Protein AF-A0A6A5WP93-F1 (afdb_monomer)

pLDDT: mean 71.53, std 23.19, range [26.52, 97.88]

Structure (mmCIF, N/CA/C/O backbone):
data_AF-A0A6A5WP93-F1
#
_entry.id   AF-A0A6A5WP93-F1
#
loop_
_atom_site.group_PDB
_atom_site.id
_atom_site.type_symbol
_atom_site.label_atom_id
_atom_site.label_alt_id
_atom_site.label_comp_id
_atom_site.label_asym_id
_atom_site.label_entity_id
_atom_site.label_seq_id
_atom_site.pdbx_PDB_ins_code
_atom_site.Cartn_x
_atom_site.Cartn_y
_atom_site.Cartn_z
_atom_site.occupancy
_atom_site.B_iso_or_equiv
_atom_site.auth_seq_id
_atom_site.auth_comp_id
_atom_site.auth_asym_id
_atom_site.auth_atom_id
_atom_site.pdbx_PDB_model_num
ATOM 1 N N . MET A 1 1 ? -34.546 -23.805 22.344 1.00 40.94 1 MET A N 1
ATOM 2 C CA . MET A 1 1 ? -33.072 -23.708 22.332 1.00 40.94 1 MET A CA 1
ATOM 3 C C . MET A 1 1 ? -32.730 -22.245 22.514 1.00 40.94 1 MET A C 1
ATOM 5 O O . MET A 1 1 ? -33.139 -21.455 21.677 1.00 40.94 1 MET A O 1
ATOM 9 N N . ALA A 1 2 ? -32.112 -21.870 23.634 1.00 45.06 2 ALA A N 1
ATOM 10 C CA . ALA A 1 2 ? -31.649 -20.498 23.814 1.00 45.06 2 ALA A CA 1
ATOM 11 C C . ALA A 1 2 ? -30.484 -20.272 22.843 1.00 45.06 2 ALA A C 1
ATOM 13 O O . ALA A 1 2 ? -29.530 -21.049 22.855 1.00 45.06 2 ALA A O 1
ATOM 14 N N . ALA A 1 3 ? -30.596 -19.274 21.968 1.00 48.81 3 ALA A N 1
ATOM 15 C CA . ALA A 1 3 ? -29.481 -18.860 21.133 1.00 48.81 3 ALA A CA 1
ATOM 16 C C . ALA A 1 3 ? -28.345 -18.418 22.064 1.00 48.81 3 ALA A 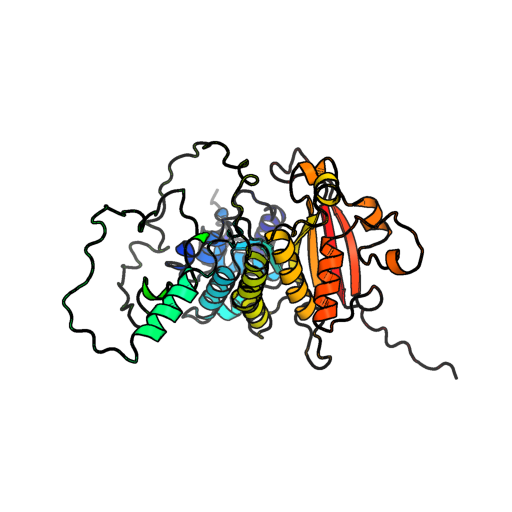C 1
ATOM 18 O O . ALA A 1 3 ? -28.519 -17.499 22.864 1.00 48.81 3 ALA A O 1
ATOM 19 N N . VAL A 1 4 ? -27.209 -19.113 22.014 1.00 61.09 4 VAL A N 1
ATOM 20 C CA . VAL A 1 4 ? -25.997 -18.656 22.694 1.00 61.09 4 VAL A CA 1
ATOM 21 C C . VAL A 1 4 ? -25.551 -17.402 21.952 1.00 61.09 4 VAL A C 1
ATOM 23 O O . VAL A 1 4 ? -25.207 -17.472 20.774 1.00 61.09 4 VAL A O 1
ATOM 26 N N . GLY A 1 5 ? -25.637 -16.249 22.616 1.00 83.06 5 GLY A N 1
ATOM 27 C CA . GLY A 1 5 ? -25.185 -14.984 22.046 1.00 83.06 5 GLY A CA 1
ATOM 28 C C . GLY A 1 5 ? -23.690 -15.042 21.741 1.00 83.06 5 GLY A C 1
ATOM 29 O O . GLY A 1 5 ? -22.928 -15.655 22.483 1.00 83.06 5 GLY A O 1
ATOM 30 N N . PHE A 1 6 ? -23.260 -14.400 20.659 1.00 86.19 6 PHE A N 1
ATOM 31 C CA . PHE A 1 6 ? -21.872 -14.446 20.197 1.00 86.19 6 PHE A CA 1
ATOM 32 C C . PHE A 1 6 ? -20.855 -14.035 21.282 1.00 86.19 6 PHE A C 1
ATOM 34 O O . PHE A 1 6 ? -19.848 -14.712 21.475 1.00 86.19 6 PHE A O 1
ATOM 41 N N . LEU A 1 7 ? -21.167 -13.009 22.083 1.00 88.94 7 LEU A N 1
ATOM 42 C CA . LEU A 1 7 ? -20.336 -12.565 23.214 1.00 88.94 7 LEU A CA 1
ATOM 43 C C . LEU A 1 7 ? -20.260 -13.564 24.386 1.00 88.94 7 LEU A C 1
ATOM 45 O O . LEU A 1 7 ? -19.377 -13.441 25.232 1.00 88.94 7 LEU A O 1
ATOM 49 N N . ALA A 1 8 ? -21.141 -14.566 24.439 1.00 90.88 8 ALA A N 1
ATOM 50 C CA . ALA A 1 8 ? -21.081 -15.633 25.438 1.00 90.88 8 ALA A CA 1
ATOM 51 C C . ALA A 1 8 ? -20.067 -16.736 25.078 1.00 90.88 8 ALA A C 1
ATOM 53 O O . ALA A 1 8 ? -19.748 -17.572 25.924 1.00 90.88 8 ALA A O 1
ATOM 54 N N . LEU A 1 9 ? -19.553 -16.756 23.842 1.00 90.94 9 LEU A N 1
ATOM 55 C CA . LEU A 1 9 ? -18.467 -17.655 23.446 1.00 90.94 9 LEU A CA 1
ATOM 56 C C . LEU A 1 9 ? -17.161 -17.266 24.162 1.00 90.94 9 LEU A C 1
ATOM 58 O O . LEU A 1 9 ? -16.953 -16.080 24.398 1.00 90.94 9 LEU A O 1
ATOM 62 N N . PRO A 1 10 ? -16.244 -18.199 24.468 1.00 94.62 10 PRO A N 1
ATOM 63 C CA . PRO A 1 10 ? -14.908 -17.852 24.958 1.00 94.62 10 PRO A CA 1
ATOM 64 C C . PRO A 1 10 ? -14.159 -16.931 23.986 1.00 94.62 10 PRO A C 1
ATOM 66 O O . PRO A 1 10 ? -14.339 -17.030 22.768 1.00 94.62 10 PRO A O 1
ATOM 69 N N . ARG A 1 11 ? -13.300 -16.053 24.520 1.00 91.88 11 ARG A N 1
ATOM 70 C CA . ARG A 1 11 ? -12.560 -15.050 23.735 1.00 91.88 11 ARG A CA 1
ATOM 71 C C . ARG A 1 11 ? -11.753 -15.695 22.609 1.00 91.88 11 ARG A C 1
ATOM 73 O O . ARG A 1 11 ? -11.784 -15.219 21.483 1.00 91.88 11 ARG A O 1
ATOM 80 N N . GLU A 1 12 ? -11.129 -16.830 22.895 1.00 93.69 12 GLU A N 1
ATOM 81 C CA . GLU A 1 12 ? -10.292 -17.586 21.963 1.00 93.69 12 GLU A CA 1
ATOM 82 C C . GLU A 1 12 ? -11.094 -18.127 20.774 1.00 93.69 12 GLU A C 1
ATOM 84 O O . GLU A 1 12 ? -10.575 -18.238 19.666 1.00 93.69 12 GLU A O 1
ATOM 89 N N . ILE A 1 13 ? -12.367 -18.474 20.993 1.00 94.38 13 ILE A N 1
ATOM 90 C CA . ILE A 1 13 ? -13.257 -18.933 19.922 1.00 94.38 13 ILE A CA 1
ATOM 91 C C . ILE A 1 13 ? -13.681 -17.752 19.054 1.00 94.38 13 ILE A C 1
ATOM 93 O O . ILE A 1 13 ? -13.686 -17.882 17.833 1.00 94.38 13 ILE A O 1
ATOM 97 N N . ARG A 1 14 ? -13.989 -16.596 19.656 1.00 93.75 14 ARG A N 1
ATOM 98 C CA . ARG A 1 14 ? -14.316 -15.381 18.894 1.00 93.75 14 ARG A CA 1
ATOM 99 C C . ARG A 1 14 ? -13.139 -14.916 18.043 1.00 93.75 14 ARG A C 1
ATOM 101 O O . ARG A 1 14 ? -13.345 -14.629 16.873 1.00 93.75 14 ARG A O 1
ATOM 108 N N . ASP A 1 15 ? -11.923 -14.938 18.586 1.00 94.38 15 ASP A N 1
ATOM 109 C CA . ASP A 1 15 ? -10.705 -14.575 17.847 1.00 94.38 15 ASP A CA 1
ATOM 110 C C . ASP A 1 15 ? -10.490 -15.455 16.619 1.00 94.38 15 ASP A C 1
ATOM 112 O O . ASP A 1 15 ? -10.263 -14.933 15.534 1.00 94.38 15 ASP A O 1
ATOM 116 N N . ARG A 1 16 ? -10.697 -16.771 16.745 1.00 93.88 16 ARG A N 1
ATOM 117 C CA . ARG A 1 16 ? -10.665 -17.680 15.588 1.00 93.88 16 ARG A CA 1
ATOM 118 C C . ARG A 1 16 ? -11.749 -17.376 14.557 1.00 93.88 16 ARG A C 1
ATOM 120 O O . ARG A 1 16 ? -11.500 -17.526 13.369 1.00 93.88 16 ARG A O 1
ATOM 127 N N . ILE A 1 17 ? -12.946 -16.981 14.997 1.00 92.50 17 ILE A N 1
ATOM 128 C CA . ILE A 1 17 ? -14.034 -16.604 14.084 1.00 92.50 17 ILE A CA 1
ATOM 129 C C . ILE A 1 17 ? -13.670 -15.326 13.324 1.00 92.50 17 ILE A C 1
ATOM 131 O O . ILE A 1 17 ? -13.879 -15.274 12.116 1.00 92.50 17 ILE A O 1
ATOM 135 N N . TYR A 1 18 ? -13.110 -14.318 14.000 1.00 93.31 18 TYR A N 1
ATOM 136 C CA . TYR A 1 18 ? -12.633 -13.104 13.337 1.00 93.31 18 TYR A CA 1
ATOM 137 C C . TYR A 1 18 ? -11.489 -13.410 12.370 1.00 93.31 18 TYR A C 1
ATOM 139 O O . TYR A 1 18 ? -11.526 -12.948 11.234 1.00 93.31 18 TYR A O 1
ATOM 147 N N . ASP A 1 19 ? -10.511 -14.218 12.789 1.00 92.50 19 ASP A N 1
ATOM 148 C CA . ASP A 1 19 ? -9.388 -14.615 11.939 1.00 92.50 19 ASP A CA 1
ATOM 149 C C . ASP A 1 19 ? -9.863 -15.312 10.663 1.00 92.50 19 ASP A C 1
ATOM 151 O O . ASP A 1 19 ? -9.421 -14.963 9.569 1.00 92.50 19 ASP A O 1
ATOM 155 N N . GLU A 1 20 ? -10.794 -16.258 10.783 1.00 90.56 20 GLU A N 1
ATOM 156 C CA . GLU A 1 20 ? -11.371 -16.953 9.631 1.00 90.56 20 GLU A CA 1
ATOM 157 C C . GLU A 1 20 ? -12.169 -15.990 8.741 1.00 90.56 20 GLU A C 1
ATOM 159 O O . GLU A 1 20 ? -12.013 -15.994 7.522 1.00 90.56 20 GLU A O 1
ATOM 164 N N . TYR A 1 21 ? -12.982 -15.115 9.341 1.00 89.81 21 TYR A N 1
ATOM 165 C CA . TYR A 1 21 ? -13.768 -14.128 8.604 1.00 89.81 21 TYR A CA 1
ATOM 166 C C . TYR A 1 21 ? -12.878 -13.208 7.757 1.00 89.81 21 TYR A C 1
ATOM 168 O O . TYR A 1 21 ? -13.142 -13.027 6.569 1.00 89.81 21 TYR A O 1
ATOM 176 N N . PHE A 1 22 ? -11.800 -12.673 8.336 1.00 88.69 22 PHE A N 1
ATOM 177 C CA . PHE A 1 22 ? -10.857 -11.818 7.613 1.00 88.69 22 PHE A CA 1
ATOM 178 C C . PHE A 1 22 ? -9.982 -12.587 6.618 1.00 88.69 22 PHE A C 1
ATOM 180 O O . PHE A 1 22 ? -9.568 -12.011 5.619 1.00 88.69 22 PHE A O 1
ATOM 187 N N . SER A 1 23 ? -9.745 -13.883 6.838 1.00 83.69 23 SER A N 1
ATOM 188 C CA . SER A 1 23 ? -9.030 -14.732 5.874 1.00 83.69 23 SER A CA 1
ATOM 189 C C . SER A 1 23 ? -9.862 -15.020 4.620 1.00 83.69 23 SER A C 1
ATOM 191 O O . SER A 1 23 ? -9.308 -15.172 3.533 1.00 83.69 23 SER A O 1
ATOM 193 N N . ILE A 1 24 ? -11.190 -15.108 4.766 1.00 75.00 24 ILE A N 1
ATOM 194 C CA . ILE A 1 24 ? -12.131 -15.344 3.660 1.00 75.00 24 ILE A CA 1
ATOM 195 C C . ILE A 1 24 ? -12.482 -14.043 2.939 1.00 75.00 24 ILE A C 1
ATOM 197 O O . ILE A 1 24 ? -12.669 -14.053 1.721 1.00 75.00 24 ILE A O 1
ATOM 201 N N . ALA A 1 25 ? -12.610 -12.936 3.677 1.00 59.88 25 ALA A N 1
ATOM 202 C CA . ALA A 1 25 ? -12.855 -11.620 3.109 1.00 59.88 25 ALA A CA 1
ATOM 203 C C . ALA A 1 25 ? -11.642 -11.217 2.262 1.00 59.88 25 ALA A C 1
ATOM 205 O O . ALA A 1 25 ? -10.660 -10.674 2.760 1.00 59.88 25 ALA A O 1
ATOM 206 N N . THR A 1 26 ? -11.691 -11.536 0.970 1.00 55.12 26 THR A N 1
ATOM 207 C CA . THR A 1 26 ? -10.614 -11.222 0.038 1.00 55.12 26 THR A CA 1
ATOM 208 C C . THR A 1 26 ? -10.315 -9.723 0.096 1.00 55.12 26 THR A C 1
ATOM 210 O O . THR A 1 26 ? -11.255 -8.929 -0.018 1.00 55.12 26 THR A O 1
ATOM 213 N N . PRO A 1 27 ? -9.038 -9.315 0.220 1.00 51.94 27 PRO A N 1
ATOM 214 C CA . PRO A 1 27 ? -8.649 -7.905 0.215 1.00 51.94 27 PRO A CA 1
ATOM 215 C C . PRO A 1 27 ? -9.050 -7.189 -1.081 1.00 51.94 27 PRO A C 1
ATOM 217 O O . PRO A 1 27 ? -9.135 -5.971 -1.093 1.00 51.94 27 PRO A O 1
ATOM 220 N N . ASP A 1 28 ? -9.366 -7.929 -2.145 1.00 52.88 28 ASP A N 1
ATOM 221 C CA . ASP A 1 28 ? -9.845 -7.396 -3.423 1.00 52.88 28 ASP A CA 1
ATOM 222 C C . ASP A 1 28 ? -11.381 -7.419 -3.521 1.00 52.88 28 ASP A C 1
ATOM 224 O O . ASP A 1 28 ? -11.951 -7.635 -4.594 1.00 52.88 28 ASP A O 1
ATOM 228 N N . ASN A 1 29 ? -12.063 -7.230 -2.383 1.00 49.34 29 ASN A N 1
ATOM 229 C CA . ASN A 1 29 ? -13.509 -7.060 -2.345 1.00 49.34 29 ASN A CA 1
ATOM 230 C C . ASN A 1 29 ? -13.899 -5.907 -3.299 1.00 49.34 29 ASN A C 1
ATOM 232 O O . ASN A 1 29 ? -13.423 -4.785 -3.111 1.00 49.34 29 ASN A O 1
ATOM 236 N N . PRO A 1 30 ? -14.753 -6.138 -4.315 1.00 47.31 30 PRO A N 1
ATOM 237 C CA . PRO A 1 30 ? -15.227 -5.090 -5.224 1.00 47.31 30 PRO A CA 1
ATOM 238 C C . PRO A 1 30 ? -15.989 -3.959 -4.515 1.00 47.31 30 PRO A C 1
ATOM 240 O O . PRO A 1 30 ? -16.164 -2.899 -5.119 1.00 47.31 30 PRO A O 1
ATOM 243 N N . ASP A 1 31 ? -16.390 -4.191 -3.261 1.00 44.38 31 ASP A N 1
ATOM 244 C CA . ASP A 1 31 ? -17.030 -3.244 -2.349 1.00 44.38 31 ASP A CA 1
ATOM 245 C C . ASP A 1 31 ? -16.048 -2.625 -1.338 1.00 44.38 31 ASP A C 1
ATOM 247 O O . ASP A 1 31 ? -16.487 -2.023 -0.359 1.00 44.38 31 ASP A O 1
ATOM 251 N N . ALA A 1 32 ? -14.726 -2.778 -1.515 1.00 55.56 32 ALA A N 1
ATOM 252 C CA . ALA A 1 32 ? -13.749 -2.053 -0.707 1.00 55.56 32 ALA A CA 1
ATOM 253 C C . ALA A 1 32 ? -14.025 -0.553 -0.862 1.00 55.56 32 ALA A C 1
ATOM 255 O O . ALA A 1 32 ? -13.773 0.045 -1.913 1.00 55.56 32 ALA A O 1
ATOM 256 N N . TYR A 1 33 ? -14.638 0.024 0.172 1.00 67.25 33 TYR A N 1
ATOM 257 C CA . TYR A 1 33 ? -15.145 1.381 0.130 1.00 67.25 33 TYR A CA 1
ATOM 258 C C . TYR A 1 33 ? -13.986 2.326 -0.159 1.00 67.25 33 TYR A C 1
ATOM 260 O O . TYR A 1 33 ? -12.976 2.349 0.545 1.00 67.25 33 TYR A O 1
ATOM 268 N N . ARG A 1 34 ? -14.133 3.100 -1.235 1.00 79.25 34 ARG A N 1
ATOM 269 C CA . ARG A 1 34 ? -13.233 4.214 -1.514 1.00 79.25 34 ARG A CA 1
ATOM 270 C C . ARG A 1 34 ? -13.319 5.161 -0.331 1.00 79.25 34 ARG A C 1
ATOM 272 O O . ARG A 1 34 ? -14.422 5.595 0.017 1.00 79.25 34 ARG A O 1
ATOM 279 N N . ILE A 1 35 ? -12.171 5.436 0.281 1.00 82.56 35 ILE A N 1
ATOM 280 C CA . ILE A 1 35 ? -12.089 6.397 1.366 1.00 82.56 35 ILE A CA 1
ATOM 281 C C . ILE A 1 35 ? -11.793 7.769 0.754 1.00 82.56 35 ILE A C 1
ATOM 283 O O . ILE A 1 35 ? -10.747 7.987 0.145 1.00 82.56 35 ILE A O 1
ATOM 287 N N . GLU A 1 36 ? -12.740 8.680 0.903 1.00 79.62 36 GLU A N 1
ATOM 288 C CA . GLU A 1 36 ? -12.785 10.018 0.323 1.00 79.62 36 GLU A CA 1
ATOM 289 C C . GLU A 1 36 ? -12.886 11.062 1.441 1.00 79.62 36 GLU A C 1
ATOM 291 O O . GLU A 1 36 ? -13.372 10.781 2.543 1.00 79.62 36 GLU A O 1
ATOM 296 N N . ARG A 1 37 ? -12.481 12.304 1.162 1.00 73.06 37 ARG A N 1
ATOM 297 C CA . ARG A 1 37 ? -12.474 13.394 2.155 1.00 73.06 37 ARG A CA 1
ATOM 298 C C . ARG A 1 37 ? -13.825 13.621 2.819 1.00 73.06 37 ARG A C 1
ATOM 300 O O . ARG A 1 37 ? -13.863 13.858 4.024 1.00 73.06 37 ARG A O 1
ATOM 307 N N . ARG A 1 38 ? -14.930 13.498 2.078 1.00 75.00 38 ARG A N 1
ATOM 308 C CA . ARG A 1 38 ? -16.290 13.671 2.621 1.00 75.00 38 ARG A CA 1
ATOM 309 C C . ARG A 1 38 ? -16.597 12.732 3.786 1.00 75.00 38 ARG A C 1
ATOM 311 O O . ARG A 1 38 ? -17.231 13.136 4.753 1.00 75.00 38 ARG A O 1
ATOM 318 N N . GLN A 1 39 ? -16.093 11.498 3.748 1.00 80.00 39 GLN A N 1
ATOM 319 C CA . GLN A 1 39 ? -16.314 10.555 4.843 1.00 80.00 39 GLN A CA 1
ATOM 320 C C . GLN A 1 39 ? -15.556 10.990 6.099 1.00 80.00 39 GLN A C 1
ATOM 322 O O . GLN A 1 39 ? -16.013 10.721 7.206 1.00 80.00 39 GLN A O 1
ATOM 327 N N . LEU A 1 40 ? -14.440 11.715 5.947 1.00 82.00 40 LEU A N 1
ATOM 328 C CA . LEU A 1 40 ? -13.684 12.250 7.076 1.00 82.00 40 LEU A CA 1
ATOM 329 C C . LEU A 1 40 ? -14.380 13.427 7.762 1.00 82.00 40 LEU A C 1
ATOM 331 O O . LEU A 1 40 ? -14.097 13.663 8.932 1.00 82.00 40 LEU A O 1
ATOM 335 N N . GLN A 1 41 ? -15.298 14.144 7.104 1.00 79.44 41 GLN A N 1
ATOM 336 C CA . GLN A 1 41 ? -15.995 15.296 7.693 1.00 79.44 41 GLN A CA 1
ATOM 337 C C . GLN A 1 41 ? -16.686 14.916 9.012 1.00 79.44 41 GLN A C 1
ATOM 339 O O . GLN A 1 41 ? -16.440 15.532 10.054 1.00 79.44 41 GLN A O 1
ATOM 344 N N . TYR A 1 42 ? -17.458 13.831 8.980 1.00 78.81 42 TYR A N 1
ATOM 345 C CA . TYR A 1 42 ? -18.234 13.327 10.116 1.00 78.81 42 TYR A CA 1
ATOM 346 C C . TYR A 1 42 ? -17.580 12.136 10.818 1.00 78.81 42 TYR A C 1
ATOM 348 O O . TYR A 1 42 ? -18.131 11.605 11.778 1.00 78.81 42 TYR A O 1
ATOM 356 N N . PHE A 1 43 ? -16.390 11.720 10.379 1.00 86.12 43 PHE A N 1
ATOM 357 C CA . PHE A 1 43 ? -15.702 10.576 10.961 1.00 86.12 43 PHE A CA 1
ATOM 358 C C . PHE A 1 43 ? -15.343 10.836 12.426 1.00 86.12 43 PHE A C 1
ATOM 360 O O . PHE A 1 43 ? -14.469 11.644 12.738 1.00 86.12 43 PHE A O 1
ATOM 367 N N . VAL A 1 44 ? -15.993 10.138 13.348 1.00 89.31 44 VAL A N 1
ATOM 368 C CA . VAL A 1 44 ? -15.567 10.091 14.748 1.00 89.31 44 VAL A CA 1
ATOM 369 C C . VAL A 1 44 ? -14.838 8.765 14.948 1.00 89.31 44 VAL A C 1
ATOM 371 O O . VAL A 1 44 ? -15.471 7.711 14.814 1.00 89.31 44 VAL A O 1
ATOM 374 N N . PRO A 1 45 ? -13.521 8.784 15.227 1.00 91.12 45 PRO A N 1
ATOM 375 C CA . PRO A 1 45 ? -12.754 7.557 15.345 1.00 91.12 45 PRO A CA 1
ATOM 376 C C . PRO A 1 45 ? -13.340 6.646 16.422 1.00 91.12 45 PRO A C 1
ATOM 378 O O . PRO A 1 45 ? -13.481 7.013 17.584 1.00 91.12 45 PRO A O 1
ATOM 381 N N . SER A 1 46 ? -13.701 5.440 16.009 1.00 92.38 46 SER A N 1
ATOM 382 C CA . SER A 1 46 ? -14.149 4.357 16.876 1.00 92.38 46 SER A CA 1
ATOM 383 C C . SER A 1 46 ? -13.923 3.034 16.150 1.00 92.38 46 SER A C 1
ATOM 385 O O . SER A 1 46 ? -13.850 3.029 14.915 1.00 92.38 46 SER A O 1
ATOM 387 N N . PRO A 1 47 ? -13.861 1.888 16.851 1.00 92.44 47 PRO A N 1
ATOM 388 C CA . PRO A 1 47 ? -13.661 0.611 16.177 1.00 92.44 47 PRO A CA 1
ATOM 389 C C . PRO A 1 47 ? -14.745 0.287 15.148 1.00 92.44 47 PRO A C 1
ATOM 391 O O . PRO A 1 47 ? -14.451 -0.236 14.078 1.00 92.44 47 PRO A O 1
ATOM 394 N N . VAL A 1 48 ? -15.991 0.666 15.447 1.00 91.38 48 VAL A N 1
ATOM 395 C CA . VAL A 1 48 ? -17.137 0.522 14.541 1.00 91.38 48 VAL A CA 1
ATOM 396 C C . VAL A 1 48 ? -16.934 1.378 13.291 1.00 91.38 48 VAL A C 1
ATOM 398 O O . VAL A 1 48 ? -17.029 0.862 12.182 1.00 91.38 48 VAL A O 1
ATOM 401 N N . ALA A 1 49 ? -16.611 2.665 13.453 1.00 90.31 49 ALA A N 1
ATOM 402 C CA . ALA A 1 49 ? -16.419 3.572 12.323 1.00 90.31 49 ALA A CA 1
ATOM 403 C C . ALA A 1 49 ? -15.235 3.153 11.436 1.00 90.31 49 ALA A C 1
ATOM 405 O O . ALA A 1 49 ? -15.339 3.202 10.214 1.00 90.31 49 ALA A O 1
ATOM 406 N N . ILE A 1 50 ? -14.133 2.686 12.034 1.00 91.94 50 ILE A N 1
ATOM 407 C CA . ILE A 1 50 ? -12.966 2.194 11.288 1.00 91.94 50 ILE A CA 1
ATOM 408 C C . ILE A 1 50 ? -13.328 0.933 10.494 1.00 91.94 50 ILE A C 1
ATOM 410 O O . ILE A 1 50 ? -13.051 0.864 9.300 1.00 91.94 50 ILE A O 1
ATOM 414 N N . LEU A 1 51 ? -13.979 -0.054 11.118 1.00 90.69 51 LEU A N 1
ATOM 415 C CA . LEU A 1 51 ? -14.402 -1.272 10.419 1.00 90.69 51 LEU A CA 1
ATOM 416 C C . LEU A 1 51 ? -15.430 -0.985 9.320 1.00 90.69 51 LEU A C 1
ATOM 418 O O . LEU A 1 51 ? -15.385 -1.629 8.274 1.00 90.69 51 LEU A O 1
ATOM 422 N N . LEU A 1 52 ? -16.321 -0.014 9.531 1.00 87.31 52 LEU A N 1
ATOM 423 C CA . LEU A 1 52 ? -17.274 0.433 8.520 1.00 87.31 52 LEU A CA 1
ATOM 424 C C . LEU A 1 52 ? -16.560 1.058 7.315 1.00 87.31 52 LEU A C 1
ATOM 426 O O . LEU A 1 52 ? -16.857 0.667 6.189 1.00 87.31 52 LEU A O 1
ATOM 430 N N . LEU A 1 53 ? -15.598 1.963 7.542 1.00 87.00 53 LEU A N 1
ATOM 431 C CA . LEU A 1 53 ? -14.783 2.557 6.471 1.00 87.00 53 LEU A CA 1
ATOM 432 C C . LEU A 1 53 ? -14.016 1.501 5.671 1.00 87.00 53 LEU A C 1
ATOM 434 O O . LEU A 1 53 ? -13.846 1.642 4.466 1.00 87.00 53 LEU A O 1
ATOM 438 N N . LEU A 1 54 ? -13.579 0.432 6.334 1.00 87.25 54 LEU A N 1
ATOM 439 C CA . LEU A 1 54 ? -12.880 -0.688 5.705 1.00 87.25 54 LEU A CA 1
ATOM 440 C C . LEU A 1 54 ? -13.827 -1.720 5.060 1.00 87.25 54 LEU A C 1
ATOM 442 O O . LEU A 1 54 ? -13.364 -2.726 4.530 1.00 87.25 54 LEU A O 1
ATOM 446 N N . GLY A 1 55 ? -15.145 -1.498 5.099 1.00 83.38 55 GLY A N 1
ATOM 447 C CA . GLY A 1 55 ? -16.143 -2.368 4.470 1.00 83.38 55 GLY A CA 1
ATOM 448 C C . GLY A 1 55 ? -16.501 -3.638 5.246 1.00 83.38 55 GLY A C 1
ATOM 449 O O . GLY A 1 55 ? -17.173 -4.517 4.709 1.00 83.38 55 GLY A O 1
ATOM 450 N N . TYR A 1 56 ? -16.131 -3.752 6.523 1.00 85.06 56 TYR A N 1
ATOM 451 C CA . TYR A 1 56 ? -16.426 -4.919 7.366 1.00 85.06 56 TYR A CA 1
ATOM 452 C C . TYR A 1 56 ? -17.768 -4.797 8.109 1.00 85.06 56 TYR A C 1
ATOM 454 O O . TYR A 1 56 ? -17.859 -4.988 9.323 1.00 85.06 56 TYR A O 1
ATOM 462 N N . GLN A 1 57 ? -18.836 -4.510 7.360 1.00 81.69 57 GLN A N 1
ATOM 463 C CA . GLN A 1 57 ? -20.193 -4.270 7.879 1.00 81.69 57 GLN A CA 1
ATOM 464 C C . GLN A 1 57 ? -20.774 -5.388 8.767 1.00 81.69 57 GLN A C 1
ATOM 466 O O . GLN A 1 57 ? -21.416 -5.067 9.770 1.00 81.69 57 GLN A O 1
ATOM 471 N N . PRO A 1 58 ? -20.558 -6.690 8.483 1.00 78.44 58 PRO A N 1
ATOM 472 C CA . PRO A 1 58 ? -21.122 -7.766 9.303 1.00 78.44 58 PRO A CA 1
ATOM 473 C C . PRO A 1 58 ? -20.659 -7.778 10.768 1.00 78.44 58 PRO A C 1
ATOM 475 O O . PRO A 1 58 ? -21.300 -8.416 11.602 1.00 78.44 58 PRO A O 1
ATOM 478 N N . LEU A 1 59 ? -19.567 -7.081 11.102 1.00 80.50 59 LEU A N 1
ATOM 479 C CA . LEU A 1 59 ? -18.984 -7.048 12.448 1.00 80.50 59 LEU A CA 1
ATOM 480 C C . LEU A 1 59 ? -19.443 -5.843 13.288 1.00 80.50 59 LEU A C 1
ATOM 482 O O . LEU A 1 59 ? -19.013 -5.692 14.430 1.00 80.50 59 LEU A O 1
ATOM 486 N N . LEU A 1 60 ? -20.347 -5.007 12.765 1.00 82.00 60 LEU A N 1
ATOM 487 C CA . LEU A 1 60 ? -20.808 -3.766 13.408 1.00 82.00 60 LEU A CA 1
ATOM 488 C C . LEU A 1 60 ? -21.977 -3.967 14.393 1.00 82.00 60 LEU A C 1
ATOM 490 O O . LEU A 1 60 ? -22.654 -3.011 14.761 1.00 82.00 60 LEU A O 1
ATOM 494 N N . LEU A 1 61 ? -22.228 -5.208 14.817 1.00 78.06 61 LEU A N 1
ATOM 495 C CA . LEU A 1 61 ? -23.375 -5.572 15.659 1.00 78.06 61 LEU A CA 1
ATOM 496 C C . LEU A 1 61 ? -23.286 -5.012 17.087 1.00 78.06 61 LEU A C 1
ATOM 498 O O . LEU A 1 61 ? -24.315 -4.796 17.722 1.00 78.06 61 LEU A O 1
ATOM 502 N N . ASP A 1 62 ? -22.070 -4.821 17.600 1.00 86.94 62 ASP A N 1
ATOM 503 C CA . ASP A 1 62 ? -21.806 -4.373 18.967 1.00 86.94 62 ASP A CA 1
ATOM 504 C C . ASP A 1 62 ? -20.419 -3.708 19.064 1.00 86.94 62 ASP A C 1
ATOM 506 O O . ASP A 1 62 ? -19.491 -4.080 18.340 1.00 86.9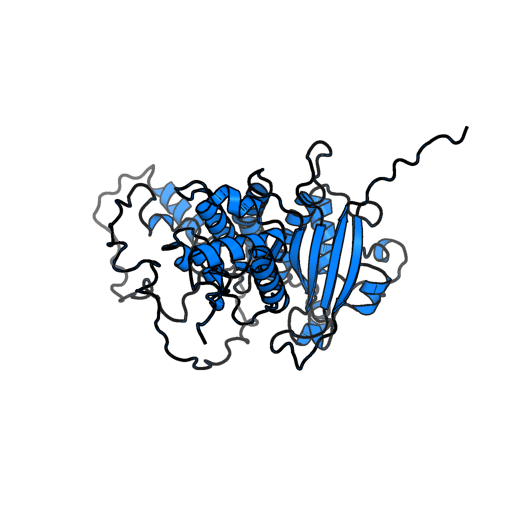4 62 ASP A O 1
ATOM 510 N N . GLN A 1 63 ? -20.256 -2.736 19.969 1.00 87.44 63 GLN A N 1
ATOM 511 C CA . GLN A 1 63 ? -18.987 -2.013 20.137 1.00 87.44 63 GLN A CA 1
ATOM 512 C C . GLN A 1 63 ? -17.847 -2.915 20.622 1.00 87.44 63 GLN A C 1
ATOM 514 O O . GLN A 1 63 ? -16.709 -2.751 20.178 1.00 87.44 63 GLN A O 1
ATOM 519 N N . GLN A 1 64 ? -18.131 -3.876 21.505 1.00 90.56 64 GLN A N 1
ATOM 520 C CA . GLN A 1 64 ? -17.135 -4.831 21.974 1.00 90.56 64 GLN A CA 1
ATOM 521 C C . GLN A 1 64 ? -16.711 -5.756 20.834 1.00 90.56 64 GLN A C 1
ATOM 523 O O . GLN A 1 64 ? -15.517 -5.979 20.656 1.00 90.56 64 GLN A O 1
ATOM 528 N N . ILE A 1 65 ? -17.665 -6.250 20.037 1.00 91.69 65 ILE A N 1
ATOM 529 C CA . ILE A 1 65 ? -17.371 -7.075 18.854 1.00 91.69 65 ILE A CA 1
ATOM 530 C C . ILE A 1 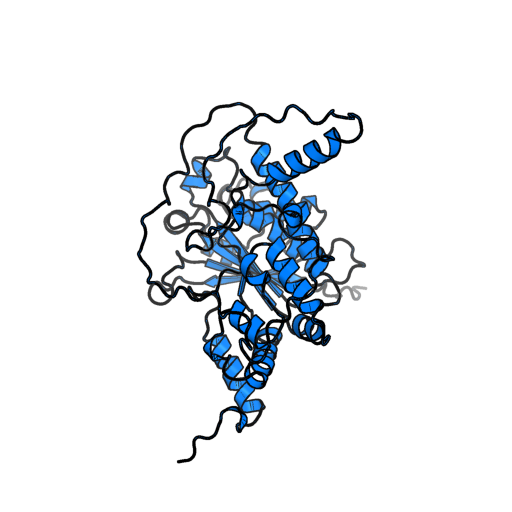65 ? -16.474 -6.301 17.884 1.00 91.69 65 ILE A C 1
ATOM 532 O O . ILE A 1 65 ? -15.451 -6.826 17.453 1.00 91.69 65 ILE A O 1
ATOM 536 N N . ALA A 1 66 ? -16.802 -5.040 17.599 1.00 92.38 66 ALA A N 1
ATOM 537 C CA . ALA A 1 66 ? -16.015 -4.198 16.707 1.00 92.38 66 ALA A CA 1
ATOM 538 C C . ALA A 1 66 ? -14.601 -3.917 17.245 1.00 92.38 66 ALA A C 1
ATOM 540 O O . ALA A 1 66 ? -13.635 -3.990 16.492 1.00 92.38 66 ALA A O 1
ATOM 541 N N . ALA A 1 67 ? -14.446 -3.638 18.543 1.00 93.00 67 ALA A N 1
ATOM 542 C CA . ALA A 1 67 ? -13.134 -3.426 19.161 1.00 93.00 67 ALA A CA 1
ATOM 543 C C . ALA A 1 67 ? -12.258 -4.686 19.103 1.00 93.00 67 ALA A C 1
ATOM 545 O O . ALA A 1 67 ? -11.074 -4.631 18.765 1.00 93.00 67 ALA A O 1
ATOM 546 N N . GLU A 1 68 ? -12.861 -5.831 19.412 1.00 94.69 68 GLU A N 1
ATOM 547 C CA . GLU A 1 68 ? -12.234 -7.143 19.349 1.00 94.69 68 GLU A CA 1
ATOM 548 C C . GLU A 1 68 ? -11.809 -7.512 17.921 1.00 94.69 68 GLU A C 1
ATOM 550 O O . GLU A 1 68 ? -10.674 -7.937 17.706 1.00 94.69 68 GLU A O 1
ATOM 555 N N . ALA A 1 69 ? -12.698 -7.305 16.951 1.00 94.44 69 ALA A N 1
ATOM 556 C CA . ALA A 1 69 ? -12.458 -7.562 15.540 1.00 94.44 69 ALA A CA 1
ATOM 557 C C . ALA A 1 69 ? -11.398 -6.629 14.947 1.00 94.44 69 ALA A C 1
ATOM 559 O O . ALA A 1 69 ? -10.511 -7.099 14.240 1.00 94.44 69 ALA A O 1
ATOM 560 N N . LEU A 1 70 ? -11.450 -5.328 15.258 1.00 95.50 70 LEU A N 1
ATOM 561 C CA . LEU A 1 70 ? -10.473 -4.352 14.772 1.00 95.50 70 LEU A CA 1
ATOM 562 C C . LEU A 1 70 ? -9.059 -4.730 15.207 1.00 95.50 70 LEU A C 1
ATOM 564 O O . LEU A 1 70 ? -8.129 -4.683 14.404 1.00 95.50 70 LEU A O 1
ATOM 568 N N . ARG A 1 71 ? -8.903 -5.148 16.466 1.00 95.75 71 ARG A N 1
ATOM 569 C CA . ARG A 1 71 ? -7.621 -5.631 16.970 1.00 95.75 71 ARG A CA 1
ATOM 570 C C . ARG A 1 71 ? -7.107 -6.809 16.144 1.00 95.75 71 ARG A C 1
ATOM 572 O O . ARG A 1 71 ? -5.960 -6.778 15.714 1.00 95.75 71 ARG A O 1
ATOM 579 N N . ILE A 1 72 ? -7.940 -7.826 15.919 1.00 95.94 72 ILE A N 1
ATOM 580 C CA . ILE A 1 72 ? -7.549 -9.012 15.147 1.00 95.94 72 ILE A CA 1
ATOM 581 C C . ILE A 1 72 ? -7.199 -8.639 13.701 1.00 95.94 72 ILE A C 1
ATOM 583 O O . ILE A 1 72 ? -6.150 -9.050 13.205 1.00 95.94 72 ILE A O 1
ATOM 587 N N . LEU A 1 73 ? -8.013 -7.802 13.053 1.00 94.69 73 LEU A N 1
ATOM 588 C CA . LEU A 1 73 ? -7.759 -7.293 11.705 1.00 94.69 73 LEU A CA 1
ATOM 589 C C . LEU A 1 73 ? -6.383 -6.623 11.607 1.00 94.69 73 LEU A C 1
ATOM 591 O O . LEU A 1 73 ? -5.600 -6.941 10.718 1.00 94.69 73 LEU A O 1
ATOM 595 N N . PHE A 1 74 ? -6.082 -5.706 12.524 1.00 95.88 74 PHE A N 1
ATOM 596 C CA . PHE A 1 74 ? -4.850 -4.923 12.487 1.00 95.88 74 PHE A CA 1
ATOM 597 C C . PHE A 1 74 ? -3.610 -5.738 12.893 1.00 95.88 74 PHE A C 1
ATOM 599 O O . PHE A 1 74 ? -2.554 -5.583 12.273 1.00 95.88 74 PHE A O 1
ATOM 606 N N . GLU A 1 75 ? -3.726 -6.634 13.882 1.00 95.75 75 GLU A N 1
ATOM 607 C CA . GLU A 1 75 ? -2.594 -7.431 14.375 1.00 95.75 75 GLU A CA 1
ATOM 608 C C . GLU A 1 75 ? -2.223 -8.602 13.447 1.00 95.75 75 GLU A C 1
ATOM 610 O O . GLU A 1 75 ? -1.036 -8.948 13.369 1.00 95.75 75 GLU A O 1
ATOM 615 N N . ASN A 1 76 ? -3.203 -9.221 12.775 1.00 94.88 76 ASN A N 1
ATOM 616 C CA . ASN A 1 76 ? -3.012 -10.492 12.065 1.00 94.88 76 ASN A CA 1
ATOM 617 C C . ASN A 1 76 ? -3.175 -10.390 10.543 1.00 94.88 76 ASN A C 1
ATOM 619 O O . ASN A 1 76 ? -2.497 -11.129 9.817 1.00 94.88 76 ASN A O 1
ATOM 623 N N . HIS A 1 77 ? -4.019 -9.476 10.062 1.00 93.19 77 HIS A N 1
ATOM 624 C CA . HIS A 1 77 ? -4.438 -9.389 8.660 1.00 93.19 77 HIS A CA 1
ATOM 625 C C . HIS A 1 77 ? -3.864 -8.148 7.969 1.00 93.19 77 HIS A C 1
ATOM 627 O O . HIS A 1 77 ? -3.034 -7.428 8.518 1.00 93.19 77 HIS A O 1
ATOM 633 N N . THR A 1 78 ? -4.218 -7.953 6.699 1.00 92.81 78 THR A N 1
ATOM 634 C CA . THR A 1 78 ? -3.730 -6.844 5.863 1.00 92.81 78 THR A CA 1
ATOM 635 C C . THR A 1 78 ? -4.930 -6.072 5.314 1.00 92.81 78 THR A C 1
ATOM 637 O O . THR A 1 78 ? -5.395 -6.386 4.220 1.00 92.81 78 THR A O 1
ATOM 640 N N . PRO A 1 79 ? -5.483 -5.104 6.070 1.00 91.94 79 PRO A N 1
ATOM 641 C CA . PRO A 1 79 ? -6.566 -4.255 5.581 1.00 91.94 79 PRO A CA 1
ATOM 642 C C . PRO A 1 79 ? -6.161 -3.500 4.309 1.00 91.94 79 PRO A C 1
ATOM 644 O O . PRO A 1 79 ? -5.040 -2.992 4.214 1.00 91.94 79 PRO A O 1
ATOM 647 N N . LEU A 1 80 ? -7.090 -3.409 3.356 1.00 89.88 80 LEU A N 1
ATOM 648 C CA . LEU A 1 80 ? -6.970 -2.558 2.177 1.00 89.88 80 LEU A CA 1
ATOM 649 C C . LEU A 1 80 ? -7.480 -1.151 2.503 1.00 89.88 80 LEU A C 1
ATOM 651 O O . LEU A 1 80 ? -8.629 -0.980 2.903 1.00 89.88 80 LEU A O 1
ATOM 655 N N . PHE A 1 81 ? -6.647 -0.147 2.262 1.00 90.88 81 PHE A N 1
ATOM 656 C CA . PHE A 1 81 ? -7.044 1.254 2.226 1.00 90.88 81 PHE A CA 1
ATOM 657 C C . PHE A 1 81 ? -7.047 1.712 0.767 1.00 90.88 81 PHE A C 1
ATOM 659 O O . PHE A 1 81 ? -5.984 1.855 0.167 1.00 90.88 81 PHE A O 1
ATOM 666 N N . SER A 1 82 ? -8.230 1.933 0.189 1.00 87.69 82 SER A N 1
ATOM 667 C CA . SER A 1 82 ? -8.377 2.539 -1.142 1.00 87.69 82 SER A CA 1
ATOM 668 C C . SER A 1 82 ? -8.584 4.046 -0.992 1.00 87.69 82 SER A C 1
ATOM 670 O O . SER A 1 82 ? -9.722 4.503 -0.882 1.00 87.69 82 SER A O 1
ATOM 672 N N . VAL A 1 83 ? -7.501 4.818 -0.938 1.00 87.75 83 VAL A N 1
ATOM 673 C CA . VAL A 1 83 ? -7.517 6.201 -0.436 1.00 87.75 83 VAL A CA 1
ATOM 674 C C . VAL A 1 83 ? -6.374 7.034 -1.023 1.00 87.75 83 VAL A C 1
ATOM 676 O O . VAL A 1 83 ? -5.287 6.519 -1.273 1.00 87.75 83 VAL A O 1
ATOM 679 N N . GLY A 1 84 ? -6.586 8.334 -1.231 1.00 88.62 84 GLY A N 1
ATOM 680 C CA . GLY A 1 84 ? -5.507 9.245 -1.634 1.00 88.62 84 GLY A CA 1
ATOM 681 C C . GLY A 1 84 ? -4.523 9.545 -0.493 1.00 88.62 84 GLY A C 1
ATOM 682 O O . GLY A 1 84 ? -4.896 9.436 0.671 1.00 88.62 84 GLY A O 1
ATOM 683 N N . PRO A 1 85 ? -3.275 9.961 -0.773 1.00 88.81 85 PRO A N 1
ATOM 684 C CA . PRO A 1 85 ? -2.246 10.150 0.251 1.00 88.81 85 PRO A CA 1
ATOM 685 C C . PRO A 1 85 ? -2.614 11.198 1.314 1.00 88.81 85 PRO A C 1
ATOM 687 O O . PRO A 1 85 ? -2.459 10.926 2.504 1.00 88.81 85 PRO A O 1
ATOM 690 N N . SER A 1 86 ? -3.151 12.360 0.917 1.00 85.50 86 SER A N 1
ATOM 691 C CA . SER A 1 86 ? -3.620 13.385 1.866 1.00 85.50 86 SER A CA 1
ATOM 692 C C . SER A 1 86 ? -4.768 12.889 2.747 1.00 85.50 86 SER A C 1
ATOM 694 O O . SER A 1 86 ? -4.741 13.067 3.963 1.00 85.50 86 SER A O 1
ATOM 696 N N . VAL A 1 87 ? -5.752 12.215 2.148 1.00 87.19 87 VAL A N 1
ATOM 697 C CA . VAL A 1 87 ? -6.907 11.642 2.858 1.00 87.19 87 VAL A CA 1
ATOM 698 C C . VAL A 1 87 ? -6.464 10.538 3.810 1.00 87.19 87 VAL A C 1
ATOM 700 O O . VAL A 1 87 ? -6.942 10.465 4.938 1.00 87.19 87 VAL A O 1
ATOM 703 N N . PHE A 1 88 ? -5.510 9.708 3.391 1.00 93.31 88 PHE A N 1
ATOM 704 C CA . PHE A 1 88 ? -4.999 8.622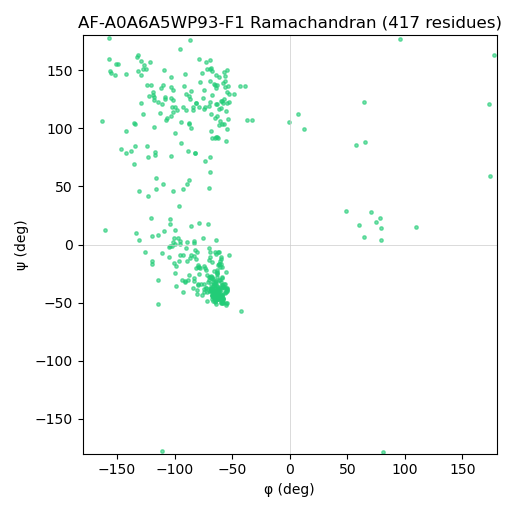 4.211 1.00 93.31 88 PHE A CA 1
ATOM 705 C C . PHE A 1 88 ? -4.275 9.158 5.437 1.00 93.31 88 PHE A C 1
ATOM 707 O O . PHE A 1 88 ? -4.531 8.716 6.553 1.00 93.31 88 PHE A O 1
ATOM 714 N N . ARG A 1 89 ? -3.415 10.160 5.237 1.00 92.44 89 ARG A N 1
ATOM 715 C CA . ARG A 1 89 ? -2.729 10.833 6.334 1.00 92.44 89 ARG A CA 1
ATOM 716 C C . ARG A 1 89 ? -3.731 11.450 7.311 1.00 92.44 89 ARG A C 1
ATOM 718 O O . ARG A 1 89 ? -3.654 11.154 8.496 1.00 92.44 89 ARG A O 1
ATOM 725 N N . ALA A 1 90 ? -4.696 12.222 6.810 1.00 90.12 90 ALA A N 1
ATOM 726 C CA . ALA A 1 90 ? -5.717 12.860 7.638 1.00 90.12 90 ALA A CA 1
ATOM 727 C C . ALA A 1 90 ? -6.580 11.842 8.404 1.00 90.12 90 ALA A C 1
ATOM 729 O O . ALA A 1 90 ? -6.923 12.071 9.561 1.00 90.12 90 ALA A O 1
ATOM 730 N N . LEU A 1 91 ? -6.913 10.702 7.786 1.00 93.19 91 LEU A N 1
ATOM 731 C CA . LEU A 1 91 ? -7.609 9.603 8.453 1.00 93.19 91 LEU A CA 1
ATOM 732 C C . LEU A 1 91 ? -6.796 9.084 9.643 1.00 93.19 91 LEU A C 1
ATOM 734 O O . LEU A 1 91 ? -7.338 8.948 10.737 1.00 93.19 91 LEU A O 1
ATOM 738 N N . LEU A 1 92 ? -5.512 8.790 9.433 1.00 95.19 92 LEU A N 1
ATOM 739 C CA . LEU A 1 92 ? -4.646 8.243 10.474 1.00 95.19 92 LEU A CA 1
ATOM 740 C C . LEU A 1 92 ? -4.390 9.259 11.598 1.00 95.19 92 LEU A C 1
ATOM 742 O O . LEU A 1 92 ? -4.526 8.895 12.761 1.00 95.19 92 LEU A O 1
ATOM 746 N N . GLU A 1 93 ? -4.114 10.524 11.269 1.00 93.19 93 GLU A N 1
ATOM 747 C CA . GLU A 1 93 ? -3.950 11.606 12.254 1.00 93.19 93 GLU A CA 1
ATOM 748 C C . GLU A 1 93 ? -5.226 11.782 13.091 1.00 93.19 93 GLU A C 1
ATOM 750 O O . GLU A 1 93 ? -5.169 11.846 14.316 1.00 93.19 93 GLU A O 1
ATOM 755 N N . ARG A 1 94 ? -6.406 11.737 12.461 1.00 91.31 94 ARG A N 1
ATOM 756 C CA . ARG A 1 94 ? -7.682 11.820 13.181 1.00 91.31 94 ARG A CA 1
ATOM 757 C C . ARG A 1 94 ? -7.918 10.618 14.089 1.00 91.31 94 ARG A C 1
ATOM 759 O O . ARG A 1 94 ? -8.484 10.789 15.163 1.00 91.31 94 ARG A O 1
ATOM 766 N N . ILE A 1 95 ? -7.498 9.417 13.682 1.00 93.88 95 ILE A N 1
ATOM 767 C CA . ILE A 1 95 ? -7.514 8.243 14.564 1.00 93.88 95 ILE A CA 1
ATOM 768 C C . ILE A 1 95 ? -6.571 8.465 15.749 1.00 93.88 95 ILE A C 1
ATOM 770 O O . ILE A 1 95 ? -6.965 8.165 16.867 1.00 93.88 95 ILE A O 1
ATOM 774 N N . GLU A 1 96 ? -5.365 8.994 15.536 1.00 93.25 96 GLU A N 1
ATOM 775 C CA . GLU A 1 96 ? -4.396 9.269 16.606 1.00 93.25 96 GLU A CA 1
ATOM 776 C C . GLU A 1 96 ? -4.919 10.295 17.626 1.00 93.25 96 GLU A C 1
ATOM 778 O O . GLU A 1 96 ? -4.792 10.079 18.831 1.00 93.25 96 GLU A O 1
ATOM 783 N N . GLU A 1 97 ? -5.564 11.365 17.156 1.00 89.81 97 GLU A N 1
ATOM 784 C CA . GLU A 1 97 ? -6.111 12.467 17.967 1.00 89.81 97 GLU A CA 1
ATOM 785 C C . GLU A 1 97 ? -7.416 12.127 18.716 1.00 89.81 97 GLU A C 1
ATOM 787 O O . GLU A 1 97 ? -8.024 12.993 19.353 1.00 89.81 97 GLU A O 1
ATOM 792 N N . GLU A 1 98 ? -7.866 10.872 18.662 1.00 88.94 98 GLU A N 1
ATOM 793 C CA . GLU A 1 98 ? -9.084 10.409 19.323 1.00 88.94 98 GLU A CA 1
ATOM 794 C C . GLU A 1 98 ? -9.101 10.774 20.820 1.00 88.94 98 GLU A C 1
ATOM 796 O O . GLU A 1 98 ? -8.151 10.543 21.572 1.00 88.94 98 GLU A O 1
ATOM 801 N N . SER A 1 99 ? -10.208 11.376 21.267 1.00 69.62 99 SER A N 1
ATOM 802 C CA . SER A 1 99 ? -10.298 12.081 22.555 1.00 69.62 99 SER A CA 1
ATOM 803 C C . SER A 1 99 ? -10.090 11.186 23.781 1.00 69.62 99 SER A C 1
ATOM 805 O O . SER A 1 99 ? -9.666 11.677 24.833 1.00 69.62 99 SER A O 1
ATOM 807 N N . ALA A 1 100 ? -10.339 9.879 23.657 1.00 74.06 100 ALA A N 1
ATOM 808 C CA . ALA A 1 100 ? -10.101 8.902 24.713 1.00 74.06 100 ALA A CA 1
ATOM 809 C C . ALA A 1 100 ? -8.686 8.287 24.687 1.00 74.06 100 ALA A C 1
ATOM 811 O O . ALA A 1 100 ? -8.366 7.480 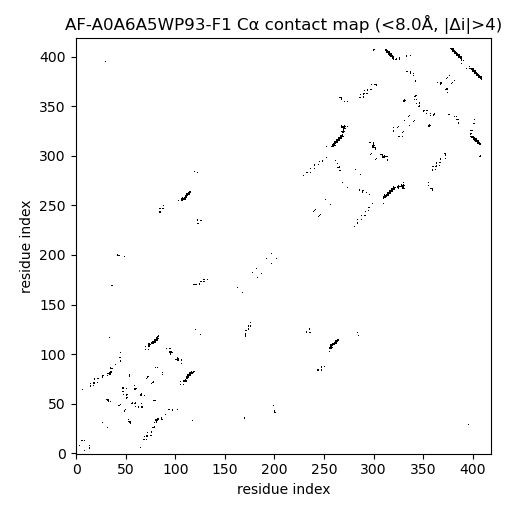25.562 1.00 74.06 100 ALA A O 1
ATOM 812 N N . LYS A 1 101 ? -7.815 8.711 23.758 1.00 76.94 101 LYS A N 1
ATOM 813 C CA . LYS A 1 101 ? -6.419 8.265 23.587 1.00 76.94 101 LYS A CA 1
ATOM 814 C C . LYS A 1 101 ? -6.249 6.769 23.297 1.00 76.94 101 LYS A C 1
ATOM 816 O O . LYS A 1 101 ? -5.144 6.242 23.440 1.00 76.94 101 LYS A O 1
ATOM 821 N N . PHE A 1 102 ? -7.306 6.069 22.888 1.00 88.62 102 PHE A N 1
ATOM 822 C CA . PHE A 1 102 ? -7.198 4.687 22.409 1.00 88.62 102 PHE A CA 1
ATOM 823 C C . PHE A 1 102 ? -6.752 4.632 20.945 1.00 88.62 102 PHE A C 1
ATOM 825 O O . PHE A 1 102 ? -6.183 3.625 20.523 1.00 88.62 102 PHE A O 1
ATOM 832 N N . GLY A 1 103 ? -6.920 5.735 20.215 1.00 90.50 103 GLY A N 1
ATOM 833 C CA . GLY A 1 103 ? -6.419 5.958 18.861 1.00 90.50 103 GLY A CA 1
ATOM 834 C C . GLY A 1 103 ? -4.992 5.474 18.601 1.00 90.50 103 GLY A C 1
ATOM 835 O O . GLY A 1 103 ? -4.771 4.605 17.755 1.00 90.50 103 GLY A O 1
ATOM 836 N N . GLU A 1 104 ? -4.021 5.960 19.385 1.00 92.44 104 GLU A N 1
ATOM 837 C CA . GLU A 1 104 ? -2.617 5.522 19.295 1.00 92.44 104 GLU A CA 1
ATOM 838 C C . GLU A 1 104 ? -2.472 4.000 19.423 1.00 92.44 104 GLU A C 1
ATOM 840 O O . GLU A 1 104 ? -1.656 3.379 18.743 1.00 92.44 104 GLU A O 1
ATOM 845 N N . GLN A 1 105 ? -3.252 3.374 20.309 1.00 94.00 105 GLN A N 1
ATOM 846 C CA . GLN A 1 105 ? -3.191 1.932 20.514 1.00 94.00 105 GLN A CA 1
ATOM 847 C C . GLN A 1 105 ? -3.716 1.173 19.293 1.00 94.00 105 GLN A C 1
ATOM 849 O O . GLN A 1 105 ? -3.113 0.171 18.909 1.00 94.00 105 GLN A O 1
ATOM 854 N N . TRP A 1 106 ? -4.793 1.649 18.665 1.00 95.19 106 TRP A N 1
ATOM 855 C CA . TRP A 1 106 ? -5.307 1.058 17.430 1.00 95.19 106 TRP A CA 1
ATOM 856 C C . TRP A 1 106 ? -4.275 1.163 16.304 1.00 95.19 106 TRP A C 1
ATOM 858 O O . TRP A 1 106 ? -4.005 0.172 15.632 1.00 95.19 106 TRP A O 1
ATOM 868 N N . LEU A 1 107 ? -3.615 2.312 16.147 1.00 95.75 107 LEU A N 1
ATOM 869 C CA . LEU A 1 107 ? -2.558 2.482 15.142 1.00 95.75 107 LEU A CA 1
ATOM 870 C C . LEU A 1 107 ? -1.313 1.633 15.431 1.00 95.75 107 LEU A C 1
ATOM 872 O O . LEU A 1 107 ? -0.689 1.127 14.500 1.00 95.75 107 LEU A O 1
ATOM 876 N N . ARG A 1 108 ? -0.983 1.380 16.704 1.00 94.81 108 ARG A N 1
ATOM 877 C CA . ARG A 1 108 ? 0.067 0.412 17.072 1.00 94.81 108 ARG A CA 1
ATOM 878 C C . ARG A 1 108 ? -0.303 -1.025 16.733 1.00 94.81 108 ARG A C 1
ATOM 880 O O . ARG A 1 108 ? 0.593 -1.830 16.492 1.00 94.81 108 ARG A O 1
ATOM 887 N N . TRP A 1 109 ? -1.589 -1.372 16.744 1.00 96.06 109 TRP A N 1
ATOM 888 C CA . TRP A 1 109 ? -2.027 -2.688 16.290 1.00 96.06 109 TRP A CA 1
ATOM 889 C C . TRP A 1 109 ? -1.873 -2.850 14.788 1.00 96.06 109 TRP A C 1
ATOM 891 O O . TRP A 1 109 ? -1.680 -3.981 14.363 1.00 96.06 109 TRP A O 1
ATOM 901 N N . LEU A 1 110 ? -1.933 -1.768 14.000 1.00 96.44 110 LEU A N 1
ATOM 902 C CA . LEU A 1 110 ? -1.804 -1.809 12.545 1.00 96.44 110 LEU A CA 1
ATOM 903 C C . LEU A 1 110 ? -0.379 -2.211 12.149 1.00 96.44 110 LEU A C 1
ATOM 905 O O . LEU A 1 110 ? 0.512 -1.375 11.996 1.00 96.44 110 LEU A O 1
ATOM 909 N N . LYS A 1 111 ? -0.164 -3.515 11.972 1.00 96.56 111 LYS A N 1
ATOM 910 C CA . LYS A 1 111 ? 1.138 -4.062 11.570 1.00 96.56 111 LYS A CA 1
ATOM 911 C C . LYS A 1 111 ? 1.301 -4.108 10.062 1.00 96.56 111 LYS A C 1
ATOM 913 O O . LYS A 1 111 ? 2.420 -4.037 9.562 1.00 96.56 111 LYS A O 1
ATOM 918 N N . ARG A 1 112 ? 0.212 -4.288 9.320 1.00 96.19 112 ARG A N 1
ATOM 919 C CA . ARG A 1 112 ? 0.257 -4.473 7.869 1.00 96.19 112 ARG A CA 1
ATOM 920 C C . ARG A 1 112 ? -0.911 -3.758 7.229 1.00 96.19 112 ARG A C 1
ATOM 922 O O . ARG A 1 112 ? -1.991 -3.721 7.806 1.00 96.19 112 ARG A O 1
ATOM 929 N N . PHE A 1 113 ? -0.709 -3.232 6.032 1.00 95.25 113 PHE A N 1
ATOM 930 C CA . PHE A 1 113 ? -1.810 -2.758 5.204 1.00 95.25 113 PHE A CA 1
ATOM 931 C C . PHE A 1 113 ? -1.471 -2.867 3.721 1.00 95.25 113 PHE A C 1
ATOM 933 O O . PHE A 1 113 ? -0.299 -2.881 3.330 1.00 95.25 113 PHE A O 1
ATOM 940 N N . GLN A 1 114 ? -2.513 -2.951 2.904 1.00 93.62 114 GLN A N 1
ATOM 941 C CA . GLN A 1 114 ? -2.450 -2.749 1.468 1.00 93.62 114 GLN A CA 1
ATOM 942 C C . GLN A 1 114 ? -2.963 -1.348 1.173 1.00 93.62 114 GLN A C 1
ATOM 944 O O . GLN A 1 114 ? -3.994 -0.941 1.704 1.00 93.62 114 GLN A O 1
ATOM 949 N N . TRP A 1 115 ? -2.241 -0.608 0.344 1.00 93.25 115 TRP A N 1
ATOM 950 C CA . TRP A 1 115 ? -2.667 0.712 -0.090 1.00 93.25 115 TRP A CA 1
ATOM 951 C C . TRP A 1 115 ? -2.867 0.719 -1.593 1.00 93.25 115 TRP A C 1
ATOM 953 O O . TRP A 1 115 ? -1.979 0.328 -2.344 1.00 93.25 115 TRP A O 1
ATOM 963 N N . ASP A 1 116 ? -4.046 1.165 -2.000 1.00 87.25 116 ASP A N 1
ATOM 964 C CA . ASP A 1 116 ? -4.400 1.423 -3.384 1.00 87.25 116 ASP A CA 1
ATOM 965 C C . ASP A 1 116 ? -5.070 2.801 -3.498 1.00 87.25 116 ASP A C 1
ATOM 967 O O . ASP A 1 116 ? -5.541 3.381 -2.519 1.00 87.25 116 ASP A O 1
ATOM 971 N N . TRP A 1 117 ? -5.101 3.345 -4.705 1.00 82.62 117 TRP A N 1
ATOM 972 C CA . TRP A 1 117 ? -5.708 4.627 -5.027 1.00 82.62 117 TRP A CA 1
ATOM 973 C C . TRP A 1 117 ? -6.376 4.533 -6.394 1.00 82.62 117 TRP A C 1
ATOM 975 O O . TRP A 1 117 ? -5.865 4.991 -7.418 1.00 82.62 117 TRP A O 1
ATOM 985 N N . VAL A 1 118 ? -7.557 3.918 -6.379 1.00 70.00 118 VAL A N 1
ATOM 986 C CA . VAL A 1 118 ? -8.375 3.655 -7.570 1.00 70.00 118 VAL A CA 1
ATOM 987 C C . VAL A 1 118 ? -8.772 4.950 -8.294 1.00 70.00 118 VAL A C 1
ATOM 989 O O . VAL A 1 118 ? -8.917 4.967 -9.512 1.00 70.00 118 VAL A O 1
ATOM 992 N N . THR A 1 119 ? -8.929 6.054 -7.562 1.00 64.12 119 THR A N 1
ATOM 993 C CA . THR A 1 119 ? -9.369 7.359 -8.079 1.00 64.12 119 THR A CA 1
ATOM 994 C C . THR A 1 119 ? -8.206 8.331 -8.278 1.00 64.12 119 THR A C 1
ATOM 996 O O . THR A 1 119 ? -8.293 9.490 -7.884 1.00 64.12 119 THR A O 1
ATOM 999 N N . PHE A 1 120 ? -7.105 7.878 -8.885 1.00 65.00 120 PHE A N 1
ATOM 1000 C CA . PHE A 1 120 ? -5.954 8.747 -9.137 1.00 65.00 120 PHE A CA 1
ATOM 1001 C C . PHE A 1 120 ? -6.372 10.038 -9.885 1.00 65.00 120 PHE A C 1
ATOM 1003 O O . PHE A 1 120 ? -6.937 9.953 -10.983 1.00 65.00 120 PHE A O 1
ATOM 1010 N N . PRO A 1 121 ? -6.105 11.236 -9.329 1.00 63.59 121 PRO A N 1
ATOM 1011 C CA . PRO A 1 121 ? -6.618 12.489 -9.858 1.00 63.59 121 PRO A CA 1
ATOM 1012 C C . PRO A 1 121 ? -5.985 12.862 -11.191 1.00 63.59 121 PRO A C 1
ATOM 1014 O O . PRO A 1 121 ? -4.807 12.614 -11.465 1.00 63.59 121 PRO A O 1
ATOM 1017 N N . SER A 1 122 ? -6.749 13.594 -12.002 1.00 61.69 122 SER A N 1
ATOM 1018 C CA . SER A 1 122 ? -6.181 14.292 -13.149 1.00 61.69 122 SER A CA 1
ATOM 1019 C C . SER A 1 122 ? -5.211 15.371 -12.664 1.00 61.69 122 SER A C 1
ATOM 1021 O O . SER A 1 122 ? -5.606 16.437 -12.185 1.00 61.69 122 SER A O 1
ATOM 1023 N N . LEU A 1 123 ? -3.911 15.144 -12.880 1.00 64.50 123 LEU A N 1
ATOM 1024 C CA . LEU A 1 123 ? -2.863 16.119 -12.556 1.00 64.50 123 LEU A CA 1
ATOM 1025 C C . LEU A 1 123 ? -3.000 17.437 -13.338 1.00 64.50 123 LEU A C 1
ATOM 1027 O O . LEU A 1 123 ? -2.269 18.393 -13.090 1.00 64.50 123 LEU A O 1
ATOM 1031 N N . ARG A 1 124 ? -3.934 17.541 -14.292 1.00 59.25 124 ARG A N 1
ATOM 1032 C CA . ARG A 1 124 ? -4.236 18.794 -15.000 1.00 59.25 124 ARG A CA 1
ATOM 1033 C C . ARG A 1 124 ? -4.869 19.853 -14.093 1.00 59.25 124 ARG A C 1
ATOM 1035 O O . ARG A 1 124 ? -4.649 21.042 -14.337 1.00 59.25 124 ARG A O 1
ATOM 1042 N N . HIS A 1 125 ? -5.578 19.437 -13.051 1.00 53.59 125 HIS A N 1
ATOM 1043 C CA . HIS A 1 125 ? -6.230 20.340 -12.096 1.00 53.59 125 HIS A CA 1
ATOM 1044 C C . HIS A 1 125 ? -5.401 20.533 -10.827 1.00 53.59 125 HIS A C 1
ATOM 1046 O O . HIS A 1 125 ? -5.528 21.556 -10.156 1.00 53.59 125 HIS A O 1
ATOM 1052 N N . TYR A 1 126 ? -4.455 19.623 -10.576 1.00 56.25 126 TYR A N 1
ATOM 1053 C CA . TYR A 1 126 ? -3.524 19.724 -9.464 1.00 56.25 126 TYR A CA 1
ATOM 1054 C C . TYR A 1 126 ? -2.761 21.064 -9.503 1.00 56.25 126 TYR A C 1
ATOM 1056 O O . TYR A 1 126 ? -1.986 21.331 -10.428 1.00 56.25 126 TYR A O 1
ATOM 1064 N N . ARG A 1 127 ? -3.007 21.905 -8.484 1.00 55.91 127 ARG A N 1
ATOM 1065 C CA . ARG A 1 127 ? -2.348 23.194 -8.184 1.00 55.91 127 ARG A CA 1
ATOM 1066 C C . ARG A 1 127 ? -2.756 24.459 -8.969 1.00 55.91 127 ARG A C 1
ATOM 1068 O O . ARG A 1 127 ? -2.193 25.509 -8.673 1.00 55.91 127 ARG A O 1
ATOM 1075 N N . ARG A 1 128 ? -3.754 24.455 -9.868 1.00 49.53 128 ARG A N 1
ATOM 1076 C CA . ARG A 1 128 ? -4.277 25.741 -10.415 1.00 49.53 128 ARG A CA 1
ATOM 1077 C C . ARG A 1 128 ? -4.825 26.662 -9.309 1.00 49.53 128 ARG A C 1
ATOM 1079 O O . ARG A 1 128 ? -4.665 27.873 -9.390 1.00 49.53 128 ARG A O 1
ATOM 1086 N N . GLU A 1 129 ? -5.381 26.087 -8.247 1.00 47.62 129 GLU A N 1
ATOM 1087 C CA . GLU A 1 129 ? -5.932 26.833 -7.108 1.00 47.62 129 GLU A CA 1
ATOM 1088 C C . GLU A 1 129 ? -4.871 27.318 -6.113 1.00 47.62 129 GLU A C 1
ATOM 1090 O O . GLU A 1 129 ? -4.999 28.415 -5.588 1.00 47.62 129 GLU A O 1
ATOM 1095 N N . LEU A 1 130 ? -3.791 26.562 -5.871 1.00 44.94 130 LEU A N 1
ATOM 1096 C CA . LEU A 1 130 ? -2.735 26.992 -4.940 1.00 44.94 130 LEU A CA 1
ATOM 1097 C C . LEU A 1 130 ? -1.953 28.188 -5.501 1.00 44.94 130 LEU A C 1
ATOM 1099 O O . LEU A 1 130 ? -1.596 29.096 -4.761 1.00 44.94 130 LEU A O 1
ATOM 1103 N N . GLU A 1 131 ? -1.696 28.195 -6.812 1.00 44.06 131 GLU A N 1
ATOM 1104 C CA . GLU A 1 131 ? -1.100 29.344 -7.502 1.00 44.06 131 GLU A CA 1
ATOM 1105 C C . GLU A 1 131 ? -2.056 30.547 -7.494 1.00 44.06 131 GLU A C 1
ATOM 1107 O O . GLU A 1 131 ? -1.603 31.658 -7.233 1.00 44.06 131 GLU A O 1
ATOM 1112 N N . ALA A 1 132 ? -3.367 30.333 -7.661 1.00 46.47 132 ALA A N 1
ATOM 1113 C CA . ALA A 1 132 ? -4.380 31.384 -7.531 1.00 46.47 132 ALA A CA 1
ATOM 1114 C C . ALA A 1 132 ? -4.518 31.922 -6.090 1.00 46.47 132 ALA A C 1
ATOM 1116 O O . ALA A 1 132 ? -4.723 33.119 -5.902 1.00 46.47 132 ALA A O 1
ATOM 1117 N N . LEU A 1 133 ? -4.364 31.075 -5.067 1.00 42.25 133 LEU A N 1
ATOM 1118 C CA . LEU A 1 133 ? -4.369 31.461 -3.649 1.00 42.25 133 LEU A CA 1
ATOM 1119 C C . LEU A 1 133 ? -3.090 32.214 -3.257 1.00 42.25 133 LEU A C 1
ATOM 1121 O O . LEU A 1 133 ? -3.165 33.221 -2.558 1.00 42.25 133 LEU A O 1
ATOM 1125 N N . LEU A 1 134 ? -1.926 31.775 -3.747 1.00 45.56 134 LEU A N 1
ATOM 1126 C CA . LEU A 1 134 ? -0.647 32.469 -3.553 1.00 45.56 134 LEU A CA 1
ATOM 1127 C C . LEU A 1 134 ? -0.604 33.806 -4.311 1.00 45.56 134 LEU A C 1
ATOM 1129 O O . LEU A 1 134 ? -0.086 34.784 -3.780 1.00 45.56 134 LEU A O 1
ATOM 1133 N N . GLN A 1 135 ? -1.187 33.881 -5.513 1.00 44.81 135 GLN A N 1
ATOM 1134 C CA . GLN A 1 135 ? -1.344 35.141 -6.250 1.00 44.81 135 GLN A CA 1
ATOM 1135 C C . GLN A 1 135 ? -2.356 36.080 -5.592 1.00 44.81 135 GLN A C 1
ATOM 1137 O O . GLN A 1 135 ? -2.092 37.277 -5.543 1.00 44.81 135 GLN A O 1
ATOM 1142 N N . LYS A 1 136 ? -3.462 35.565 -5.032 1.00 44.91 136 LYS A N 1
ATOM 1143 C CA . LYS A 1 136 ? -4.384 36.373 -4.219 1.00 44.91 136 LYS A CA 1
ATOM 1144 C C . LYS A 1 136 ? -3.686 36.920 -2.974 1.00 44.91 136 LYS A C 1
ATOM 1146 O O . LYS A 1 136 ? -3.795 38.108 -2.725 1.00 44.91 136 LYS A O 1
ATOM 1151 N N . GLY A 1 137 ? -2.917 36.113 -2.241 1.00 42.09 137 GLY A N 1
ATOM 1152 C CA . GLY A 1 137 ? -2.185 36.572 -1.051 1.00 42.09 137 GLY A CA 1
ATOM 1153 C C . GLY A 1 137 ? -1.099 37.618 -1.337 1.00 42.09 137 GLY A C 1
ATOM 1154 O O . GLY A 1 137 ? -0.877 38.497 -0.516 1.00 42.09 137 GLY A O 1
ATOM 1155 N N . ALA A 1 138 ? -0.461 37.567 -2.509 1.00 39.28 138 ALA A N 1
ATOM 1156 C CA . ALA A 1 138 ? 0.595 38.506 -2.899 1.00 39.28 138 ALA A CA 1
ATOM 1157 C C . ALA A 1 138 ? 0.083 39.842 -3.480 1.00 39.28 138 ALA A C 1
ATOM 1159 O O . ALA A 1 138 ? 0.881 40.753 -3.679 1.00 39.28 138 ALA A O 1
ATOM 1160 N N . TYR A 1 139 ? -1.218 39.969 -3.767 1.00 42.66 139 TYR A N 1
ATOM 1161 C CA . TYR A 1 139 ? -1.804 41.182 -4.359 1.00 42.66 139 TYR A CA 1
ATOM 1162 C C . TYR A 1 139 ? -2.398 42.163 -3.333 1.00 42.66 139 TYR A C 1
ATOM 1164 O O . TYR A 1 139 ? -2.758 43.274 -3.714 1.00 42.66 139 TYR A O 1
ATOM 1172 N N . TYR A 1 140 ? -2.500 41.781 -2.052 1.00 45.44 140 TYR A N 1
ATOM 1173 C CA . TYR A 1 140 ? -3.158 42.592 -1.013 1.00 45.44 140 TYR A CA 1
ATOM 1174 C C . TYR A 1 140 ? -2.211 43.347 -0.070 1.00 45.44 140 TYR A C 1
ATOM 1176 O O . TYR A 1 140 ? -2.704 44.090 0.773 1.00 45.44 140 TYR A O 1
ATOM 1184 N N . ASP A 1 141 ? -0.888 43.213 -0.210 1.00 43.50 141 ASP A N 1
ATOM 1185 C CA . ASP A 1 141 ? 0.052 43.897 0.696 1.00 43.50 141 ASP A CA 1
ATOM 1186 C C . ASP A 1 141 ? 0.422 45.331 0.266 1.00 43.50 141 ASP A C 1
ATOM 1188 O O . ASP A 1 141 ? 0.947 46.069 1.092 1.00 43.50 141 ASP A O 1
ATOM 1192 N N . ASP A 1 142 ? 0.093 45.777 -0.958 1.00 43.56 142 ASP A N 1
ATOM 1193 C CA . ASP A 1 142 ? 0.544 47.094 -1.464 1.00 43.56 142 ASP A CA 1
ATOM 1194 C C . ASP A 1 142 ? -0.536 47.971 -2.136 1.00 43.56 142 ASP A C 1
ATOM 1196 O O . ASP A 1 142 ? -0.208 49.005 -2.723 1.00 43.56 142 ASP A O 1
ATOM 1200 N N . ILE A 1 143 ? -1.828 47.622 -2.069 1.00 39.25 143 ILE A N 1
ATOM 1201 C CA . ILE A 1 143 ? -2.886 48.456 -2.670 1.00 39.25 143 ILE A CA 1
ATOM 1202 C C . ILE A 1 143 ? -4.072 48.613 -1.711 1.00 39.25 143 ILE A C 1
ATOM 1204 O O . ILE A 1 143 ? -4.902 47.716 -1.570 1.00 39.25 143 ILE A O 1
ATOM 1208 N N . GLU A 1 144 ? -4.190 49.795 -1.096 1.00 38.41 144 GLU A N 1
ATOM 1209 C CA . GLU A 1 144 ? -5.462 50.296 -0.563 1.00 38.41 144 GLU A CA 1
ATOM 1210 C C . GLU A 1 144 ? -6.424 50.498 -1.749 1.00 38.41 144 GLU A C 1
ATOM 1212 O O . GLU A 1 144 ? -6.392 51.528 -2.420 1.00 38.41 144 GLU A O 1
ATOM 1217 N N . MET A 1 145 ? -7.236 49.488 -2.077 1.00 37.56 145 MET A N 1
ATOM 1218 C CA . MET A 1 145 ? -8.294 49.631 -3.082 1.00 37.56 145 MET A CA 1
ATOM 1219 C C . MET A 1 145 ? -9.549 50.236 -2.448 1.00 37.56 145 MET A C 1
ATOM 1221 O O . MET A 1 145 ? -10.196 49.617 -1.599 1.00 37.56 145 MET A O 1
ATOM 1225 N N . GLU A 1 146 ? -9.904 51.439 -2.905 1.00 36.31 146 GLU A N 1
ATOM 1226 C CA . GLU A 1 146 ? -11.255 51.988 -2.784 1.00 36.31 146 GLU A CA 1
ATOM 1227 C C . GLU A 1 146 ? -12.276 50.998 -3.363 1.00 36.31 146 GLU A C 1
ATOM 1229 O O . GLU A 1 146 ? -12.072 50.357 -4.393 1.00 36.31 146 GLU A O 1
ATOM 1234 N N . THR A 1 147 ? -13.366 50.829 -2.629 1.00 42.78 147 THR A N 1
ATOM 1235 C CA . THR A 1 147 ? -14.222 49.645 -2.653 1.00 42.78 147 THR A CA 1
ATOM 1236 C C . THR A 1 147 ? -15.386 49.767 -3.638 1.00 42.78 147 THR A C 1
ATOM 1238 O O . THR A 1 147 ? -16.502 49.475 -3.239 1.00 42.78 147 THR A O 1
ATOM 1241 N N . ASP A 1 148 ? -15.172 50.193 -4.889 1.00 37.62 148 ASP A N 1
ATOM 1242 C CA . ASP A 1 148 ? -16.316 50.531 -5.768 1.00 37.62 148 ASP A CA 1
ATOM 1243 C C . ASP A 1 148 ? -16.340 49.935 -7.190 1.00 37.62 148 ASP A C 1
ATOM 1245 O O . ASP A 1 148 ? -17.297 50.183 -7.917 1.00 37.62 148 ASP A O 1
ATOM 1249 N N . GLU A 1 149 ? -15.406 49.071 -7.600 1.00 39.38 149 GLU A N 1
ATOM 1250 C CA . GLU A 1 149 ? -15.520 48.384 -8.905 1.00 39.38 149 GLU A CA 1
ATOM 1251 C C . GLU A 1 149 ? -15.139 46.899 -8.812 1.00 39.38 149 GLU A C 1
ATOM 1253 O O . GLU A 1 149 ? -14.037 46.480 -9.165 1.00 39.38 149 GLU A O 1
ATOM 1258 N N . LEU A 1 150 ? -16.077 46.074 -8.336 1.00 36.38 150 LEU A N 1
ATOM 1259 C CA . LEU A 1 150 ? -16.084 44.645 -8.657 1.00 36.38 150 LEU A CA 1
ATOM 1260 C C . LEU A 1 150 ? -16.868 44.458 -9.965 1.00 36.38 150 LEU A C 1
ATOM 1262 O O . LEU A 1 150 ? -18.002 44.935 -10.044 1.00 36.38 150 LEU A O 1
ATOM 1266 N N . PRO A 1 151 ? -16.316 43.773 -10.983 1.00 34.81 151 PRO A N 1
ATOM 1267 C CA . PRO A 1 151 ? -17.089 43.401 -12.156 1.00 34.81 151 PRO A CA 1
ATOM 1268 C C . PRO A 1 151 ? -18.204 42.446 -11.725 1.00 34.81 151 PRO A C 1
ATOM 1270 O O . PRO A 1 151 ? -17.933 41.384 -11.162 1.00 34.81 151 PRO A O 1
ATOM 1273 N N . GLU A 1 152 ? -19.451 42.837 -11.981 1.00 38.28 152 GLU A N 1
ATOM 1274 C CA . GLU A 1 152 ? -20.585 41.918 -12.040 1.00 38.28 152 GLU A CA 1
ATOM 1275 C C . GLU A 1 152 ? -20.336 40.937 -13.193 1.00 38.28 152 GLU A C 1
ATOM 1277 O O . GLU A 1 152 ? -20.677 41.227 -14.338 1.00 38.28 152 GLU A O 1
ATOM 1282 N N . ASP A 1 153 ? -19.713 39.797 -12.900 1.00 38.38 153 ASP A N 1
ATOM 1283 C CA . ASP A 1 153 ? -19.690 38.653 -13.808 1.00 38.38 153 ASP A CA 1
ATOM 1284 C C . ASP A 1 153 ? -20.497 37.504 -13.189 1.00 38.38 153 ASP A C 1
ATOM 1286 O O . ASP A 1 153 ? -20.152 36.936 -12.154 1.00 38.38 153 ASP A O 1
ATOM 1290 N N . ASP A 1 154 ? -21.602 37.236 -13.878 1.00 34.69 154 ASP A N 1
ATOM 1291 C CA . ASP A 1 154 ? -22.404 36.018 -13.919 1.00 34.69 154 ASP A CA 1
ATOM 1292 C C . ASP A 1 154 ? -23.153 35.568 -12.646 1.00 34.69 154 ASP A C 1
ATOM 1294 O O . ASP A 1 154 ? -22.744 34.690 -11.889 1.00 34.69 154 ASP A O 1
ATOM 1298 N N . ASN A 1 155 ? -24.381 36.087 -12.509 1.00 33.41 155 ASN A N 1
ATOM 1299 C CA . ASN A 1 155 ? -25.483 35.483 -11.747 1.00 33.41 155 ASN A CA 1
ATOM 1300 C C . ASN A 1 155 ? -26.027 34.212 -12.445 1.00 33.41 155 ASN A C 1
ATOM 1302 O O . ASN A 1 155 ? -27.237 34.052 -12.633 1.00 33.41 155 ASN A O 1
ATOM 1306 N N . GLY A 1 156 ? -25.136 33.310 -12.849 1.00 27.98 156 GLY A N 1
ATOM 1307 C CA . GLY A 1 156 ? -25.480 31.940 -13.191 1.00 27.98 156 GLY A CA 1
ATOM 1308 C C . GLY A 1 156 ? -25.588 31.143 -11.900 1.00 27.98 156 GLY A C 1
ATOM 1309 O O . GLY A 1 156 ? -24.654 31.109 -11.106 1.00 27.98 156 GLY A O 1
ATOM 1310 N N . HIS A 1 157 ? -26.746 30.543 -11.655 1.00 33.91 157 HIS A N 1
ATOM 1311 C CA . HIS A 1 157 ? -26.956 29.589 -10.574 1.00 33.91 157 HIS A CA 1
ATOM 1312 C C . HIS A 1 157 ? -25.945 28.431 -10.671 1.00 33.91 157 HIS A C 1
ATOM 1314 O O . HIS A 1 157 ? -26.234 27.430 -11.309 1.00 33.91 157 HIS A O 1
ATOM 1320 N N . ASN A 1 158 ? -24.777 28.570 -10.042 1.00 34.16 158 ASN A N 1
ATOM 1321 C CA . ASN A 1 158 ? -23.859 27.467 -9.787 1.00 34.16 158 ASN A CA 1
ATOM 1322 C C . ASN A 1 158 ? -24.243 26.828 -8.451 1.00 34.16 158 ASN A C 1
ATOM 1324 O O . ASN A 1 158 ? -23.646 27.069 -7.403 1.00 34.16 158 ASN A O 1
ATOM 1328 N N . ASP A 1 159 ? -25.263 25.987 -8.522 1.00 37.78 159 ASP A N 1
ATOM 1329 C CA . ASP A 1 159 ? -25.498 24.857 -7.625 1.00 37.78 159 ASP A CA 1
ATOM 1330 C C . ASP A 1 159 ? -24.394 23.771 -7.729 1.00 37.78 159 ASP A C 1
ATOM 1332 O O . ASP A 1 159 ? -24.438 22.771 -7.016 1.00 37.78 159 ASP A O 1
ATOM 1336 N N . GLU A 1 160 ? -23.341 24.006 -8.526 1.00 37.88 160 GLU A N 1
ATOM 1337 C CA . GLU A 1 160 ? -22.140 23.164 -8.680 1.00 37.88 160 GLU A CA 1
ATOM 1338 C C . GLU A 1 160 ? -21.321 22.943 -7.389 1.00 37.88 160 GLU A C 1
ATOM 1340 O O . GLU A 1 160 ? -20.415 22.107 -7.369 1.00 37.88 160 GLU A O 1
ATOM 1345 N N . TYR A 1 161 ? -21.610 23.668 -6.303 1.00 41.88 161 TYR A N 1
ATOM 1346 C CA . TYR A 1 161 ? -20.852 23.575 -5.048 1.00 41.88 161 TYR A CA 1
ATOM 1347 C C . TYR A 1 161 ? -21.413 22.574 -4.025 1.00 41.88 161 TYR A C 1
ATOM 1349 O O . TYR A 1 161 ? -20.703 22.255 -3.075 1.00 41.88 161 TYR A O 1
ATOM 1357 N N . ASP A 1 162 ? -22.611 22.025 -4.257 1.00 40.09 162 ASP A N 1
ATOM 1358 C CA . ASP A 1 162 ? -23.295 21.066 -3.369 1.00 40.09 162 ASP A CA 1
ATOM 1359 C C . ASP A 1 162 ? -23.630 19.752 -4.101 1.00 40.09 162 ASP A C 1
ATOM 1361 O O . ASP A 1 162 ? -24.703 19.162 -3.948 1.00 40.09 162 ASP A O 1
ATOM 1365 N N . HIS A 1 163 ? -22.711 19.236 -4.920 1.00 37.69 163 HIS A N 1
ATOM 1366 C CA . HIS A 1 163 ? -22.879 17.894 -5.477 1.00 37.69 163 HIS A CA 1
ATOM 1367 C C . HIS A 1 163 ? -22.621 16.807 -4.416 1.00 37.69 163 HIS A C 1
ATOM 1369 O O . HIS A 1 163 ? -21.676 16.034 -4.512 1.00 37.69 163 HIS A O 1
ATOM 1375 N N . GLU A 1 164 ? -23.536 16.652 -3.456 1.00 37.78 164 GLU A N 1
ATOM 1376 C CA . GLU A 1 164 ? -23.688 15.443 -2.623 1.00 37.78 164 GLU A CA 1
ATOM 1377 C C . GLU A 1 164 ? -24.250 14.239 -3.427 1.00 37.78 164 GLU A C 1
ATOM 1379 O O . GLU A 1 164 ? -24.757 13.268 -2.869 1.00 37.78 164 GLU A O 1
ATOM 1384 N N . GLY A 1 165 ? -24.191 14.291 -4.763 1.00 35.12 165 GLY A N 1
ATOM 1385 C CA . GLY A 1 165 ? -24.697 13.262 -5.669 1.00 35.12 165 GLY A CA 1
ATOM 1386 C C . GLY A 1 165 ? -23.693 12.141 -5.972 1.00 35.12 165 GLY A C 1
ATOM 1387 O O . GLY A 1 165 ? -22.519 12.184 -5.604 1.00 35.12 165 GLY A O 1
ATOM 1388 N N . ALA A 1 166 ? -24.150 11.136 -6.725 1.00 35.84 166 ALA A N 1
ATOM 1389 C CA . ALA A 1 166 ? -23.386 9.941 -7.115 1.00 35.84 166 ALA A CA 1
ATOM 1390 C C . ALA A 1 166 ? -22.124 10.208 -7.976 1.00 35.84 166 ALA A C 1
ATOM 1392 O O . ALA A 1 166 ? -21.353 9.284 -8.226 1.00 35.84 166 ALA A O 1
ATOM 1393 N N . TYR A 1 167 ? -21.901 11.458 -8.396 1.00 35.00 167 TYR A N 1
ATOM 1394 C CA . TYR A 1 167 ? -20.777 11.905 -9.229 1.00 35.00 167 TYR A CA 1
ATOM 1395 C C . TYR A 1 167 ? -19.746 12.762 -8.468 1.00 35.00 167 TYR A C 1
ATOM 1397 O O . TYR A 1 167 ? -18.880 13.375 -9.091 1.00 35.00 167 TYR A O 1
ATOM 1405 N N . TYR A 1 168 ? -19.822 12.811 -7.130 1.00 41.75 168 TYR A N 1
ATOM 1406 C CA . TYR A 1 168 ? -18.832 13.503 -6.300 1.00 41.75 168 TYR A CA 1
ATOM 1407 C C . TYR A 1 168 ? -17.422 12.957 -6.559 1.00 41.75 168 TYR A C 1
ATOM 1409 O O . TYR A 1 168 ? -17.181 11.753 -6.448 1.00 41.75 168 TYR A O 1
ATOM 1417 N N . ASN A 1 169 ? -16.492 13.847 -6.903 1.00 47.31 169 ASN A N 1
ATOM 1418 C CA . ASN A 1 169 ? -15.122 13.493 -7.237 1.00 47.31 169 ASN A CA 1
ATOM 1419 C C . ASN A 1 169 ? -14.150 14.329 -6.405 1.00 47.31 169 ASN A C 1
ATOM 1421 O O . ASN A 1 169 ? -14.010 15.525 -6.628 1.00 47.31 169 ASN A O 1
ATOM 1425 N N . ASP A 1 170 ? -13.429 13.686 -5.489 1.00 51.41 170 ASP A N 1
ATOM 1426 C CA . ASP A 1 170 ? -12.441 14.330 -4.605 1.00 51.41 170 ASP A CA 1
ATOM 1427 C C . ASP A 1 170 ? -11.290 15.020 -5.382 1.00 51.41 170 ASP A C 1
ATOM 1429 O O . ASP A 1 170 ? -10.523 15.820 -4.847 1.00 51.41 170 ASP A O 1
ATOM 1433 N N . ASN A 1 171 ? -11.193 14.740 -6.687 1.00 43.88 171 ASN A N 1
ATOM 1434 C CA . ASN A 1 171 ? -10.199 15.278 -7.611 1.00 43.88 171 ASN A CA 1
ATOM 1435 C C . ASN A 1 171 ? -10.356 16.776 -7.932 1.00 43.88 171 ASN A C 1
ATOM 1437 O O . ASN A 1 171 ? -9.460 17.339 -8.568 1.00 43.88 171 ASN A O 1
ATOM 1441 N N . THR A 1 172 ? -11.465 17.420 -7.555 1.00 41.19 172 THR A N 1
ATOM 1442 C CA . THR A 1 172 ? -11.687 18.861 -7.777 1.00 41.19 172 THR A CA 1
ATOM 1443 C C . THR A 1 172 ? -11.182 19.751 -6.644 1.00 41.19 172 THR A C 1
ATOM 1445 O O . THR A 1 172 ? -11.035 20.946 -6.874 1.00 41.19 172 THR A O 1
ATOM 1448 N N . TYR A 1 173 ? -10.859 19.217 -5.459 1.00 46.94 173 TYR A N 1
ATOM 1449 C CA . TYR A 1 173 ? -10.555 20.045 -4.285 1.00 46.94 173 TYR A CA 1
ATOM 1450 C C . TYR A 1 173 ? -9.060 20.030 -3.913 1.00 46.94 173 TYR A C 1
ATOM 1452 O O . TYR A 1 173 ? -8.462 18.975 -3.683 1.00 46.94 173 TYR A O 1
ATOM 1460 N N . GLY A 1 174 ? -8.428 21.204 -3.816 1.00 39.69 174 GLY A N 1
ATOM 1461 C CA . GLY A 1 174 ? -7.050 21.353 -3.331 1.00 39.69 174 GLY A CA 1
ATOM 1462 C C . GLY A 1 174 ? -6.896 21.305 -1.801 1.00 39.69 174 GLY A C 1
ATOM 1463 O O . GLY A 1 174 ? -7.821 21.596 -1.051 1.00 39.69 174 GLY A O 1
ATOM 1464 N N . GLU A 1 175 ? -5.680 21.007 -1.328 1.00 41.00 175 GLU A N 1
ATOM 1465 C CA . GLU A 1 175 ? -5.278 21.042 0.097 1.00 41.00 175 GLU A CA 1
ATOM 1466 C C . GLU A 1 175 ? -5.455 22.444 0.733 1.00 41.00 175 GLU A C 1
ATOM 1468 O O . GLU A 1 175 ? -5.727 22.575 1.924 1.00 41.00 175 GLU A O 1
ATOM 1473 N N . GLY A 1 176 ? -5.364 23.503 -0.086 1.00 38.91 176 GLY A N 1
ATOM 1474 C CA . GLY A 1 176 ? -5.564 24.905 0.306 1.00 38.91 176 GLY A CA 1
ATOM 1475 C C . GLY A 1 176 ? -7.025 25.370 0.362 1.00 38.91 176 GLY A C 1
ATOM 1476 O O . GLY A 1 176 ? -7.287 26.487 0.807 1.00 38.91 176 GLY A O 1
ATOM 1477 N N . SER A 1 177 ? -7.988 24.529 -0.024 1.00 41.84 177 SER A N 1
ATOM 1478 C CA . SER A 1 177 ? -9.425 24.844 0.045 1.00 41.84 177 SER A CA 1
ATOM 1479 C C . SER A 1 177 ? -10.005 24.701 1.460 1.00 41.84 177 SER A C 1
ATOM 1481 O O . SER A 1 177 ? -11.219 24.694 1.644 1.00 41.84 177 SER A O 1
ATOM 1483 N N . LEU A 1 178 ? -9.142 24.697 2.483 1.00 39.88 178 LEU A N 1
ATOM 1484 C CA . LEU A 1 178 ? -9.511 24.963 3.876 1.00 39.88 178 LEU A CA 1
ATOM 1485 C C . LEU A 1 178 ? -10.142 26.356 4.059 1.00 39.88 178 LEU A C 1
ATOM 1487 O O . LEU A 1 178 ? -10.828 26.584 5.041 1.00 39.88 178 LEU A O 1
ATOM 1491 N N . ALA A 1 179 ? -9.952 27.306 3.137 1.00 37.19 179 ALA A N 1
ATOM 1492 C CA . ALA A 1 179 ? -10.604 28.617 3.230 1.00 37.19 179 ALA A CA 1
ATOM 1493 C C . ALA A 1 179 ? -12.110 28.590 2.883 1.00 37.19 179 ALA A C 1
ATOM 1495 O O . ALA A 1 179 ? -12.831 29.507 3.270 1.00 37.19 179 ALA A O 1
ATOM 1496 N N . LEU A 1 180 ? -12.594 27.547 2.195 1.00 38.06 180 LEU A N 1
ATOM 1497 C CA . LEU A 1 180 ? -14.027 27.328 1.943 1.00 38.06 180 LEU A CA 1
ATOM 1498 C C . LEU A 1 180 ? -14.696 26.485 3.042 1.00 38.06 180 LEU A C 1
ATOM 1500 O O . LEU A 1 180 ? -15.913 26.329 3.038 1.00 38.06 180 LEU A O 1
ATOM 1504 N N . PHE A 1 181 ? -13.923 26.010 4.024 1.00 37.47 181 PHE A N 1
ATOM 1505 C CA . PHE A 1 181 ? -14.424 25.273 5.178 1.00 37.47 181 PHE A CA 1
ATOM 1506 C C . PHE A 1 181 ? -13.791 25.801 6.461 1.00 37.47 181 PHE A C 1
ATOM 1508 O O . PHE A 1 181 ? -12.639 25.511 6.754 1.00 37.47 181 PHE A O 1
ATOM 1515 N N . LEU A 1 182 ? -14.588 26.583 7.202 1.00 27.92 182 LEU A N 1
ATOM 1516 C CA . LEU A 1 182 ? -14.402 27.018 8.593 1.00 27.92 182 LEU A CA 1
ATOM 1517 C C . LEU A 1 182 ? -13.125 26.468 9.245 1.00 27.92 182 LEU A C 1
ATOM 1519 O O . LEU A 1 182 ? -13.054 25.296 9.616 1.00 27.92 182 LEU A O 1
ATOM 1523 N N . THR A 1 183 ? -12.126 27.343 9.398 1.00 29.17 183 THR A N 1
ATOM 1524 C CA . THR A 1 183 ? -10.889 27.083 10.143 1.00 29.17 183 THR A CA 1
ATOM 1525 C C . THR A 1 183 ? -11.192 26.279 11.405 1.00 29.17 183 THR A C 1
ATOM 1527 O O . THR A 1 183 ? -12.135 26.601 12.123 1.00 29.17 183 THR A O 1
ATOM 1530 N N . TRP A 1 184 ? -10.389 25.258 11.712 1.00 36.72 184 TRP A N 1
ATOM 1531 C CA . TRP A 1 184 ? -10.591 24.320 12.831 1.00 36.72 184 TRP A CA 1
ATOM 1532 C C . TRP A 1 184 ? -10.789 24.969 14.223 1.00 36.72 184 TRP A C 1
ATOM 1534 O O . TRP A 1 184 ? -11.185 24.298 15.169 1.00 36.72 184 TRP A O 1
ATOM 1544 N N . GLN A 1 185 ? -10.580 26.282 14.358 1.00 33.62 185 GLN A N 1
ATOM 1545 C CA . GLN A 1 185 ? -10.904 27.073 15.552 1.00 33.62 185 GLN A CA 1
ATOM 1546 C C . GLN A 1 185 ? -12.360 27.585 15.610 1.00 33.62 185 GLN A C 1
ATOM 1548 O O . GLN A 1 185 ? -12.777 28.110 16.638 1.00 33.62 185 GLN A O 1
ATOM 1553 N N . SER A 1 186 ? -13.143 27.453 14.537 1.00 29.11 186 SER A N 1
ATOM 1554 C CA . SER A 1 186 ? -14.484 28.044 14.402 1.00 29.11 186 SER A CA 1
ATOM 1555 C C . SER A 1 186 ? -15.646 27.051 14.544 1.00 29.11 186 SER A C 1
ATOM 1557 O O . SER A 1 186 ? -16.804 27.466 14.597 1.00 29.11 186 SER A O 1
ATOM 1559 N N . LEU A 1 187 ? -15.370 25.755 14.727 1.00 33.94 187 LEU A N 1
ATOM 1560 C CA . LEU A 1 187 ? -16.388 24.773 15.101 1.00 33.94 187 LEU A CA 1
ATOM 1561 C C . LEU A 1 187 ? -16.629 24.802 16.615 1.00 33.94 187 LEU A C 1
ATOM 1563 O O . LEU A 1 187 ? -16.202 23.929 17.367 1.00 33.94 187 LEU A O 1
ATOM 1567 N N . ASN A 1 188 ? -17.406 25.794 17.055 1.00 29.23 188 ASN A N 1
ATOM 1568 C CA . ASN A 1 188 ? -18.292 25.554 18.185 1.00 29.23 188 ASN A CA 1
ATOM 1569 C C . ASN A 1 188 ? -19.228 24.412 17.780 1.00 29.23 188 ASN A C 1
ATOM 1571 O O . ASN A 1 188 ? -20.131 24.586 16.962 1.00 29.23 188 ASN A O 1
ATOM 1575 N N . VAL A 1 189 ? -18.930 23.238 18.330 1.00 35.75 189 VAL A N 1
ATOM 1576 C CA . VAL A 1 189 ? -19.699 21.997 18.292 1.00 35.75 189 VAL A CA 1
ATOM 1577 C C . VAL A 1 189 ? -21.197 22.306 18.256 1.00 35.75 189 VAL A C 1
ATOM 1579 O O . VAL A 1 189 ? -21.784 22.695 19.267 1.00 35.75 189 VAL A O 1
ATOM 1582 N N . ARG A 1 190 ? -21.850 22.111 17.103 1.00 32.22 190 ARG A N 1
ATOM 1583 C CA . ARG A 1 190 ? -23.291 21.849 17.116 1.00 32.22 190 ARG A CA 1
ATOM 1584 C C . ARG A 1 190 ? -23.451 20.470 17.738 1.00 32.22 190 ARG A C 1
ATOM 1586 O O . ARG A 1 190 ? -23.241 19.457 17.083 1.00 32.22 190 ARG A O 1
ATOM 1593 N N . THR A 1 191 ? -23.754 20.451 19.029 1.00 34.59 191 THR A N 1
ATOM 1594 C CA . THR A 1 191 ? -24.128 19.251 19.771 1.00 34.59 191 THR A CA 1
ATOM 1595 C C . THR A 1 191 ? -25.424 18.704 19.176 1.00 34.59 191 THR A C 1
ATOM 1597 O O . THR A 1 191 ? -26.511 19.147 19.545 1.00 34.59 191 THR A O 1
ATOM 1600 N N . VAL A 1 192 ? -25.314 17.789 18.214 1.00 41.31 192 VAL A N 1
ATOM 1601 C CA . VAL A 1 192 ? -26.420 16.897 17.859 1.00 41.31 192 VAL A CA 1
ATOM 1602 C C . VAL A 1 192 ? -26.517 15.869 18.980 1.00 41.31 192 VAL A C 1
ATOM 1604 O O . VAL A 1 192 ? -25.499 15.366 19.455 1.00 41.31 192 VAL A O 1
ATOM 1607 N N . ASP A 1 193 ? -27.733 15.635 19.465 1.00 37.84 193 ASP A N 1
ATOM 1608 C CA . ASP A 1 193 ? -27.991 14.749 20.594 1.00 37.84 193 ASP A CA 1
ATOM 1609 C C . ASP A 1 193 ? -27.526 13.313 20.251 1.00 37.84 193 ASP A C 1
ATOM 1611 O O . ASP A 1 193 ? -28.093 12.701 19.336 1.00 37.84 193 ASP A O 1
ATOM 1615 N N . PRO A 1 194 ? -26.525 12.749 20.961 1.00 43.78 194 PRO A N 1
ATOM 1616 C CA . PRO A 1 194 ? -25.970 11.418 20.690 1.00 43.78 194 PRO A CA 1
ATOM 1617 C C . PRO A 1 194 ? -26.980 10.277 20.888 1.00 43.78 194 PRO A C 1
ATOM 1619 O O . PRO A 1 194 ? -26.697 9.134 20.539 1.00 43.78 194 PRO A O 1
ATOM 1622 N N . THR A 1 195 ? -28.166 10.564 21.433 1.00 46.31 195 THR A N 1
ATOM 1623 C CA . THR A 1 195 ? -29.270 9.598 21.513 1.00 46.31 195 THR A CA 1
ATOM 1624 C C . THR A 1 195 ? -30.050 9.452 20.203 1.00 46.31 195 THR A C 1
ATOM 1626 O O . THR A 1 195 ? -30.755 8.458 20.032 1.00 46.31 195 THR A O 1
ATOM 1629 N N . SER A 1 196 ? -29.920 10.409 19.278 1.00 42.03 196 SER A N 1
ATOM 1630 C CA . SER A 1 196 ? -30.685 10.459 18.023 1.00 42.03 196 SER A CA 1
ATOM 1631 C C . SER A 1 196 ? -29.925 9.939 16.797 1.00 42.03 196 SER A C 1
ATOM 1633 O O . SER A 1 196 ? -30.556 9.449 15.864 1.00 42.03 196 SER A O 1
ATOM 1635 N N . ASP A 1 197 ? -28.589 9.972 16.827 1.00 42.22 197 ASP A N 1
ATOM 1636 C CA . ASP A 1 197 ? -27.719 9.400 15.795 1.00 42.22 197 ASP A CA 1
ATOM 1637 C C . ASP A 1 197 ? -26.416 8.865 16.427 1.00 42.22 197 ASP A C 1
ATOM 1639 O O . ASP A 1 197 ? -25.397 9.558 16.448 1.00 42.22 197 ASP A O 1
ATOM 1643 N N . PRO A 1 198 ? -26.432 7.638 16.982 1.00 45.59 198 PRO A N 1
ATOM 1644 C CA . PRO A 1 198 ? -25.281 7.063 17.680 1.00 45.59 198 PRO A CA 1
ATOM 1645 C C . PRO A 1 198 ? -24.107 6.710 16.751 1.00 45.59 198 PRO A C 1
ATOM 1647 O O . PRO A 1 198 ? -23.046 6.324 17.246 1.00 45.59 198 PRO A O 1
ATOM 1650 N N . TYR A 1 199 ? -24.285 6.826 15.428 1.00 45.88 199 TYR A N 1
ATOM 1651 C CA . TYR A 1 199 ? -23.272 6.490 14.426 1.00 45.88 199 TYR A CA 1
ATOM 1652 C C . TYR A 1 199 ? -22.861 7.679 13.540 1.00 45.88 199 TYR A C 1
ATOM 1654 O O . TYR A 1 199 ? -21.822 7.595 12.897 1.00 45.88 199 TYR A O 1
ATOM 1662 N N . GLY A 1 200 ? -23.607 8.788 13.533 1.00 43.53 200 GLY A N 1
ATOM 1663 C CA . GLY A 1 200 ? -23.262 10.023 12.817 1.00 43.53 200 GLY A CA 1
ATOM 1664 C C . GLY A 1 200 ? -23.468 9.970 11.298 1.00 43.53 200 GLY A C 1
ATOM 1665 O O . GLY A 1 200 ? -22.859 10.759 10.580 1.00 43.53 200 GLY A O 1
ATOM 1666 N N . PHE A 1 201 ? -24.283 9.034 10.798 1.00 42.69 201 PHE A N 1
ATOM 1667 C CA . PHE A 1 201 ? -24.468 8.784 9.358 1.00 42.69 201 PHE A CA 1
ATOM 1668 C C . PHE A 1 201 ? -25.908 8.979 8.872 1.00 42.69 201 PHE A C 1
ATOM 1670 O O . PHE A 1 201 ? -26.214 8.651 7.723 1.00 42.69 201 PHE A O 1
ATOM 1677 N N . SER A 1 202 ? -26.814 9.490 9.710 1.00 36.69 202 SER A N 1
ATOM 1678 C CA . SER A 1 202 ? -28.245 9.550 9.376 1.00 36.69 202 SER A CA 1
ATOM 1679 C C . SER A 1 202 ? -28.599 10.473 8.193 1.00 36.69 202 SER A C 1
ATOM 1681 O O . SER A 1 202 ? -29.724 10.417 7.700 1.00 36.69 202 SER A O 1
ATOM 1683 N N . SER A 1 203 ? -27.637 11.233 7.656 1.00 35.78 203 SER A N 1
ATOM 1684 C CA . SER A 1 203 ? -27.754 12.024 6.422 1.00 35.78 203 SER A CA 1
ATOM 1685 C C . SER A 1 203 ? -27.232 11.346 5.139 1.00 35.78 203 SER A C 1
ATOM 1687 O O . SER A 1 203 ? -27.317 11.960 4.082 1.00 35.78 203 SER A O 1
ATOM 1689 N N . HIS A 1 204 ? -26.709 10.110 5.172 1.00 38.78 204 HIS A N 1
ATOM 1690 C CA . HIS A 1 204 ? -25.888 9.573 4.061 1.00 38.78 204 HIS A CA 1
ATOM 1691 C C . HIS A 1 204 ? -26.387 8.295 3.360 1.00 38.78 204 HIS A C 1
ATOM 1693 O O . HIS A 1 204 ? -25.601 7.607 2.712 1.00 38.78 204 HIS A O 1
ATOM 1699 N N . LEU A 1 205 ? -27.680 7.967 3.419 1.00 33.12 205 LEU A N 1
ATOM 1700 C CA . LEU A 1 205 ? -28.235 6.835 2.658 1.00 33.12 205 LEU A CA 1
ATOM 1701 C C . LEU A 1 205 ? -29.282 7.285 1.636 1.00 33.12 205 LEU A C 1
ATOM 1703 O O . LEU A 1 205 ? -30.480 7.094 1.831 1.00 33.12 205 LEU A O 1
ATOM 1707 N N . SER A 1 206 ? -28.832 7.800 0.492 1.00 30.36 206 SER A N 1
ATOM 1708 C CA . SER A 1 206 ? -29.581 7.655 -0.759 1.00 30.36 206 SER A CA 1
ATOM 1709 C C . SER A 1 206 ? -29.267 6.280 -1.355 1.00 30.36 206 SER A C 1
ATOM 1711 O O . SER A 1 206 ? -28.455 6.113 -2.260 1.00 30.36 206 SER A O 1
ATOM 1713 N N . SER A 1 207 ? -29.921 5.262 -0.794 1.00 31.11 207 SER A N 1
ATOM 1714 C CA . SER A 1 207 ? -30.051 3.938 -1.402 1.00 31.11 207 SER A CA 1
ATOM 1715 C C . SER A 1 207 ? -30.968 4.032 -2.625 1.00 31.11 207 SER A C 1
ATOM 1717 O O . SER A 1 207 ? -32.126 3.627 -2.560 1.00 31.11 207 SER A O 1
ATOM 1719 N N . GLU A 1 208 ? -30.478 4.573 -3.738 1.00 30.50 208 GLU A N 1
ATOM 1720 C CA . GLU A 1 208 ? -31.134 4.433 -5.039 1.00 30.50 208 GLU A CA 1
ATOM 1721 C C . GLU A 1 208 ? -30.200 3.744 -6.031 1.00 30.50 208 GLU A C 1
ATOM 1723 O O . GLU A 1 208 ? -28.985 3.924 -6.029 1.00 30.50 208 GLU A O 1
ATOM 1728 N N . GLY A 1 209 ? -30.798 2.819 -6.779 1.00 29.75 209 GLY A N 1
ATOM 1729 C CA . GLY A 1 209 ? -30.127 1.708 -7.427 1.00 29.75 209 GLY A CA 1
ATOM 1730 C C . GLY A 1 209 ? -29.120 2.114 -8.493 1.00 29.75 209 GLY A C 1
ATOM 1731 O O . GLY A 1 209 ? -29.326 3.051 -9.256 1.00 29.75 209 GLY A O 1
ATOM 1732 N N . TYR A 1 210 ? -28.069 1.300 -8.571 1.00 32.16 210 TYR A N 1
ATOM 1733 C CA . TYR A 1 210 ? -27.192 1.152 -9.722 1.00 32.16 210 TYR A CA 1
ATOM 1734 C C . TYR A 1 210 ? -27.980 1.236 -11.040 1.00 32.16 210 TYR A C 1
ATOM 1736 O O . TYR A 1 210 ? -28.680 0.294 -11.416 1.00 32.16 210 TYR A O 1
ATOM 1744 N N . GLN A 1 211 ? -27.830 2.347 -11.756 1.00 26.52 211 GLN A N 1
ATOM 1745 C CA . GLN A 1 211 ? -27.926 2.344 -13.206 1.00 26.52 211 GLN A CA 1
ATOM 1746 C C . GLN A 1 211 ? -26.504 2.400 -13.752 1.00 26.52 211 GLN A C 1
ATOM 1748 O O . GLN A 1 211 ? -25.750 3.328 -13.467 1.00 26.52 211 GLN A O 1
ATOM 1753 N N . GLU A 1 212 ? -26.142 1.350 -14.490 1.00 33.41 212 GLU A N 1
ATOM 1754 C CA . GLU A 1 212 ? -24.989 1.321 -15.384 1.00 33.41 212 GLU A CA 1
ATOM 1755 C C . GLU A 1 212 ? -25.117 2.503 -16.355 1.00 33.41 212 GLU A C 1
ATOM 1757 O O . GLU A 1 212 ? -25.908 2.472 -17.295 1.00 33.41 212 GLU A O 1
ATOM 1762 N N . GLY A 1 213 ? -24.397 3.583 -16.053 1.00 28.52 213 GLY A N 1
ATOM 1763 C CA . GLY A 1 213 ? -24.206 4.728 -16.930 1.00 28.52 213 GLY A CA 1
ATOM 1764 C C . GLY A 1 213 ? -22.931 4.528 -17.738 1.00 28.52 213 GLY A C 1
ATOM 1765 O O . GLY A 1 213 ? -21.849 4.387 -17.172 1.00 28.52 213 GLY A O 1
ATOM 1766 N N . ASP A 1 214 ? -23.115 4.474 -19.050 1.00 26.83 214 ASP A N 1
ATOM 1767 C CA . ASP A 1 214 ? -22.146 4.200 -20.102 1.00 26.83 214 ASP A CA 1
ATOM 1768 C C . ASP A 1 214 ? -20.776 4.897 -19.974 1.00 26.83 214 ASP A C 1
ATOM 1770 O O . ASP A 1 214 ? -20.658 6.091 -19.719 1.00 26.83 214 ASP A O 1
ATOM 1774 N N . SER A 1 215 ? -19.739 4.100 -20.246 1.00 36.84 215 SER A N 1
ATOM 1775 C CA . SER A 1 215 ? -18.454 4.441 -20.872 1.00 36.84 215 SER A CA 1
ATOM 1776 C C . SER A 1 215 ? -18.081 5.931 -21.044 1.00 36.84 215 SER A C 1
ATOM 1778 O O . SER A 1 215 ? -18.363 6.531 -22.079 1.00 36.84 215 SER A O 1
ATOM 1780 N N . GLU A 1 216 ? -17.245 6.454 -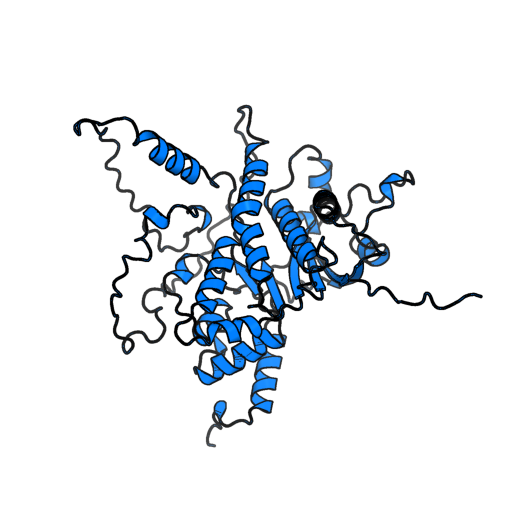20.143 1.00 33.97 216 GLU A N 1
ATOM 1781 C CA . GLU A 1 216 ? -16.261 7.511 -20.469 1.00 33.97 216 GLU A CA 1
ATOM 1782 C C . GLU A 1 216 ? -14.830 6.953 -20.585 1.00 33.97 216 GLU A C 1
ATOM 1784 O O . GLU A 1 216 ? -13.822 7.655 -20.507 1.00 33.97 216 GLU A O 1
ATOM 1789 N N . GLU A 1 217 ? -14.715 5.654 -20.841 1.00 34.69 217 GLU A N 1
ATOM 1790 C CA . GLU A 1 217 ? -13.446 4.984 -21.093 1.00 34.69 217 GLU A CA 1
ATOM 1791 C C . GLU A 1 217 ? -13.082 5.055 -22.589 1.00 34.69 217 GLU A C 1
ATOM 1793 O O . GLU A 1 217 ? -12.917 4.028 -23.239 1.00 34.69 217 GLU A O 1
ATOM 1798 N N . THR A 1 218 ? -13.017 6.249 -23.209 1.00 33.12 218 THR A N 1
ATOM 1799 C CA . THR A 1 218 ? -12.434 6.373 -24.576 1.00 33.12 218 THR A CA 1
ATOM 1800 C C . THR A 1 218 ? -11.971 7.759 -25.066 1.00 33.12 218 THR A C 1
ATOM 1802 O O . THR A 1 218 ? -11.641 7.884 -26.245 1.00 33.12 218 THR A O 1
ATOM 1805 N N . GLN A 1 219 ? -11.836 8.802 -24.239 1.00 29.95 219 GLN A N 1
ATOM 1806 C CA . GLN A 1 219 ? -11.279 10.095 -24.702 1.00 29.95 219 GLN A CA 1
ATOM 1807 C C . GLN A 1 219 ? -9.951 10.476 -24.031 1.00 29.95 219 GLN A C 1
ATOM 1809 O O . GLN A 1 219 ? -9.789 11.554 -23.472 1.00 29.95 219 GLN A O 1
ATOM 1814 N N . TRP A 1 220 ? -8.944 9.605 -24.151 1.00 40.19 220 TRP A N 1
ATOM 1815 C CA . TRP A 1 220 ? -7.561 9.931 -23.758 1.00 40.19 220 TRP A CA 1
ATOM 1816 C C . TRP A 1 220 ? -6.630 10.311 -24.916 1.00 40.19 220 TRP A C 1
ATOM 1818 O O . TRP A 1 220 ? -5.450 10.584 -24.695 1.00 40.19 220 TRP A O 1
ATOM 1828 N N . HIS A 1 221 ? -7.141 10.427 -26.142 1.00 37.34 221 HIS A N 1
ATOM 1829 C CA . HIS A 1 221 ? -6.339 10.846 -27.290 1.00 37.34 221 HIS A CA 1
ATOM 1830 C C . HIS A 1 221 ? -7.133 11.753 -28.229 1.00 37.34 221 HIS A C 1
ATOM 1832 O O . HIS A 1 221 ? -7.868 11.238 -29.062 1.00 37.34 221 HIS A O 1
ATOM 1838 N N . ALA A 1 222 ? -6.960 13.077 -28.112 1.00 29.58 222 ALA A N 1
ATOM 1839 C CA . ALA A 1 222 ? -6.993 14.020 -29.241 1.00 29.58 222 ALA A CA 1
ATOM 1840 C C . ALA A 1 222 ? -6.926 15.496 -28.789 1.00 29.58 222 ALA A C 1
ATOM 1842 O O . ALA A 1 222 ? -7.802 15.987 -28.094 1.00 29.58 222 ALA A O 1
ATOM 1843 N N . TYR A 1 223 ? -5.888 16.171 -29.286 1.00 35.50 223 TYR A N 1
ATOM 1844 C CA . TYR A 1 223 ? -5.743 17.604 -29.574 1.00 35.50 223 TYR A CA 1
ATOM 1845 C C . TYR A 1 223 ? -5.776 18.667 -28.463 1.00 35.50 223 TYR A C 1
ATOM 1847 O O . TYR A 1 223 ? -6.734 18.879 -27.732 1.00 35.50 223 TYR A O 1
ATOM 1855 N N . GLY A 1 224 ? -4.669 19.408 -28.458 1.00 30.36 224 GLY A N 1
ATOM 1856 C CA . GLY A 1 224 ? -4.406 20.631 -27.721 1.00 30.36 224 GLY A CA 1
ATOM 1857 C C . GLY A 1 224 ? -2.942 21.016 -27.924 1.00 30.36 224 GLY A C 1
ATOM 1858 O O . GLY A 1 224 ? -2.173 21.031 -26.967 1.00 30.36 224 GLY A O 1
ATOM 1859 N N . GLU A 1 225 ? -2.543 21.217 -29.186 1.00 40.88 225 GLU A N 1
ATOM 1860 C CA . GLU A 1 225 ? -1.296 21.893 -29.553 1.00 40.88 225 GLU A CA 1
ATOM 1861 C C . GLU A 1 225 ? -1.249 23.254 -28.851 1.00 40.88 225 GLU A C 1
ATOM 1863 O O . GLU A 1 225 ? -2.004 24.147 -29.205 1.00 40.88 225 GLU A O 1
ATOM 1868 N N . HIS A 1 226 ? -0.386 23.398 -27.847 1.00 38.06 226 HIS A N 1
ATOM 1869 C CA . HIS A 1 226 ? 0.320 24.641 -27.538 1.00 38.06 226 HIS A CA 1
ATOM 1870 C C . HIS A 1 226 ? 1.502 24.314 -26.614 1.00 38.06 226 HIS A C 1
ATOM 1872 O O . HIS A 1 226 ? 1.336 23.963 -25.447 1.00 38.06 226 HIS A O 1
ATOM 1878 N N . ASP A 1 227 ? 2.692 24.364 -27.210 1.00 36.41 227 ASP A N 1
ATOM 1879 C CA . ASP A 1 227 ? 4.003 24.673 -26.626 1.00 36.41 227 ASP A CA 1
ATOM 1880 C C . ASP A 1 227 ? 4.054 24.823 -25.085 1.00 36.41 227 ASP A C 1
ATOM 1882 O O . ASP A 1 227 ? 3.516 25.769 -24.508 1.00 36.41 227 ASP A O 1
ATOM 1886 N N . GLY A 1 228 ? 4.738 23.890 -24.402 1.00 41.25 228 GLY A N 1
ATOM 1887 C CA . GLY A 1 228 ? 5.059 23.973 -22.962 1.00 41.25 228 GLY A CA 1
ATOM 1888 C C . GLY A 1 228 ? 4.323 23.003 -22.017 1.00 41.25 228 GLY A C 1
ATOM 1889 O O . GLY A 1 228 ? 4.303 23.223 -20.805 1.00 41.25 228 GLY A O 1
ATOM 1890 N N . LEU A 1 229 ? 3.677 21.947 -22.529 1.00 48.12 229 LEU A N 1
ATOM 1891 C CA . LEU A 1 229 ? 2.763 21.081 -21.756 1.00 48.12 229 LEU A CA 1
ATOM 1892 C C . LEU A 1 229 ? 3.360 19.787 -21.171 1.00 48.12 229 LEU A C 1
ATOM 1894 O O . LEU A 1 229 ? 2.718 19.209 -20.299 1.00 48.12 229 LEU A O 1
ATOM 1898 N N . ILE A 1 230 ? 4.552 19.335 -21.581 1.00 46.62 230 ILE A N 1
ATOM 1899 C CA . ILE A 1 230 ? 5.137 18.071 -21.078 1.00 46.62 230 ILE A CA 1
ATOM 1900 C C . ILE A 1 230 ? 5.790 18.248 -19.698 1.00 46.62 230 ILE A C 1
ATOM 1902 O O . ILE A 1 230 ? 5.671 17.362 -18.862 1.00 46.62 230 ILE A O 1
ATOM 1906 N N . GLU A 1 231 ? 6.383 19.405 -19.390 1.00 52.38 231 GLU A N 1
ATOM 1907 C CA . GLU A 1 231 ? 6.954 19.675 -18.055 1.00 52.38 231 GLU A CA 1
ATOM 1908 C C . GLU A 1 231 ? 5.881 19.796 -16.957 1.00 52.38 231 GLU A C 1
ATOM 1910 O O . GLU A 1 231 ? 6.129 19.501 -15.789 1.00 52.38 231 GLU A O 1
ATOM 1915 N N . LYS A 1 232 ? 4.657 20.196 -17.324 1.00 61.53 232 LYS A N 1
ATOM 1916 C CA . LYS A 1 232 ? 3.559 20.457 -16.380 1.00 61.53 232 LYS A CA 1
ATOM 1917 C C . LYS A 1 232 ? 3.085 19.210 -15.612 1.00 61.53 232 LYS A C 1
ATOM 1919 O O . LYS A 1 232 ? 2.985 19.313 -14.392 1.00 61.53 232 LYS A O 1
ATOM 1924 N N . PRO A 1 233 ? 2.788 18.049 -16.232 1.00 62.94 233 PRO A N 1
ATOM 1925 C CA . PRO A 1 233 ? 2.337 16.865 -15.498 1.00 62.94 233 PRO A CA 1
ATOM 1926 C C . PRO A 1 233 ? 3.419 16.262 -14.595 1.00 62.94 233 PRO A C 1
ATOM 1928 O O . PRO A 1 233 ? 3.100 15.894 -13.470 1.00 62.94 233 PRO A O 1
ATOM 1931 N N . TYR A 1 234 ? 4.684 16.215 -15.025 1.00 69.81 234 TYR A N 1
ATOM 1932 C CA . TYR A 1 234 ? 5.778 15.690 -14.195 1.00 69.81 234 TYR A CA 1
ATOM 1933 C C . TYR A 1 234 ? 6.060 16.566 -12.989 1.00 69.81 234 TYR A C 1
ATOM 1935 O O . TYR A 1 234 ? 6.065 16.076 -11.866 1.00 69.81 234 TYR A O 1
ATOM 1943 N N . LYS A 1 235 ? 6.197 17.877 -13.204 1.00 74.12 235 LYS A N 1
ATOM 1944 C CA . LYS A 1 235 ? 6.393 18.828 -12.111 1.00 74.12 235 LYS A CA 1
ATOM 1945 C C . LYS A 1 235 ? 5.230 18.783 -11.120 1.00 74.12 235 LYS A C 1
ATOM 1947 O O . LYS A 1 235 ? 5.426 18.932 -9.922 1.00 74.12 235 LYS A O 1
ATOM 1952 N N . ARG A 1 236 ? 4.001 18.558 -11.595 1.00 74.12 236 ARG A N 1
ATOM 1953 C CA . ARG A 1 236 ? 2.826 18.398 -10.723 1.00 74.12 236 ARG A CA 1
ATOM 1954 C C . ARG A 1 236 ? 2.810 17.077 -9.978 1.00 74.12 236 ARG A C 1
ATOM 1956 O O . ARG A 1 236 ? 2.429 17.075 -8.814 1.00 74.12 236 ARG A O 1
ATOM 1963 N N . LEU A 1 237 ? 3.248 15.994 -10.611 1.00 81.75 237 LEU A N 1
ATOM 1964 C CA . LEU A 1 237 ? 3.454 14.733 -9.919 1.00 81.75 237 LEU A CA 1
ATOM 1965 C C . LEU A 1 237 ? 4.510 14.895 -8.822 1.00 81.75 237 LEU A C 1
ATOM 1967 O O . LEU A 1 237 ? 4.255 14.509 -7.693 1.00 81.75 237 LEU A O 1
ATOM 1971 N N . GLU A 1 238 ? 5.649 15.525 -9.112 1.00 82.44 238 GLU A N 1
ATOM 1972 C CA . GLU A 1 238 ? 6.686 15.819 -8.113 1.00 82.44 238 GLU A CA 1
ATOM 1973 C C . GLU A 1 238 ? 6.141 16.634 -6.940 1.00 82.44 238 GLU A C 1
ATOM 1975 O O . GLU A 1 238 ? 6.447 16.332 -5.792 1.00 82.44 238 GLU A O 1
ATOM 1980 N N . LEU A 1 239 ? 5.289 17.625 -7.210 1.00 78.38 239 LEU A N 1
ATOM 1981 C CA . LEU A 1 239 ? 4.628 18.408 -6.167 1.00 78.38 239 LEU A CA 1
ATOM 1982 C C . LEU A 1 239 ? 3.666 17.567 -5.329 1.00 78.38 239 LEU A C 1
ATOM 1984 O O . LEU A 1 239 ? 3.659 17.711 -4.113 1.00 78.38 239 LEU A O 1
ATOM 1988 N N . LEU A 1 240 ? 2.902 16.667 -5.950 1.00 83.44 240 LEU A N 1
ATOM 1989 C CA . LEU A 1 240 ? 2.044 15.722 -5.235 1.00 83.44 240 LEU A CA 1
ATOM 1990 C C . LEU A 1 240 ? 2.874 14.789 -4.351 1.00 83.44 240 LEU A C 1
ATOM 1992 O O . LEU A 1 240 ? 2.557 14.583 -3.179 1.00 83.44 240 LEU A O 1
ATOM 1996 N N . ILE A 1 241 ? 3.982 14.267 -4.881 1.00 87.44 241 ILE A N 1
ATOM 1997 C CA . ILE A 1 241 ? 4.905 13.439 -4.107 1.00 87.44 241 ILE A CA 1
ATOM 1998 C C . ILE A 1 241 ? 5.508 14.237 -2.943 1.00 87.44 241 ILE A C 1
ATOM 2000 O O . ILE A 1 241 ? 5.597 13.718 -1.832 1.00 87.44 241 ILE A O 1
ATOM 2004 N N . ALA A 1 242 ? 5.907 15.488 -3.162 1.00 84.56 242 ALA A N 1
ATOM 2005 C CA . ALA A 1 242 ? 6.520 16.326 -2.137 1.00 84.56 242 ALA A CA 1
ATOM 2006 C C . ALA A 1 242 ? 5.533 16.754 -1.040 1.00 84.56 242 ALA A C 1
ATOM 2008 O O . ALA A 1 242 ? 5.907 16.758 0.131 1.00 84.56 242 ALA A O 1
ATOM 2009 N N . ASN A 1 243 ? 4.293 17.087 -1.404 1.00 82.62 243 ASN A N 1
ATOM 2010 C CA . ASN A 1 243 ? 3.308 17.660 -0.485 1.00 82.62 243 ASN A CA 1
ATOM 2011 C C . ASN A 1 243 ? 2.432 16.607 0.201 1.00 82.62 243 ASN A C 1
ATOM 2013 O O . ASN A 1 243 ? 2.040 16.802 1.343 1.00 82.62 243 ASN A O 1
ATOM 2017 N N . GLU A 1 244 ? 2.141 15.481 -0.456 1.00 85.69 244 GLU A N 1
ATOM 2018 C CA . GLU A 1 244 ? 1.196 14.495 0.085 1.00 85.69 244 GLU A CA 1
ATOM 2019 C C . GLU A 1 244 ? 1.870 13.164 0.421 1.00 85.69 244 GLU A C 1
ATOM 2021 O O . GLU A 1 244 ? 1.752 12.673 1.544 1.00 85.69 244 GLU A O 1
ATOM 2026 N N . VAL A 1 245 ? 2.630 12.585 -0.514 1.00 90.81 245 VAL A N 1
ATOM 2027 C CA . VAL A 1 245 ? 3.252 11.264 -0.300 1.00 90.81 245 VAL A CA 1
ATOM 2028 C C . VAL A 1 245 ? 4.395 11.343 0.704 1.00 90.81 245 VAL A C 1
ATOM 2030 O O . VAL A 1 245 ? 4.454 10.551 1.642 1.00 90.81 245 VAL A O 1
ATOM 2033 N N . THR A 1 246 ? 5.306 12.299 0.537 1.00 92.25 246 THR A N 1
ATOM 2034 C CA . THR A 1 246 ? 6.472 12.435 1.415 1.00 92.25 246 THR A CA 1
ATOM 2035 C C . THR A 1 246 ? 6.041 12.646 2.868 1.00 92.25 246 THR A C 1
ATOM 2037 O O . THR A 1 246 ? 6.539 11.907 3.721 1.00 92.25 246 THR A O 1
ATOM 2040 N N . PRO A 1 247 ? 5.092 13.550 3.183 1.00 92.00 247 PRO A N 1
ATOM 2041 C CA . PRO A 1 247 ? 4.651 13.733 4.559 1.00 92.00 247 PRO A CA 1
ATOM 2042 C C . PRO A 1 247 ? 3.879 12.534 5.113 1.00 92.00 247 PRO A C 1
ATOM 2044 O O . PRO A 1 247 ? 4.059 12.201 6.280 1.00 92.00 247 PRO A O 1
ATOM 2047 N N . LEU A 1 248 ? 3.097 11.826 4.289 1.00 94.88 248 LEU A N 1
ATOM 2048 C CA . LEU A 1 248 ? 2.476 10.563 4.700 1.00 94.88 248 LEU A CA 1
ATOM 2049 C C . LEU A 1 248 ? 3.536 9.540 5.135 1.00 94.88 248 LEU A C 1
ATOM 2051 O O . LEU A 1 248 ? 3.434 8.977 6.219 1.00 94.88 248 LEU A O 1
ATOM 2055 N N . PHE A 1 249 ? 4.587 9.314 4.343 1.00 96.44 249 PHE A N 1
ATOM 2056 C CA . PHE A 1 249 ? 5.640 8.359 4.712 1.00 96.44 249 PHE A CA 1
ATOM 2057 C C . PHE A 1 249 ? 6.506 8.832 5.885 1.00 96.44 249 PHE A C 1
ATOM 2059 O O . PHE A 1 249 ? 6.974 8.003 6.665 1.00 96.44 249 PHE A O 1
ATOM 2066 N N . GLN A 1 250 ? 6.704 10.143 6.049 1.00 94.31 250 GLN A N 1
ATOM 2067 C CA . GLN A 1 250 ? 7.322 10.703 7.255 1.00 94.31 250 GLN A CA 1
ATOM 2068 C C . GLN A 1 250 ? 6.470 10.418 8.494 1.00 94.31 250 GLN A C 1
ATOM 2070 O O . GLN A 1 250 ? 7.010 10.039 9.531 1.00 94.31 250 GLN A O 1
ATOM 2075 N N . TYR A 1 251 ? 5.149 10.543 8.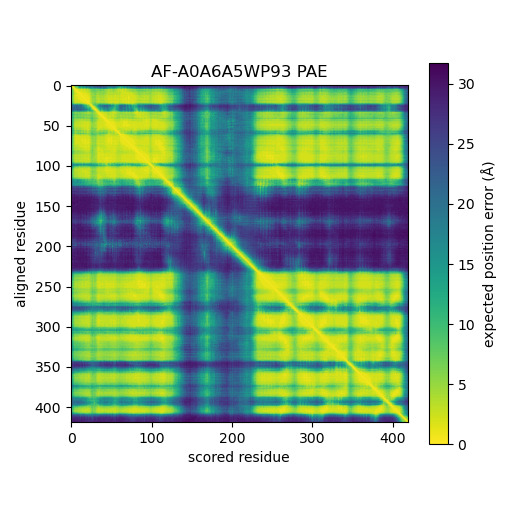371 1.00 95.00 251 TYR A N 1
ATOM 2076 C CA . TYR A 1 251 ? 4.213 10.231 9.439 1.00 95.00 251 TYR A CA 1
ATOM 2077 C C . TYR A 1 251 ? 4.172 8.726 9.748 1.00 95.00 251 TYR A C 1
ATOM 2079 O O . TYR A 1 251 ? 4.291 8.339 10.907 1.00 95.00 251 TYR A O 1
ATOM 2087 N N . LEU A 1 252 ? 4.156 7.852 8.738 1.00 95.69 252 LEU A N 1
ATOM 2088 C CA . LEU A 1 252 ? 4.251 6.394 8.928 1.00 95.69 252 LEU A CA 1
ATOM 2089 C C . LEU A 1 252 ? 5.589 5.947 9.551 1.00 95.69 252 LEU A C 1
ATOM 2091 O O . LEU A 1 252 ? 5.669 4.872 10.140 1.00 95.69 252 LEU A O 1
ATOM 2095 N N . ALA A 1 253 ? 6.644 6.763 9.448 1.00 93.44 253 ALA A N 1
ATOM 2096 C CA . ALA A 1 253 ? 7.934 6.515 10.096 1.00 93.44 253 ALA A CA 1
ATOM 2097 C C . ALA A 1 253 ? 7.974 6.900 11.589 1.00 93.44 253 ALA A C 1
ATOM 2099 O O . ALA A 1 253 ? 8.990 6.657 12.256 1.00 93.44 253 ALA A O 1
ATOM 2100 N N . THR A 1 254 ? 6.919 7.526 12.117 1.00 92.38 254 THR A N 1
ATOM 2101 C CA . THR A 1 254 ? 6.815 7.910 13.532 1.00 92.38 254 THR A CA 1
ATOM 2102 C C . THR A 1 254 ? 6.665 6.678 14.439 1.00 92.38 254 THR A C 1
ATOM 2104 O O . THR A 1 254 ? 6.272 5.602 13.985 1.00 92.38 254 THR A O 1
ATOM 2107 N N . PRO A 1 255 ? 6.983 6.787 15.745 1.00 90.38 255 PRO A N 1
ATOM 2108 C CA . PRO A 1 255 ? 6.833 5.676 16.691 1.00 90.38 255 PRO A CA 1
ATOM 2109 C C . PRO A 1 255 ? 5.373 5.317 17.020 1.00 90.38 255 PRO A C 1
ATOM 2111 O O . PRO A 1 255 ? 5.149 4.372 17.778 1.00 90.38 255 PRO A O 1
ATOM 2114 N N . THR A 1 256 ? 4.393 6.049 16.484 1.00 91.44 256 THR A N 1
ATOM 2115 C CA . THR A 1 256 ? 2.964 5.726 16.605 1.00 91.44 256 THR A CA 1
ATOM 2116 C C . THR A 1 256 ? 2.653 4.369 15.975 1.00 91.44 256 THR A C 1
ATOM 2118 O O . THR A 1 256 ? 1.802 3.634 16.471 1.00 91.44 256 THR A O 1
ATOM 2121 N N . PHE A 1 257 ? 3.407 3.984 14.945 1.00 93.31 257 PHE A N 1
ATOM 2122 C CA . PHE A 1 257 ? 3.188 2.766 14.178 1.00 93.31 257 PHE A CA 1
ATOM 2123 C C . PHE A 1 257 ? 4.176 1.651 14.543 1.00 93.31 257 PHE A C 1
ATOM 2125 O O . PHE A 1 257 ? 5.362 1.890 14.781 1.00 93.31 257 PHE A O 1
ATOM 2132 N N . ALA A 1 258 ? 3.694 0.407 14.516 1.00 93.69 258 ALA A N 1
ATOM 2133 C CA . ALA A 1 258 ? 4.507 -0.807 14.631 1.00 93.69 258 ALA A CA 1
ATOM 2134 C C . ALA A 1 258 ? 4.428 -1.636 13.336 1.00 93.69 258 ALA A C 1
ATOM 2136 O O . ALA A 1 258 ? 4.166 -2.838 13.365 1.00 93.69 258 ALA A O 1
ATOM 2137 N N . LEU A 1 259 ? 4.599 -0.964 12.194 1.00 95.38 259 LEU A N 1
ATOM 2138 C CA . LEU A 1 259 ? 4.428 -1.563 10.873 1.00 95.38 259 LEU A CA 1
ATOM 2139 C C . LEU A 1 259 ? 5.504 -2.617 10.579 1.00 95.38 259 LEU A C 1
ATOM 2141 O O . LEU A 1 259 ? 6.702 -2.365 10.646 1.00 95.38 259 LEU A O 1
ATOM 2145 N N . ASP A 1 260 ? 5.058 -3.796 10.172 1.00 95.88 260 ASP A N 1
ATOM 2146 C CA . ASP A 1 260 ? 5.881 -4.878 9.649 1.00 95.88 260 ASP A CA 1
ATOM 2147 C C . ASP A 1 260 ? 5.990 -4.810 8.123 1.00 95.88 260 ASP A C 1
ATOM 2149 O O . ASP A 1 260 ? 7.065 -5.057 7.560 1.00 95.88 260 ASP A O 1
ATOM 2153 N N . SER A 1 261 ? 4.882 -4.505 7.440 1.00 97.06 261 SER A N 1
ATOM 2154 C CA . SER A 1 261 ? 4.826 -4.544 5.979 1.00 97.06 261 SER A CA 1
ATOM 2155 C C . SER A 1 261 ? 3.819 -3.586 5.364 1.00 97.06 261 SER A C 1
ATOM 2157 O O . SER A 1 261 ? 2.713 -3.423 5.874 1.00 97.06 261 SER A O 1
ATOM 2159 N N . ILE A 1 262 ? 4.167 -3.056 4.194 1.00 97.25 262 ILE A N 1
ATOM 2160 C CA . ILE A 1 262 ? 3.256 -2.297 3.333 1.00 97.25 262 ILE A CA 1
ATOM 2161 C C . ILE A 1 262 ? 3.130 -3.045 2.006 1.00 97.25 262 ILE A C 1
ATOM 2163 O O . ILE A 1 262 ? 4.147 -3.434 1.427 1.00 97.25 262 ILE A O 1
ATOM 2167 N N . THR A 1 263 ? 1.896 -3.243 1.544 1.00 96.69 263 THR A N 1
ATOM 2168 C CA . THR A 1 263 ? 1.593 -3.814 0.226 1.00 96.69 263 THR A CA 1
ATOM 2169 C C . THR A 1 263 ? 1.176 -2.706 -0.729 1.00 96.69 263 THR A C 1
ATOM 2171 O O . THR A 1 263 ? 0.256 -1.948 -0.421 1.00 96.69 263 THR A O 1
ATOM 2174 N N . LEU A 1 264 ? 1.840 -2.614 -1.879 1.00 96.00 264 LEU A N 1
ATOM 2175 C CA . LEU A 1 264 ? 1.608 -1.581 -2.886 1.00 96.00 264 LEU A CA 1
ATOM 2176 C C . LEU A 1 264 ? 1.411 -2.201 -4.271 1.00 96.00 264 LEU A C 1
ATOM 2178 O O . LEU A 1 264 ? 2.065 -3.198 -4.592 1.00 96.00 264 LEU A O 1
ATOM 2182 N N . PRO A 1 265 ? 0.562 -1.606 -5.117 1.00 92.94 265 PRO A N 1
ATOM 2183 C CA . PRO A 1 265 ? 0.468 -1.988 -6.509 1.00 92.94 265 PRO A CA 1
ATOM 2184 C C . PRO A 1 265 ? 1.628 -1.392 -7.316 1.00 92.94 265 PRO A C 1
ATOM 2186 O O . PRO A 1 265 ? 1.998 -0.230 -7.153 1.00 92.94 265 PRO A O 1
ATOM 2189 N N . LEU A 1 266 ? 2.172 -2.176 -8.239 1.00 92.75 266 LEU A N 1
ATOM 2190 C CA . LEU A 1 266 ? 2.914 -1.685 -9.398 1.00 92.75 266 LEU A CA 1
ATOM 2191 C C . LEU A 1 266 ? 2.299 -2.307 -10.643 1.00 92.75 266 LEU A C 1
ATOM 2193 O O . LEU A 1 266 ? 1.727 -3.393 -10.580 1.00 92.75 266 LEU A O 1
ATOM 2197 N N . TYR A 1 267 ? 2.443 -1.636 -11.782 1.00 89.81 267 TYR A N 1
ATOM 2198 C CA . TYR A 1 267 ? 1.812 -2.117 -13.001 1.00 89.81 267 TYR A CA 1
ATOM 2199 C C . TYR A 1 267 ? 2.783 -2.241 -14.160 1.00 89.81 267 TYR A C 1
ATOM 2201 O O . TYR A 1 267 ? 3.736 -1.465 -14.263 1.00 89.81 267 TYR A O 1
ATOM 2209 N N . PHE A 1 268 ? 2.496 -3.174 -15.061 1.00 89.25 268 PHE A N 1
ATOM 2210 C CA . PHE A 1 268 ? 3.139 -3.266 -16.367 1.00 89.25 268 PHE A CA 1
ATOM 2211 C C . PHE A 1 268 ? 2.184 -2.876 -17.491 1.00 89.25 268 PHE A C 1
ATOM 2213 O O . PHE A 1 268 ? 0.964 -3.033 -17.400 1.00 89.25 268 PHE A O 1
ATOM 2220 N N . MET A 1 269 ? 2.761 -2.345 -18.566 1.00 85.81 269 MET A N 1
ATOM 2221 C CA . MET A 1 269 ? 2.030 -1.919 -19.757 1.00 85.81 269 MET A CA 1
ATOM 2222 C C . MET A 1 269 ? 2.021 -3.011 -20.830 1.00 85.81 269 MET A C 1
ATOM 2224 O O . MET A 1 269 ? 2.764 -3.993 -20.770 1.00 85.81 269 MET A O 1
ATOM 2228 N N . SER A 1 270 ? 1.184 -2.818 -21.847 1.00 83.88 270 SER A N 1
ATOM 2229 C CA . SER A 1 270 ? 1.226 -3.656 -23.047 1.00 83.88 270 SER A CA 1
ATOM 2230 C C . SER A 1 270 ? 2.460 -3.359 -23.899 1.00 83.88 270 SER A C 1
ATOM 2232 O O . SER A 1 270 ? 2.925 -2.219 -23.982 1.00 83.88 270 SER A O 1
ATOM 2234 N N . ARG A 1 271 ? 2.945 -4.366 -24.628 1.00 81.12 271 ARG A N 1
ATOM 2235 C CA . ARG A 1 271 ? 4.076 -4.231 -25.555 1.00 81.12 271 ARG A CA 1
ATOM 2236 C C . ARG A 1 271 ? 3.820 -3.165 -26.624 1.00 81.12 271 ARG A C 1
ATOM 2238 O O . ARG A 1 271 ? 4.731 -2.424 -26.988 1.00 81.12 271 ARG A O 1
ATOM 2245 N N . LEU A 1 272 ? 2.585 -3.060 -27.120 1.00 72.12 272 LEU A N 1
ATOM 2246 C CA . LEU A 1 272 ? 2.210 -2.053 -28.116 1.00 72.12 272 LEU A CA 1
ATOM 2247 C C . LEU A 1 272 ? 2.317 -0.629 -27.579 1.00 72.12 272 LEU A C 1
ATOM 2249 O O . LEU A 1 272 ? 2.777 0.246 -28.311 1.00 72.12 272 LEU A O 1
ATOM 2253 N N . GLN A 1 273 ? 1.920 -0.395 -26.328 1.00 67.44 273 GLN A N 1
ATOM 2254 C CA . GLN A 1 273 ? 2.078 0.913 -25.694 1.00 67.44 273 GLN A CA 1
ATOM 2255 C C . GLN A 1 273 ? 3.562 1.256 -25.535 1.00 67.44 273 GLN A C 1
ATOM 2257 O O . GLN A 1 273 ? 3.973 2.338 -25.947 1.00 67.44 273 GLN A O 1
ATOM 2262 N N . THR A 1 274 ? 4.385 0.309 -25.076 1.00 64.62 274 THR A N 1
ATOM 2263 C CA . THR A 1 274 ? 5.834 0.514 -24.917 1.00 64.62 274 THR A CA 1
ATOM 2264 C C . THR A 1 274 ? 6.540 0.809 -26.250 1.00 64.62 274 THR A C 1
ATOM 2266 O O . THR A 1 274 ? 7.388 1.694 -26.322 1.00 64.62 274 THR A O 1
ATOM 2269 N N . ILE A 1 275 ? 6.178 0.112 -27.336 1.00 65.44 275 ILE A N 1
ATOM 2270 C CA . ILE A 1 275 ? 6.836 0.261 -28.651 1.00 65.44 275 ILE A CA 1
ATOM 2271 C C . ILE A 1 275 ? 6.342 1.486 -29.426 1.00 65.44 275 ILE A C 1
ATOM 2273 O O . ILE A 1 275 ? 7.127 2.127 -30.124 1.00 65.44 275 ILE A O 1
ATOM 2277 N N . ARG A 1 276 ? 5.042 1.801 -29.377 1.00 57.62 276 ARG A N 1
ATOM 2278 C CA . ARG A 1 276 ? 4.468 2.901 -30.174 1.00 57.62 276 ARG A CA 1
ATOM 2279 C C . ARG A 1 276 ? 4.720 4.272 -29.561 1.00 57.62 276 ARG A C 1
ATOM 2281 O O . ARG A 1 276 ? 4.615 5.270 -30.269 1.00 57.62 276 ARG A O 1
ATOM 2288 N N . GLN A 1 277 ? 5.031 4.326 -28.271 1.00 56.16 277 GLN A N 1
ATOM 2289 C CA . GLN A 1 277 ? 5.151 5.568 -27.520 1.00 56.16 277 GLN A CA 1
ATOM 2290 C C . GLN A 1 277 ? 6.449 5.669 -26.684 1.00 56.16 277 GLN A C 1
ATOM 2292 O O . GLN A 1 277 ? 6.392 6.124 -25.547 1.00 56.16 277 GLN A O 1
ATOM 2297 N N . PRO A 1 278 ? 7.643 5.337 -27.221 1.00 53.25 278 PRO A N 1
ATOM 2298 C CA . PRO A 1 278 ? 8.886 5.326 -26.437 1.00 53.25 278 PRO A CA 1
ATOM 2299 C C . PRO A 1 278 ? 9.308 6.722 -25.952 1.00 53.25 278 PRO A C 1
ATOM 2301 O O . PRO A 1 278 ? 10.048 6.845 -24.984 1.00 53.25 278 PRO A O 1
ATOM 2304 N N . PHE A 1 279 ? 8.837 7.777 -26.625 1.00 48.31 279 PHE A N 1
ATOM 2305 C CA . PHE A 1 279 ? 9.099 9.176 -26.270 1.00 48.31 279 PHE A CA 1
ATOM 2306 C C . PHE A 1 279 ? 7.903 9.860 -25.599 1.00 48.31 279 PHE A C 1
ATOM 2308 O O . PHE A 1 279 ? 7.988 11.041 -25.263 1.00 48.31 279 PHE A O 1
ATOM 2315 N N . VAL A 1 280 ? 6.775 9.156 -25.435 1.00 51.09 280 VAL A N 1
ATOM 2316 C CA . VAL A 1 280 ? 5.626 9.714 -24.721 1.00 51.09 280 VAL A CA 1
ATOM 2317 C C . VAL A 1 280 ? 5.837 9.450 -23.236 1.00 51.09 280 VAL A C 1
ATOM 2319 O O . VAL A 1 280 ? 6.171 8.332 -22.843 1.00 51.09 280 VAL A O 1
ATOM 2322 N N . PRO A 1 281 ? 5.651 10.471 -22.395 1.00 57.72 281 PRO A N 1
ATOM 2323 C CA . PRO A 1 281 ? 5.742 10.303 -20.960 1.00 57.72 281 PRO A CA 1
ATOM 2324 C C . PRO A 1 281 ? 4.779 9.231 -20.444 1.00 57.72 281 PRO A C 1
ATOM 2326 O O . PRO A 1 281 ? 3.611 9.207 -20.835 1.00 57.72 281 PRO A O 1
ATOM 2329 N N . ARG A 1 282 ? 5.267 8.357 -19.552 1.00 66.00 282 ARG A N 1
ATOM 2330 C CA . ARG A 1 282 ? 4.449 7.292 -18.951 1.00 66.00 282 ARG A CA 1
ATOM 2331 C C . ARG A 1 282 ? 3.194 7.880 -18.302 1.00 66.00 282 ARG A C 1
ATOM 2333 O O . ARG A 1 282 ? 3.282 8.992 -17.767 1.00 66.00 282 ARG A O 1
ATOM 2340 N N . PRO A 1 283 ? 2.077 7.131 -18.248 1.00 69.88 283 PRO A N 1
ATOM 2341 C CA . PRO A 1 283 ? 0.922 7.527 -17.456 1.00 69.88 283 PRO A CA 1
ATOM 2342 C C . PRO A 1 283 ? 1.347 7.924 -16.036 1.00 69.88 283 PRO A C 1
ATOM 2344 O O . PRO A 1 283 ? 2.110 7.219 -15.371 1.00 69.88 283 PRO A O 1
ATOM 2347 N N . SER A 1 284 ? 0.902 9.095 -15.583 1.00 71.31 284 SER A N 1
ATOM 2348 C CA . SER A 1 284 ? 1.358 9.688 -14.322 1.00 71.31 284 SER A CA 1
ATOM 2349 C C . SER A 1 284 ? 1.012 8.848 -13.095 1.00 71.31 284 SER A C 1
ATOM 2351 O O . SER A 1 284 ? 1.707 8.927 -12.090 1.00 71.31 284 SER A O 1
ATOM 2353 N N . ASN A 1 285 ? -0.033 8.026 -13.182 1.00 76.50 285 ASN A N 1
ATOM 2354 C CA . ASN A 1 285 ? -0.408 7.066 -12.148 1.00 76.50 285 ASN A CA 1
ATOM 2355 C C . ASN A 1 285 ? 0.622 5.934 -11.995 1.00 76.50 285 ASN A C 1
ATOM 2357 O O . ASN A 1 285 ? 0.949 5.562 -10.874 1.00 76.50 285 ASN A O 1
ATOM 2361 N N . LEU A 1 286 ? 1.192 5.423 -13.091 1.00 81.44 286 LEU A N 1
ATOM 2362 C CA . LEU A 1 286 ? 2.266 4.427 -13.026 1.00 81.44 286 LEU A CA 1
ATOM 2363 C C . LEU A 1 286 ? 3.501 5.011 -12.353 1.00 81.44 286 LEU A C 1
ATOM 2365 O O . LEU A 1 286 ? 4.077 4.410 -11.449 1.00 81.44 286 LEU A O 1
ATOM 2369 N N . GLN A 1 287 ? 3.869 6.225 -12.755 1.00 83.94 287 GLN A N 1
ATOM 2370 C CA . GLN A 1 287 ? 4.996 6.929 -12.157 1.00 83.94 287 GLN A CA 1
ATOM 2371 C C . GLN A 1 287 ? 4.753 7.266 -10.685 1.00 83.94 287 GLN A C 1
ATOM 2373 O O . GLN A 1 287 ? 5.673 7.174 -9.878 1.00 83.94 287 GLN A O 1
ATOM 2378 N N . PHE A 1 288 ? 3.522 7.632 -10.323 1.00 88.94 288 PHE A N 1
ATOM 2379 C CA . PHE A 1 288 ? 3.129 7.856 -8.938 1.00 88.94 288 PHE A CA 1
ATOM 2380 C C . PHE A 1 288 ? 3.420 6.627 -8.081 1.00 88.94 288 PHE A C 1
ATOM 2382 O O . PHE A 1 288 ? 4.123 6.744 -7.080 1.00 88.94 288 PHE A O 1
ATOM 2389 N N . TRP A 1 289 ? 2.958 5.447 -8.501 1.00 92.44 289 TRP A N 1
ATOM 2390 C CA . TRP A 1 289 ? 3.171 4.218 -7.741 1.00 92.44 289 TRP A CA 1
ATOM 2391 C C . TRP A 1 289 ? 4.638 3.811 -7.653 1.00 92.44 289 TRP A C 1
ATOM 2393 O O . TRP A 1 289 ? 5.072 3.343 -6.604 1.00 92.44 289 TRP A O 1
ATOM 2403 N N . VAL A 1 290 ? 5.432 4.076 -8.694 1.00 93.50 290 VAL A N 1
ATOM 2404 C CA . VAL A 1 290 ? 6.893 3.916 -8.645 1.00 93.50 290 VAL A CA 1
ATOM 2405 C C . VAL A 1 290 ? 7.507 4.802 -7.553 1.00 93.50 290 VAL A C 1
ATOM 2407 O O . VAL A 1 290 ? 8.258 4.305 -6.713 1.00 93.50 290 VAL A O 1
ATOM 2410 N N . ARG A 1 291 ? 7.151 6.094 -7.504 1.00 93.25 291 ARG A N 1
ATOM 2411 C CA . ARG A 1 291 ? 7.658 7.021 -6.474 1.00 93.25 291 ARG A CA 1
ATOM 2412 C C . ARG A 1 291 ? 7.165 6.634 -5.073 1.00 93.25 291 ARG A C 1
ATOM 2414 O O . ARG A 1 291 ? 7.937 6.685 -4.119 1.00 93.25 291 ARG A O 1
ATOM 2421 N N . VAL A 1 292 ? 5.908 6.208 -4.930 1.00 95.50 292 VAL A N 1
ATOM 2422 C CA . VAL A 1 292 ? 5.343 5.695 -3.665 1.00 95.50 292 VAL A CA 1
ATOM 2423 C C . VAL A 1 292 ? 6.090 4.448 -3.192 1.00 95.50 292 VAL A C 1
ATOM 2425 O O . VAL A 1 292 ? 6.479 4.372 -2.025 1.00 95.50 292 VAL A O 1
ATOM 2428 N N . ALA A 1 293 ? 6.352 3.496 -4.090 1.00 97.06 293 ALA A N 1
ATOM 2429 C CA . ALA A 1 293 ? 7.141 2.313 -3.781 1.00 97.06 293 ALA A CA 1
ATOM 2430 C C . ALA A 1 293 ? 8.539 2.708 -3.294 1.00 97.06 293 ALA A C 1
ATOM 2432 O O . ALA A 1 293 ? 8.968 2.220 -2.250 1.00 97.06 293 ALA A O 1
ATOM 2433 N N . ALA A 1 294 ? 9.212 3.658 -3.949 1.00 96.44 294 ALA A N 1
ATOM 2434 C CA . ALA A 1 294 ? 10.520 4.138 -3.503 1.00 96.44 294 ALA A CA 1
ATOM 2435 C C . ALA A 1 294 ? 10.494 4.652 -2.051 1.00 96.44 294 ALA A C 1
ATOM 2437 O O . ALA A 1 294 ? 11.376 4.315 -1.259 1.00 96.44 294 ALA A O 1
ATOM 2438 N N . HIS A 1 295 ? 9.452 5.387 -1.646 1.00 96.50 295 HIS A N 1
ATOM 2439 C CA . HIS A 1 295 ? 9.286 5.802 -0.249 1.00 96.50 295 HIS A CA 1
ATOM 2440 C C . HIS A 1 295 ? 9.120 4.616 0.718 1.00 96.50 295 HIS A C 1
ATOM 2442 O O . HIS A 1 295 ? 9.722 4.624 1.795 1.00 96.50 295 HIS A O 1
ATOM 2448 N N . ALA A 1 296 ? 8.382 3.570 0.340 1.00 97.06 296 ALA A N 1
ATOM 2449 C CA . ALA A 1 296 ? 8.270 2.357 1.153 1.00 97.06 296 ALA A CA 1
ATOM 2450 C C . ALA A 1 296 ? 9.613 1.618 1.285 1.00 97.06 296 ALA A C 1
ATOM 2452 O O . ALA A 1 296 ? 9.970 1.160 2.372 1.00 97.06 296 ALA A O 1
ATOM 2453 N N . PHE A 1 297 ? 10.409 1.556 0.214 1.00 96.56 297 PHE A N 1
ATOM 2454 C CA . PHE A 1 297 ? 11.755 0.976 0.257 1.00 96.56 297 PHE A CA 1
ATOM 2455 C C . PHE A 1 297 ? 12.713 1.767 1.154 1.00 96.56 297 PHE A C 1
ATOM 2457 O O . PHE A 1 297 ? 13.530 1.155 1.842 1.00 96.56 297 PHE A O 1
ATOM 2464 N N . LEU A 1 298 ? 12.574 3.092 1.236 1.00 94.75 298 LEU A N 1
ATOM 2465 C CA . LEU A 1 298 ? 13.343 3.911 2.180 1.00 94.75 298 LEU A CA 1
ATOM 2466 C C . LEU A 1 298 ? 12.967 3.642 3.647 1.00 94.75 298 LEU A C 1
ATOM 2468 O O . LEU A 1 298 ? 13.824 3.764 4.521 1.00 94.75 298 LEU A O 1
ATOM 2472 N N . LEU A 1 299 ? 11.725 3.231 3.936 1.00 94.25 299 LEU A N 1
ATOM 2473 C CA . LEU A 1 299 ? 11.343 2.744 5.270 1.00 94.25 299 LEU A CA 1
ATOM 2474 C C . LEU A 1 299 ? 11.888 1.341 5.559 1.00 94.25 299 LEU A C 1
ATOM 2476 O O . LEU A 1 299 ? 12.238 1.030 6.702 1.00 94.25 299 LEU A O 1
ATOM 2480 N N . LEU A 1 300 ? 11.969 0.492 4.531 1.00 94.75 300 LEU A N 1
ATOM 2481 C CA . LEU A 1 300 ? 12.555 -0.842 4.629 1.00 94.75 300 LEU A CA 1
ATOM 2482 C C . LEU A 1 300 ? 14.061 -0.772 4.875 1.00 94.75 300 LEU A C 1
ATOM 2484 O O . LEU A 1 300 ? 14.559 -1.469 5.755 1.00 94.75 300 LEU A O 1
ATOM 2488 N N . SER A 1 301 ? 14.778 0.056 4.116 1.00 92.12 301 SER A N 1
ATOM 2489 C CA . SER A 1 301 ? 16.230 0.206 4.164 1.00 92.12 301 SER A CA 1
ATOM 2490 C C . SER A 1 301 ? 16.613 1.691 4.173 1.00 92.12 301 SER A C 1
ATOM 2492 O O . SER A 1 301 ? 16.906 2.256 3.117 1.00 92.12 301 SER A O 1
ATOM 2494 N N . PRO A 1 302 ? 16.633 2.326 5.359 1.00 87.31 302 PRO A N 1
ATOM 2495 C CA . PRO A 1 302 ? 16.995 3.731 5.495 1.00 87.31 302 PRO A CA 1
ATOM 2496 C C . PRO A 1 302 ? 18.376 4.034 4.914 1.00 87.31 302 PRO A C 1
ATOM 2498 O O . PRO A 1 302 ? 19.302 3.229 5.017 1.00 87.31 302 PRO A O 1
ATOM 2501 N N . ARG A 1 303 ? 18.520 5.230 4.337 1.00 85.06 303 ARG A N 1
ATOM 2502 C CA . ARG A 1 303 ? 19.793 5.709 3.777 1.00 85.06 303 ARG A CA 1
ATOM 2503 C C . ARG A 1 303 ? 20.881 5.839 4.841 1.00 85.06 303 ARG A C 1
ATOM 2505 O O . ARG A 1 303 ? 22.039 5.519 4.589 1.00 85.06 303 ARG A O 1
ATOM 2512 N N . ASP A 1 304 ? 20.509 6.355 6.008 1.00 83.44 304 ASP A N 1
ATOM 2513 C CA . ASP A 1 304 ? 21.424 6.490 7.133 1.00 83.44 304 ASP A CA 1
ATOM 2514 C C . ASP A 1 304 ? 21.485 5.163 7.907 1.00 83.44 304 ASP A C 1
ATOM 2516 O O . ASP A 1 304 ? 20.463 4.747 8.461 1.00 83.44 304 ASP A O 1
ATOM 2520 N N . PRO A 1 305 ? 22.657 4.503 7.997 1.00 77.25 305 PRO A N 1
ATOM 2521 C CA . PRO A 1 305 ? 22.804 3.265 8.755 1.00 77.25 305 PRO A CA 1
ATOM 2522 C C . PRO A 1 305 ? 22.519 3.425 10.257 1.00 77.25 305 PRO A C 1
ATOM 2524 O O . PRO A 1 305 ? 22.288 2.419 10.928 1.00 77.25 305 PRO A O 1
ATOM 2527 N N . ALA A 1 306 ? 22.534 4.649 10.800 1.00 81.25 306 ALA A N 1
ATOM 2528 C CA . ALA A 1 306 ? 22.138 4.917 12.183 1.00 81.25 306 ALA A CA 1
ATOM 2529 C C . ALA A 1 306 ? 20.612 4.935 12.375 1.00 81.25 306 ALA A C 1
ATOM 2531 O O . ALA A 1 306 ? 20.128 4.760 13.496 1.00 81.25 306 ALA A O 1
ATOM 2532 N N . THR A 1 307 ? 19.843 5.122 11.300 1.00 84.50 307 THR A N 1
ATOM 2533 C CA . THR A 1 307 ? 18.382 5.114 11.359 1.00 84.50 307 THR A CA 1
ATOM 2534 C C . THR A 1 307 ? 17.876 3.678 11.358 1.00 84.50 307 THR A C 1
ATOM 2536 O O . THR A 1 307 ? 18.138 2.898 10.442 1.00 84.50 307 THR A O 1
ATOM 2539 N N . ALA A 1 308 ? 17.123 3.322 12.400 1.00 82.44 308 ALA A N 1
ATOM 2540 C CA . ALA A 1 308 ? 16.522 2.005 12.479 1.00 82.44 308 ALA A CA 1
ATOM 2541 C C . ALA A 1 308 ? 15.485 1.812 11.350 1.00 82.44 308 ALA A C 1
ATOM 2543 O O . ALA A 1 308 ? 14.685 2.714 11.085 1.00 82.44 308 ALA A O 1
ATOM 2544 N N . PRO A 1 309 ? 15.473 0.637 10.704 1.00 84.88 309 PRO A N 1
ATOM 2545 C CA . PRO A 1 309 ? 14.454 0.264 9.726 1.00 84.88 309 PRO A CA 1
ATOM 2546 C C . PRO A 1 309 ? 13.056 0.348 10.346 1.00 84.88 309 PRO A C 1
ATOM 2548 O O . PRO A 1 309 ? 12.855 -0.053 11.494 1.00 84.88 309 PRO A O 1
ATOM 2551 N N . ARG A 1 310 ? 12.087 0.836 9.573 1.00 91.31 310 ARG A N 1
ATOM 2552 C CA . ARG A 1 310 ? 10.686 0.938 10.005 1.00 91.31 310 ARG A CA 1
ATOM 2553 C C . ARG A 1 310 ? 9.813 -0.183 9.472 1.00 91.31 310 ARG A C 1
ATOM 2555 O O . ARG A 1 310 ? 8.741 -0.380 10.014 1.00 91.31 310 ARG A O 1
ATOM 2562 N N . LEU A 1 311 ? 10.281 -0.914 8.459 1.00 94.25 311 LEU A N 1
ATOM 2563 C CA . LEU A 1 311 ? 9.591 -2.074 7.903 1.00 94.25 311 LEU A CA 1
ATOM 2564 C C . LEU A 1 311 ? 10.486 -3.314 7.920 1.00 94.25 311 LEU A C 1
ATOM 2566 O O . LEU A 1 311 ? 11.715 -3.247 7.788 1.00 94.25 311 LEU A O 1
ATOM 2570 N N . ASN A 1 312 ? 9.838 -4.470 8.023 1.00 95.19 312 ASN A N 1
ATOM 2571 C CA . ASN A 1 312 ? 10.460 -5.776 7.840 1.00 95.19 312 ASN A CA 1
ATOM 2572 C C . ASN A 1 312 ? 10.371 -6.239 6.384 1.00 95.19 312 ASN A C 1
ATOM 2574 O O . ASN A 1 312 ? 11.286 -6.907 5.893 1.00 95.19 312 ASN A O 1
ATOM 2578 N N . SER A 1 313 ? 9.297 -5.858 5.687 1.00 97.06 313 SER A N 1
ATOM 2579 C CA . SER A 1 313 ? 9.111 -6.173 4.273 1.00 97.06 313 SER A CA 1
ATOM 2580 C C . SER A 1 313 ? 8.318 -5.114 3.513 1.00 97.06 313 SER A C 1
ATOM 2582 O O . SER A 1 313 ? 7.514 -4.390 4.092 1.00 97.06 313 SER A O 1
ATOM 2584 N N . VAL A 1 314 ? 8.538 -5.052 2.203 1.00 97.88 314 VAL A N 1
ATOM 2585 C CA . VAL A 1 314 ? 7.686 -4.326 1.252 1.00 97.88 314 VAL A CA 1
ATOM 2586 C C . VAL A 1 314 ? 7.148 -5.354 0.273 1.00 97.88 314 VAL A C 1
ATOM 2588 O O . VAL A 1 314 ? 7.922 -6.144 -0.269 1.00 97.88 314 VAL A O 1
ATOM 2591 N N . ILE A 1 315 ? 5.833 -5.373 0.083 1.00 97.62 315 ILE A N 1
ATOM 2592 C CA . ILE A 1 315 ? 5.160 -6.309 -0.813 1.00 97.62 315 ILE A CA 1
ATOM 2593 C C . ILE A 1 315 ? 4.686 -5.526 -2.031 1.00 97.62 315 ILE A C 1
ATOM 2595 O O . ILE A 1 315 ? 4.015 -4.505 -1.896 1.00 97.62 315 ILE A O 1
ATOM 2599 N N . ILE A 1 316 ? 5.042 -5.993 -3.221 1.00 97.31 316 ILE A N 1
ATOM 2600 C CA . ILE A 1 316 ? 4.596 -5.413 -4.482 1.00 97.31 316 ILE A CA 1
ATOM 2601 C C . ILE A 1 316 ? 3.649 -6.400 -5.157 1.00 97.31 316 ILE A C 1
ATOM 2603 O O . ILE A 1 316 ? 4.050 -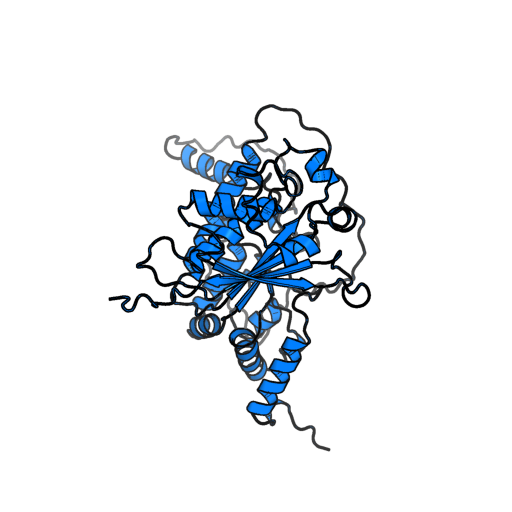7.522 -5.467 1.00 97.31 316 ILE A O 1
ATOM 2607 N N . LYS A 1 317 ? 2.414 -5.965 -5.410 1.00 94.12 317 LYS A N 1
ATOM 2608 C CA . LYS A 1 317 ? 1.490 -6.633 -6.333 1.00 94.12 317 LYS A CA 1
ATOM 2609 C C . LYS A 1 317 ? 1.744 -6.078 -7.730 1.00 94.12 317 LYS A C 1
ATOM 2611 O O . LYS A 1 317 ? 1.384 -4.936 -8.009 1.00 94.12 317 LYS A O 1
ATOM 2616 N N . TYR A 1 318 ? 2.429 -6.845 -8.571 1.00 94.31 318 TYR A N 1
ATOM 2617 C CA . TYR A 1 318 ? 2.768 -6.462 -9.936 1.00 94.31 318 TYR A CA 1
ATOM 2618 C C . TYR A 1 318 ? 1.733 -7.004 -10.915 1.00 94.31 318 TYR A C 1
ATOM 2620 O O . TYR A 1 318 ? 1.706 -8.201 -11.200 1.00 94.31 318 TYR A O 1
ATOM 2628 N N . MET A 1 319 ? 0.881 -6.119 -11.416 1.00 90.88 319 MET A N 1
ATOM 2629 C CA . MET A 1 319 ? -0.313 -6.489 -12.172 1.00 90.88 319 MET A CA 1
ATOM 2630 C C . MET A 1 319 ? -0.415 -5.733 -13.503 1.00 90.88 319 MET A C 1
ATOM 2632 O O . MET A 1 319 ? 0.190 -4.675 -13.681 1.00 90.88 319 MET A O 1
ATOM 2636 N N . PRO A 1 320 ? -1.154 -6.254 -14.485 1.00 88.44 320 PRO A N 1
ATOM 2637 C CA . PRO A 1 320 ? -1.350 -5.554 -15.748 1.00 88.44 320 PRO A CA 1
ATOM 2638 C C . PRO A 1 320 ? -2.144 -4.267 -15.533 1.00 88.44 320 PRO A C 1
ATOM 2640 O O . PRO A 1 320 ? -3.137 -4.235 -14.811 1.00 88.44 320 PRO A O 1
ATOM 2643 N N . TYR A 1 321 ? -1.722 -3.195 -16.201 1.00 82.31 321 TYR A N 1
ATOM 2644 C CA . TYR A 1 321 ? -2.387 -1.898 -16.098 1.00 82.31 321 TYR A CA 1
ATOM 2645 C C . TYR A 1 321 ? -3.822 -1.907 -16.650 1.00 82.31 321 TYR A C 1
ATOM 2647 O O . TYR A 1 321 ? -4.694 -1.194 -16.163 1.00 82.31 321 TYR A O 1
ATOM 2655 N N . ASN A 1 322 ? -4.059 -2.680 -17.710 1.00 80.38 322 ASN A N 1
ATOM 2656 C CA . ASN A 1 322 ? -5.349 -2.796 -18.380 1.00 80.38 322 ASN A CA 1
ATOM 2657 C C . ASN A 1 322 ? -5.436 -4.124 -19.152 1.00 80.38 322 ASN A C 1
ATOM 2659 O O . ASN A 1 322 ? -4.456 -4.859 -19.259 1.00 80.38 322 ASN A O 1
ATOM 2663 N N . ILE A 1 323 ? -6.589 -4.390 -19.774 1.00 81.06 323 ILE A N 1
ATOM 2664 C CA . ILE A 1 323 ? -6.831 -5.608 -20.571 1.00 81.06 323 ILE A CA 1
ATOM 2665 C C . ILE A 1 323 ? -5.805 -5.789 -21.696 1.00 81.06 323 ILE A C 1
ATOM 2667 O O . ILE A 1 323 ? -5.414 -6.911 -22.006 1.00 81.06 323 ILE A O 1
ATOM 2671 N N . GLN A 1 324 ? -5.319 -4.705 -22.302 1.00 82.38 324 GLN A N 1
ATOM 2672 C CA . GLN A 1 324 ? -4.305 -4.808 -23.354 1.00 82.38 324 GLN A CA 1
ATOM 2673 C C . GLN A 1 324 ? -2.960 -5.278 -22.794 1.00 82.38 324 GLN A C 1
ATOM 2675 O O . GLN A 1 324 ? -2.281 -6.070 -23.445 1.00 82.38 324 GLN A O 1
ATOM 2680 N N . ALA A 1 325 ? -2.583 -4.828 -21.594 1.00 84.12 325 ALA A N 1
ATOM 2681 C CA . ALA A 1 325 ? -1.378 -5.288 -20.907 1.00 84.12 325 ALA A CA 1
ATOM 2682 C C . ALA A 1 325 ? -1.450 -6.782 -20.574 1.00 84.12 325 ALA A C 1
ATOM 2684 O O . ALA A 1 325 ? -0.427 -7.450 -20.557 1.00 84.12 325 ALA A O 1
ATOM 2685 N N . THR A 1 326 ? -2.649 -7.324 -20.396 1.00 85.50 326 THR A N 1
ATOM 2686 C CA . THR A 1 326 ? -2.876 -8.758 -20.198 1.00 85.50 326 THR A CA 1
ATOM 2687 C C . THR A 1 326 ? -2.771 -9.563 -21.486 1.00 85.50 326 THR A C 1
ATOM 2689 O O . THR A 1 326 ? -2.197 -10.648 -21.491 1.00 85.50 326 THR A O 1
ATOM 2692 N N . LEU A 1 327 ? -3.354 -9.059 -22.577 1.00 85.75 327 LEU A N 1
ATOM 2693 C CA . LEU A 1 327 ? -3.379 -9.759 -23.864 1.00 85.75 327 LEU A CA 1
ATOM 2694 C C . LEU A 1 327 ? -2.009 -9.760 -24.546 1.00 85.75 327 LEU A C 1
ATOM 2696 O O . LEU A 1 327 ? -1.626 -10.745 -25.175 1.00 85.75 327 LEU A O 1
ATOM 2700 N N . GLU A 1 328 ? -1.275 -8.657 -24.425 1.00 85.81 328 GLU A N 1
ATOM 2701 C CA . GLU A 1 328 ? 0.038 -8.473 -25.037 1.00 85.81 328 GLU A CA 1
ATOM 2702 C C . GLU A 1 328 ? 1.009 -7.850 -24.025 1.00 85.81 328 GLU A C 1
ATOM 2704 O O . GLU A 1 328 ? 1.391 -6.680 -24.172 1.00 85.81 328 GLU A O 1
ATOM 2709 N N . PRO A 1 329 ? 1.415 -8.598 -22.984 1.00 86.62 329 PRO A N 1
ATOM 2710 C CA . PRO A 1 329 ? 2.266 -8.058 -21.936 1.00 86.62 329 PRO A CA 1
ATOM 2711 C C . PRO A 1 329 ? 3.627 -7.639 -22.496 1.00 86.62 329 PRO A C 1
ATOM 2713 O O . PRO A 1 329 ? 4.241 -8.329 -23.323 1.00 86.62 329 PRO A O 1
ATOM 2716 N N . ALA A 1 330 ? 4.104 -6.471 -22.054 1.00 85.94 330 ALA A N 1
ATOM 2717 C CA . ALA A 1 330 ? 5.491 -6.074 -22.284 1.00 85.94 330 ALA A CA 1
ATOM 2718 C C . ALA A 1 330 ? 6.464 -7.012 -21.549 1.00 85.94 330 ALA A C 1
ATOM 2720 O O . ALA A 1 330 ? 7.538 -7.297 -22.077 1.00 85.94 330 ALA A O 1
ATOM 2721 N N . ASP A 1 331 ? 6.028 -7.535 -20.402 1.00 89.31 331 ASP A N 1
ATOM 2722 C CA . ASP A 1 331 ? 6.823 -8.339 -19.481 1.00 89.31 331 ASP A CA 1
ATOM 2723 C C . ASP A 1 331 ? 6.502 -9.832 -19.586 1.00 89.31 331 ASP A C 1
ATOM 2725 O O . ASP A 1 331 ? 5.339 -10.234 -19.583 1.00 89.31 331 ASP A O 1
ATOM 2729 N N . ASP A 1 332 ? 7.530 -10.676 -19.611 1.00 91.31 332 ASP A N 1
ATOM 2730 C CA . ASP A 1 332 ? 7.386 -12.116 -19.406 1.00 91.31 332 ASP A CA 1
ATOM 2731 C C . ASP A 1 332 ? 7.414 -12.421 -17.898 1.00 91.31 332 ASP A C 1
ATOM 2733 O O . ASP A 1 332 ? 8.470 -12.462 -17.258 1.00 91.31 332 ASP A O 1
ATOM 2737 N N . LEU A 1 333 ? 6.230 -12.621 -17.312 1.00 92.69 333 LEU A N 1
ATOM 2738 C CA . LEU A 1 333 ? 6.087 -12.871 -15.875 1.00 92.69 333 LEU A CA 1
ATOM 2739 C C . LEU A 1 333 ? 6.793 -14.162 -15.430 1.00 92.69 333 LEU A C 1
ATOM 2741 O O . LEU A 1 333 ? 7.391 -14.190 -14.355 1.00 92.69 333 LEU A O 1
ATOM 2745 N N . GLU A 1 334 ? 6.785 -15.217 -16.251 1.00 92.19 334 GLU A N 1
ATOM 2746 C CA . GLU A 1 334 ? 7.481 -16.472 -15.937 1.00 92.19 334 GLU A CA 1
ATOM 2747 C C . GLU A 1 334 ? 8.999 -16.285 -15.944 1.00 92.19 334 GLU A C 1
ATOM 2749 O O . GLU A 1 334 ? 9.723 -16.859 -15.121 1.00 92.19 334 GLU A O 1
ATOM 2754 N N . ARG A 1 335 ? 9.509 -15.474 -16.874 1.00 91.94 335 ARG A N 1
ATOM 2755 C CA . ARG A 1 335 ? 10.916 -15.076 -16.876 1.00 91.94 335 ARG A CA 1
ATOM 2756 C C . ARG A 1 335 ? 11.260 -14.253 -15.640 1.00 91.94 335 ARG A C 1
ATOM 2758 O O . ARG A 1 335 ? 12.256 -14.566 -14.998 1.00 91.94 335 ARG A O 1
ATOM 2765 N N . ILE A 1 336 ? 10.430 -13.289 -15.243 1.00 93.31 336 ILE A N 1
ATOM 2766 C CA . ILE A 1 336 ? 10.655 -12.496 -14.022 1.00 93.31 336 ILE A CA 1
ATOM 2767 C C . ILE A 1 336 ? 10.678 -13.384 -12.769 1.00 93.31 336 ILE A C 1
ATOM 2769 O O . ILE A 1 336 ? 11.523 -13.179 -11.901 1.00 93.31 336 ILE A O 1
ATOM 2773 N N . VAL A 1 337 ? 9.820 -14.402 -12.676 1.00 94.44 337 VAL A N 1
ATOM 2774 C CA . VAL A 1 337 ? 9.853 -15.376 -11.567 1.00 94.44 337 VAL A CA 1
ATOM 2775 C C . VAL A 1 337 ? 11.193 -16.118 -11.509 1.00 94.44 337 VAL A C 1
ATOM 2777 O O . VAL A 1 337 ? 11.722 -16.347 -10.423 1.00 94.44 337 VAL A O 1
ATOM 2780 N N . ARG A 1 338 ? 11.757 -16.492 -12.664 1.00 92.00 338 ARG A N 1
ATOM 2781 C CA . ARG A 1 338 ? 13.012 -17.260 -12.748 1.00 92.00 338 ARG A CA 1
ATOM 2782 C C . ARG A 1 338 ? 14.266 -16.406 -12.577 1.00 92.00 338 ARG A C 1
ATOM 2784 O O . ARG A 1 338 ? 15.204 -16.833 -11.911 1.00 92.00 338 ARG A O 1
ATOM 2791 N N . GLU A 1 339 ? 14.296 -15.236 -13.203 1.00 90.94 339 GLU A N 1
ATOM 2792 C CA . GLU A 1 339 ? 15.491 -14.392 -13.348 1.00 90.94 339 GLU A CA 1
ATOM 2793 C C . GLU A 1 339 ? 15.477 -13.168 -12.419 1.00 90.94 339 GLU A C 1
ATOM 2795 O O . GLU A 1 339 ? 16.490 -12.488 -12.252 1.00 90.94 339 GLU A O 1
ATOM 2800 N N . GLY A 1 340 ? 14.343 -12.880 -11.782 1.00 92.50 340 GLY A N 1
ATOM 2801 C CA . GLY A 1 340 ? 14.179 -11.773 -10.849 1.00 92.50 340 GLY A CA 1
ATOM 2802 C C . GLY A 1 340 ? 13.950 -10.411 -11.507 1.00 92.50 340 GLY A C 1
ATOM 2803 O O . GLY A 1 340 ? 13.902 -10.259 -12.730 1.00 92.50 340 GLY A O 1
ATOM 2804 N N . VAL A 1 341 ? 13.829 -9.393 -10.650 1.00 93.19 341 VAL A N 1
ATOM 2805 C CA . VAL A 1 341 ? 13.429 -8.013 -10.996 1.00 93.19 341 VAL A CA 1
ATOM 2806 C C . VAL A 1 341 ? 14.578 -7.005 -11.022 1.00 93.19 341 VAL A C 1
ATOM 2808 O O . VAL A 1 341 ? 14.357 -5.801 -10.940 1.00 93.19 341 VAL A O 1
ATOM 2811 N N . TRP A 1 342 ? 15.822 -7.473 -11.092 1.00 89.94 342 TRP A N 1
ATOM 2812 C CA . TRP A 1 342 ? 16.990 -6.593 -10.994 1.00 89.94 342 TRP A CA 1
ATOM 2813 C C . TRP A 1 342 ? 17.439 -6.009 -12.339 1.00 89.94 342 TRP A C 1
ATOM 2815 O O . TRP A 1 342 ? 18.032 -4.937 -12.365 1.00 89.94 342 TRP A O 1
ATOM 2825 N N . PHE A 1 343 ? 17.144 -6.696 -13.449 1.00 84.62 343 PHE A N 1
ATOM 2826 C CA . PHE A 1 343 ? 17.384 -6.240 -14.829 1.00 84.62 343 PHE A CA 1
ATOM 2827 C C . PHE A 1 343 ? 18.810 -5.698 -15.119 1.00 84.62 343 PHE A C 1
ATOM 2829 O O . PHE A 1 343 ? 18.996 -4.866 -16.003 1.00 84.62 343 PHE A O 1
ATOM 2836 N N . HIS A 1 344 ? 19.842 -6.175 -14.405 1.00 70.56 344 HIS A N 1
ATOM 2837 C CA . HIS A 1 344 ? 21.235 -5.701 -14.528 1.00 70.56 344 HIS A CA 1
ATOM 2838 C C . HIS A 1 344 ? 21.937 -6.096 -15.848 1.00 70.56 344 HIS A C 1
ATOM 2840 O O . HIS A 1 344 ? 23.020 -5.593 -16.154 1.00 70.56 344 HIS A O 1
ATOM 2846 N N . GLU A 1 345 ? 21.356 -7.021 -16.612 1.00 60.03 345 GLU A N 1
ATOM 2847 C CA . GLU A 1 345 ? 22.012 -7.732 -17.721 1.00 60.03 345 GLU A CA 1
ATOM 2848 C C . GLU A 1 345 ? 22.114 -6.908 -19.019 1.00 60.03 345 GLU A C 1
ATOM 2850 O O . GLU A 1 345 ? 23.005 -7.154 -19.836 1.00 60.03 345 GLU A O 1
ATOM 2855 N N . ASP A 1 346 ? 21.304 -5.856 -19.172 1.00 53.81 346 ASP A N 1
ATOM 2856 C CA . ASP A 1 346 ? 21.261 -5.056 -20.406 1.00 53.81 346 ASP A CA 1
ATOM 2857 C C . ASP A 1 346 ? 22.478 -4.132 -20.595 1.00 53.81 346 ASP A C 1
ATOM 2859 O O . ASP A 1 346 ? 22.759 -3.693 -21.712 1.00 53.81 346 ASP A O 1
ATOM 2863 N N . ILE A 1 347 ? 23.218 -3.817 -19.526 1.00 52.06 347 ILE A N 1
ATOM 2864 C CA . ILE A 1 347 ? 24.284 -2.800 -19.583 1.00 52.06 347 ILE A CA 1
ATOM 2865 C C . ILE A 1 347 ? 25.603 -3.382 -20.119 1.00 52.06 347 ILE A C 1
ATOM 2867 O O . ILE A 1 347 ? 26.375 -2.665 -20.753 1.00 52.06 347 ILE A O 1
ATOM 2871 N N . ASN A 1 348 ? 25.859 -4.682 -19.923 1.00 47.72 348 ASN A N 1
ATOM 2872 C CA . ASN A 1 348 ? 27.187 -5.263 -20.167 1.00 47.72 348 ASN A CA 1
ATOM 2873 C C . ASN A 1 348 ? 27.241 -6.380 -21.226 1.00 47.72 348 ASN A C 1
ATOM 2875 O O . ASN A 1 348 ? 28.335 -6.676 -21.705 1.00 47.72 348 ASN A O 1
ATOM 2879 N N . ALA A 1 349 ? 26.120 -7.001 -21.617 1.00 52.12 349 ALA A N 1
ATOM 2880 C CA . ALA A 1 349 ? 26.158 -8.240 -22.411 1.00 52.12 349 ALA A CA 1
ATOM 2881 C C . ALA A 1 349 ? 25.671 -8.127 -23.868 1.00 52.12 349 ALA A C 1
ATOM 2883 O O . ALA A 1 349 ? 25.792 -9.091 -24.622 1.00 52.12 349 ALA A O 1
ATOM 2884 N N . GLY A 1 350 ? 25.120 -6.987 -24.297 1.00 53.22 350 GLY A N 1
ATOM 2885 C CA . GLY A 1 350 ? 24.521 -6.868 -25.635 1.00 53.22 350 GLY A CA 1
ATOM 2886 C C . GLY A 1 350 ? 23.283 -7.754 -25.847 1.00 53.22 350 GLY A C 1
ATOM 2887 O O . GLY A 1 350 ? 22.758 -7.803 -26.961 1.00 53.22 350 GLY A O 1
ATOM 2888 N N . ASP A 1 351 ? 22.808 -8.424 -24.794 1.00 59.59 351 ASP A N 1
ATOM 2889 C CA . ASP A 1 351 ? 21.540 -9.130 -24.797 1.00 59.59 351 ASP A CA 1
ATOM 2890 C C . ASP A 1 351 ? 20.411 -8.099 -24.723 1.00 59.59 351 ASP A C 1
ATOM 2892 O O . ASP A 1 351 ? 20.314 -7.322 -23.781 1.00 59.59 351 ASP A O 1
ATOM 2896 N N . ARG A 1 352 ? 19.592 -8.045 -25.776 1.00 64.56 352 ARG A N 1
ATOM 2897 C CA . ARG A 1 352 ? 18.416 -7.165 -25.862 1.00 64.56 352 ARG A CA 1
ATOM 2898 C C . ARG A 1 352 ? 17.131 -7.896 -25.487 1.00 64.56 352 ARG A C 1
ATOM 2900 O O . ARG A 1 352 ? 16.046 -7.341 -25.653 1.00 64.56 352 ARG A O 1
ATOM 2907 N N . SER A 1 353 ? 17.225 -9.144 -25.027 1.00 70.38 353 SER A N 1
ATOM 2908 C CA . SER A 1 353 ? 16.067 -10.002 -24.781 1.00 70.38 353 SER A CA 1
ATOM 2909 C C . SER A 1 353 ? 15.136 -9.463 -23.688 1.00 70.38 353 SER A C 1
ATOM 2911 O O . SER A 1 353 ? 13.951 -9.803 -23.700 1.00 70.38 353 SER A O 1
ATOM 2913 N N . ARG A 1 354 ? 15.639 -8.616 -22.776 1.00 76.88 354 ARG A N 1
ATOM 2914 C CA . ARG A 1 354 ? 14.890 -8.018 -21.654 1.00 76.88 354 ARG A CA 1
ATOM 2915 C C . ARG A 1 354 ? 14.726 -6.501 -21.752 1.00 76.88 354 ARG A C 1
ATOM 2917 O O . ARG A 1 354 ? 14.202 -5.885 -20.830 1.00 76.88 354 ARG A O 1
ATOM 2924 N N . GLN A 1 355 ? 15.109 -5.894 -22.877 1.00 73.31 355 GLN A N 1
ATOM 2925 C CA . GLN A 1 355 ? 15.188 -4.435 -23.021 1.00 73.31 355 GLN A CA 1
ATOM 2926 C C . GLN A 1 355 ? 13.853 -3.707 -22.769 1.00 73.31 355 GLN A C 1
ATOM 2928 O O . GLN A 1 355 ? 13.853 -2.555 -22.347 1.00 73.31 355 GLN A O 1
ATOM 2933 N N . LEU A 1 356 ? 12.722 -4.363 -23.040 1.00 75.44 356 LEU A N 1
ATOM 2934 C CA . LEU A 1 356 ? 11.380 -3.804 -22.836 1.00 75.44 356 LEU A CA 1
ATOM 2935 C C . LEU A 1 356 ? 10.716 -4.282 -21.539 1.00 75.44 356 LEU A C 1
ATOM 2937 O O . LEU A 1 356 ? 9.581 -3.891 -21.279 1.00 75.44 356 LEU A O 1
ATOM 2941 N N . GLU A 1 357 ? 11.400 -5.122 -20.758 1.00 85.56 357 GLU A N 1
ATOM 2942 C CA . GLU A 1 357 ? 10.841 -5.700 -19.542 1.00 85.56 357 GLU A CA 1
ATOM 2943 C C . GLU A 1 357 ? 11.120 -4.868 -18.299 1.00 85.56 357 GLU A C 1
ATOM 2945 O O . GLU A 1 357 ? 12.209 -4.302 -18.136 1.00 85.56 357 GLU A O 1
ATOM 2950 N N . GLY A 1 358 ? 10.169 -4.897 -17.368 1.00 86.44 358 GLY A N 1
ATOM 2951 C CA . GLY A 1 358 ? 10.359 -4.430 -16.002 1.00 86.44 358 GLY A CA 1
ATOM 2952 C C . GLY A 1 358 ? 10.487 -2.923 -15.889 1.00 86.44 358 GLY A C 1
ATOM 2953 O O . GLY A 1 358 ? 11.153 -2.434 -14.982 1.00 86.44 358 GLY A O 1
ATOM 2954 N N . ASP A 1 359 ? 9.877 -2.176 -16.805 1.00 86.69 359 ASP A N 1
ATOM 2955 C CA . ASP A 1 359 ? 10.015 -0.721 -16.890 1.00 86.69 359 ASP A CA 1
ATOM 2956 C C . ASP A 1 359 ? 9.658 0.001 -15.572 1.00 86.69 359 ASP A C 1
ATOM 2958 O O . ASP A 1 359 ? 10.345 0.939 -15.153 1.00 86.69 359 ASP A O 1
ATOM 2962 N N . SER A 1 360 ? 8.637 -0.483 -14.860 1.00 90.75 360 SER A N 1
ATOM 2963 C CA . SER A 1 360 ? 8.260 0.029 -13.535 1.00 90.75 360 SER A CA 1
ATOM 2964 C C . SER A 1 360 ? 9.318 -0.265 -12.469 1.00 90.75 360 SER A C 1
ATOM 2966 O O . SER A 1 360 ? 9.632 0.607 -11.661 1.00 90.75 360 SER A O 1
ATOM 2968 N N . PHE A 1 361 ? 9.923 -1.457 -12.487 1.00 93.56 361 PHE A N 1
ATOM 2969 C CA . PHE A 1 361 ? 11.020 -1.799 -11.576 1.00 93.56 361 PHE A CA 1
ATOM 2970 C C . PHE A 1 361 ? 12.287 -1.009 -11.890 1.00 93.56 361 PHE A C 1
ATOM 2972 O O . PHE A 1 361 ? 12.932 -0.525 -10.970 1.00 93.56 361 PHE A O 1
ATOM 2979 N N . ARG A 1 362 ? 12.615 -0.803 -13.168 1.00 90.38 362 ARG A N 1
ATOM 2980 C CA . ARG A 1 362 ? 13.733 0.060 -13.574 1.00 90.38 362 ARG A CA 1
ATOM 2981 C C . ARG A 1 362 ? 13.541 1.479 -13.055 1.00 90.38 362 ARG A C 1
ATOM 2983 O O . ARG A 1 362 ? 14.421 1.991 -12.379 1.00 90.38 362 ARG A O 1
ATOM 2990 N N . GLY A 1 363 ? 12.355 2.056 -13.263 1.00 89.81 363 GLY A N 1
ATOM 2991 C CA . GLY A 1 363 ? 12.023 3.375 -12.721 1.00 89.81 363 GLY A CA 1
ATOM 2992 C C . GLY A 1 363 ? 12.121 3.444 -11.193 1.00 89.81 363 GLY A C 1
ATOM 2993 O O . GLY A 1 363 ? 12.563 4.454 -10.654 1.00 89.81 363 GLY A O 1
ATOM 2994 N N . LEU A 1 364 ? 11.744 2.371 -10.494 1.00 93.69 364 LEU A N 1
ATOM 2995 C CA . LEU A 1 364 ? 11.889 2.266 -9.041 1.00 93.69 364 LEU A CA 1
ATOM 2996 C C . LEU A 1 364 ? 13.363 2.224 -8.617 1.00 93.69 364 LEU A C 1
ATOM 2998 O O . LEU A 1 364 ? 13.746 2.912 -7.672 1.00 93.69 364 LEU A O 1
ATOM 3002 N N . TRP A 1 365 ? 14.189 1.431 -9.296 1.00 93.56 365 TRP A N 1
ATOM 3003 C CA . TRP A 1 365 ? 15.618 1.331 -9.001 1.00 93.56 365 TRP A CA 1
ATOM 3004 C C . TRP A 1 365 ? 16.356 2.630 -9.300 1.00 93.56 365 TRP A C 1
ATOM 3006 O O . TRP A 1 365 ? 17.178 3.042 -8.484 1.00 93.56 365 TRP A O 1
ATOM 3016 N N . ASP A 1 366 ? 16.006 3.306 -10.392 1.00 90.50 366 ASP A N 1
ATOM 3017 C CA . ASP A 1 366 ? 16.539 4.622 -10.735 1.00 90.50 366 ASP A CA 1
ATOM 3018 C C . ASP A 1 366 ? 16.171 5.660 -9.657 1.00 90.50 366 ASP A C 1
ATOM 3020 O O . ASP A 1 366 ? 17.056 6.350 -9.154 1.00 90.50 366 ASP A O 1
ATOM 3024 N N . ASP A 1 367 ? 14.906 5.718 -9.209 1.00 90.88 367 ASP A N 1
ATOM 3025 C CA . ASP A 1 367 ? 14.479 6.639 -8.137 1.00 90.88 367 ASP A CA 1
ATOM 3026 C C . ASP A 1 367 ? 15.194 6.348 -6.806 1.00 90.88 367 ASP A C 1
ATOM 3028 O O . ASP A 1 367 ? 15.622 7.258 -6.093 1.00 90.88 367 ASP A O 1
ATOM 3032 N N . LEU A 1 368 ? 15.373 5.073 -6.454 1.00 92.75 368 LEU A N 1
ATOM 3033 C CA . LEU A 1 368 ? 16.105 4.694 -5.243 1.00 92.75 368 LEU A CA 1
ATOM 3034 C C . LEU A 1 368 ? 17.591 5.049 -5.336 1.00 92.75 368 LEU A C 1
ATOM 3036 O O . LEU A 1 368 ? 18.156 5.566 -4.366 1.00 92.75 368 LEU A O 1
ATOM 3040 N N . TRP A 1 369 ? 18.202 4.850 -6.501 1.00 90.88 369 TRP A N 1
ATOM 3041 C CA . TRP A 1 369 ? 19.583 5.235 -6.764 1.00 90.88 369 TRP A CA 1
ATOM 3042 C C . TRP A 1 369 ? 19.782 6.752 -6.672 1.00 90.88 369 TRP A C 1
ATOM 3044 O O . TRP A 1 369 ? 20.694 7.208 -5.979 1.00 90.88 369 TRP A O 1
ATOM 3054 N N . GLU A 1 370 ? 18.897 7.547 -7.282 1.00 89.94 370 GLU A N 1
ATOM 3055 C CA . GLU A 1 370 ? 18.895 9.016 -7.190 1.00 89.94 370 GLU A CA 1
ATOM 3056 C C . GLU A 1 370 ? 18.799 9.503 -5.736 1.00 89.94 370 GLU A C 1
ATOM 3058 O O . GLU A 1 370 ? 19.420 10.497 -5.350 1.00 89.94 370 GLU A O 1
ATOM 3063 N N . ARG A 1 371 ? 18.078 8.763 -4.890 1.00 89.19 371 ARG A N 1
ATOM 3064 C CA . ARG A 1 371 ? 17.944 9.043 -3.452 1.00 89.19 371 ARG A CA 1
ATOM 3065 C C . ARG A 1 371 ? 19.098 8.495 -2.607 1.00 89.19 371 ARG A C 1
ATOM 3067 O O . ARG A 1 371 ? 19.104 8.678 -1.386 1.00 89.19 371 ARG A O 1
ATOM 3074 N N . GLY A 1 372 ? 20.102 7.889 -3.238 1.00 87.44 372 GLY A N 1
ATOM 3075 C CA . GLY A 1 372 ? 21.311 7.373 -2.600 1.00 87.44 372 GLY A CA 1
ATOM 3076 C C . GLY A 1 372 ? 21.121 6.033 -1.891 1.00 87.44 372 GLY A C 1
ATOM 3077 O O . GLY A 1 372 ? 21.875 5.737 -0.963 1.00 87.44 372 GLY A O 1
ATOM 3078 N N . MET A 1 373 ? 20.114 5.248 -2.278 1.00 87.56 373 MET A N 1
ATOM 3079 C CA . MET A 1 373 ? 19.914 3.881 -1.808 1.00 87.56 373 MET A CA 1
ATOM 3080 C C . MET A 1 373 ? 20.478 2.897 -2.837 1.00 87.56 373 MET A C 1
ATOM 3082 O O . MET A 1 373 ? 19.981 2.786 -3.955 1.00 87.56 373 MET A O 1
ATOM 3086 N N . GLU A 1 374 ? 21.503 2.143 -2.441 1.00 82.44 374 GLU A N 1
ATOM 3087 C CA . GLU A 1 374 ? 21.979 1.010 -3.235 1.00 82.44 374 GLU A CA 1
ATOM 3088 C C . GLU A 1 374 ? 20.944 -0.120 -3.183 1.00 82.44 374 GLU A C 1
ATOM 3090 O O . GLU A 1 374 ? 20.651 -0.667 -2.115 1.00 82.44 374 GLU A O 1
ATOM 3095 N N . VAL A 1 375 ? 20.411 -0.481 -4.346 1.00 83.19 375 VAL A N 1
ATOM 3096 C CA . VAL A 1 375 ? 19.514 -1.622 -4.534 1.00 83.19 375 VAL A CA 1
ATOM 3097 C C . VAL A 1 375 ? 20.219 -2.715 -5.319 1.00 83.19 375 VAL A C 1
ATOM 3099 O O . VAL A 1 375 ? 20.919 -2.453 -6.293 1.00 83.19 375 VAL A O 1
ATOM 3102 N N . GLY A 1 376 ? 20.034 -3.953 -4.876 1.00 84.00 376 GLY A N 1
ATOM 3103 C CA . GLY A 1 376 ? 20.643 -5.113 -5.503 1.00 84.00 376 GLY A CA 1
ATOM 3104 C C . GL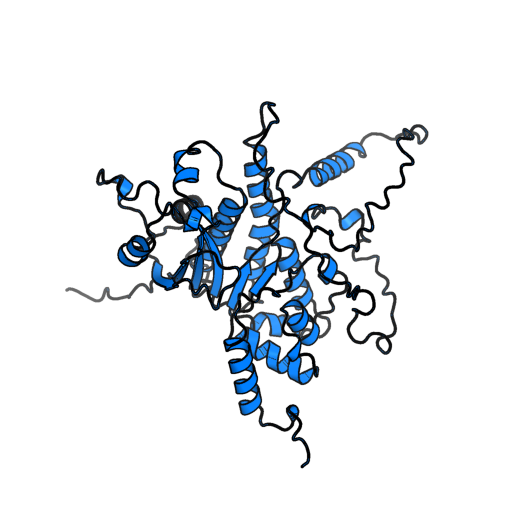Y A 1 376 ? 20.326 -6.396 -4.752 1.00 84.00 376 GLY A C 1
ATOM 3105 O O . GLY A 1 376 ? 19.927 -6.386 -3.580 1.00 84.00 376 GLY A O 1
ATOM 3106 N N . SER A 1 377 ? 20.544 -7.519 -5.436 1.00 84.06 377 SER A N 1
ATOM 3107 C CA . SER A 1 377 ? 20.369 -8.867 -4.876 1.00 84.06 377 SER A CA 1
ATOM 3108 C C . SER A 1 377 ? 21.270 -9.150 -3.662 1.00 84.06 377 SER A C 1
ATOM 3110 O O . SER A 1 377 ? 21.001 -10.046 -2.858 1.00 84.06 377 SER A O 1
ATOM 3112 N N . ASP A 1 378 ? 22.344 -8.383 -3.489 1.00 85.75 378 ASP A N 1
ATOM 3113 C CA . ASP A 1 378 ? 23.253 -8.431 -2.348 1.00 85.75 378 ASP A CA 1
ATOM 3114 C C . ASP A 1 378 ? 22.701 -7.701 -1.109 1.00 85.75 378 ASP A C 1
ATOM 3116 O O . ASP A 1 378 ? 23.048 -8.065 0.017 1.00 85.75 378 ASP A O 1
ATOM 3120 N N . LYS A 1 379 ? 21.811 -6.716 -1.285 1.00 87.81 379 LYS A N 1
ATOM 3121 C CA . LYS A 1 379 ? 21.210 -5.929 -0.190 1.00 87.81 379 LYS A CA 1
ATOM 3122 C C . LYS A 1 379 ? 19.822 -6.416 0.205 1.00 87.81 379 LYS A C 1
ATOM 3124 O O . LYS A 1 379 ? 19.462 -6.376 1.385 1.00 87.81 379 LYS A O 1
ATOM 3129 N N . LEU A 1 380 ? 19.038 -6.870 -0.766 1.00 92.25 380 LEU A N 1
ATOM 3130 C CA . LEU A 1 380 ? 17.640 -7.245 -0.589 1.00 92.25 380 LEU A CA 1
ATOM 3131 C C . LEU A 1 380 ? 17.414 -8.688 -1.041 1.00 92.25 380 LEU A C 1
ATOM 3133 O O . LEU A 1 380 ? 17.912 -9.125 -2.076 1.00 92.25 380 LEU A O 1
ATOM 3137 N N . ASN A 1 381 ? 16.644 -9.426 -0.249 1.00 94.19 381 ASN A N 1
ATOM 3138 C CA . ASN A 1 381 ? 16.079 -10.708 -0.639 1.00 94.19 381 ASN A CA 1
ATOM 3139 C C . ASN A 1 381 ? 14.693 -10.469 -1.250 1.00 94.19 381 ASN A C 1
ATOM 3141 O O . ASN A 1 381 ? 13.920 -9.682 -0.700 1.00 94.19 381 ASN A O 1
ATOM 3145 N N . VAL A 1 382 ? 14.390 -11.148 -2.355 1.00 95.81 382 VAL A N 1
ATOM 3146 C CA . VAL A 1 382 ? 13.115 -11.033 -3.067 1.00 95.81 382 VAL A CA 1
ATOM 3147 C C . VAL A 1 382 ? 12.559 -12.424 -3.283 1.00 95.81 382 VAL A C 1
ATOM 3149 O O . VAL A 1 382 ? 13.201 -13.273 -3.895 1.00 95.81 382 VAL A O 1
ATOM 3152 N N . GLU A 1 383 ? 11.359 -12.638 -2.770 1.00 96.88 383 GLU A N 1
ATOM 3153 C CA . GLU A 1 383 ? 10.553 -13.822 -3.036 1.00 96.88 383 GLU A CA 1
ATOM 3154 C C . GLU A 1 383 ? 9.495 -13.439 -4.069 1.00 96.88 383 GLU A C 1
ATOM 3156 O O . GLU A 1 383 ? 8.781 -12.462 -3.861 1.00 96.88 383 GLU A O 1
ATOM 3161 N N . ILE A 1 384 ? 9.435 -14.155 -5.194 1.00 96.75 384 ILE A N 1
ATOM 3162 C CA . ILE A 1 384 ? 8.528 -13.851 -6.308 1.00 96.75 384 ILE A CA 1
ATOM 3163 C C . ILE A 1 384 ? 7.590 -15.033 -6.496 1.00 96.75 384 ILE A C 1
ATOM 3165 O O . ILE A 1 384 ? 8.040 -16.163 -6.699 1.00 96.75 384 ILE A O 1
ATOM 3169 N N . LYS A 1 385 ? 6.288 -14.765 -6.456 1.00 95.94 385 LYS A N 1
ATOM 3170 C CA . LYS A 1 385 ? 5.237 -15.755 -6.671 1.00 95.94 385 LYS A CA 1
ATOM 3171 C C . LYS A 1 385 ? 4.346 -15.318 -7.826 1.00 95.94 385 LYS A C 1
ATOM 3173 O O . LYS A 1 385 ? 3.822 -14.210 -7.812 1.00 95.94 385 LYS A O 1
ATOM 3178 N N . LEU A 1 386 ? 4.146 -16.211 -8.793 1.00 94.38 386 LEU A N 1
ATOM 3179 C CA . LEU A 1 386 ? 3.123 -16.042 -9.821 1.00 94.38 386 LEU A CA 1
ATOM 3180 C C . LEU A 1 386 ? 1.749 -16.338 -9.215 1.00 94.38 386 LEU A C 1
ATOM 3182 O O . LEU A 1 386 ? 1.542 -17.398 -8.618 1.00 94.38 386 LEU A O 1
ATOM 3186 N N . VAL A 1 387 ? 0.828 -15.395 -9.363 1.00 89.69 387 VAL A N 1
ATOM 3187 C CA . VAL A 1 387 ? -0.579 -15.549 -9.009 1.00 89.69 387 VAL A CA 1
ATOM 3188 C C . VAL A 1 387 ? -1.341 -15.755 -10.311 1.00 89.69 387 VAL A C 1
ATOM 3190 O O . VAL A 1 387 ? -1.410 -14.867 -11.162 1.00 89.69 387 VAL A O 1
ATOM 3193 N N . GLU A 1 388 ? -1.844 -16.974 -10.497 1.00 85.56 388 GLU A N 1
ATOM 3194 C CA . GLU A 1 388 ? -2.651 -17.316 -11.665 1.00 85.56 388 GLU A CA 1
ATOM 3195 C C . GLU A 1 388 ? -4.009 -16.617 -11.595 1.00 85.56 388 GLU A C 1
ATOM 3197 O O . GLU A 1 388 ? -4.622 -16.528 -10.533 1.00 85.56 388 GLU A O 1
ATOM 3202 N N . TRP A 1 389 ? -4.485 -16.150 -12.747 1.00 78.62 389 TRP A N 1
ATOM 3203 C CA . TRP A 1 389 ? -5.783 -15.498 -12.853 1.00 78.62 389 TRP A CA 1
ATOM 3204 C C . TRP A 1 389 ? -6.912 -16.526 -12.865 1.00 78.62 389 TRP A C 1
ATOM 3206 O O . TRP A 1 389 ? -7.016 -17.326 -13.801 1.00 78.62 389 TRP A O 1
ATOM 3216 N N . ASP A 1 390 ? -7.798 -16.472 -11.870 1.00 73.69 390 ASP A N 1
ATOM 3217 C CA . ASP A 1 390 ? -9.020 -17.278 -11.863 1.00 73.69 390 ASP A CA 1
ATOM 3218 C C . ASP A 1 390 ? -10.221 -16.442 -12.315 1.00 73.69 390 ASP A C 1
ATOM 3220 O O . ASP A 1 390 ? -10.896 -15.779 -11.525 1.00 73.69 390 ASP A O 1
ATOM 3224 N N . MET A 1 391 ? -10.552 -16.544 -13.606 1.00 63.34 391 MET A N 1
ATOM 3225 C CA . MET A 1 391 ? -11.709 -15.867 -14.208 1.00 63.34 391 MET A CA 1
ATOM 3226 C C . MET A 1 391 ? -13.047 -16.168 -13.508 1.00 63.34 391 MET A C 1
ATOM 3228 O O . MET A 1 391 ? -13.996 -15.396 -13.652 1.00 63.34 391 MET A O 1
ATOM 3232 N N . LYS A 1 392 ? -13.181 -17.296 -12.793 1.00 57.44 392 LYS A N 1
ATOM 3233 C CA . LYS A 1 392 ? -14.437 -17.664 -12.116 1.00 57.44 392 LYS A CA 1
ATOM 3234 C C . LYS A 1 392 ? -14.582 -16.986 -10.758 1.00 57.44 392 LYS A C 1
ATOM 3236 O O . LYS A 1 392 ? -15.713 -16.709 -10.355 1.00 57.44 392 LYS A O 1
ATOM 3241 N N . ALA A 1 393 ? -13.469 -16.736 -10.075 1.00 56.12 393 ALA A N 1
ATOM 3242 C CA . ALA A 1 393 ? -13.438 -16.112 -8.758 1.00 56.12 393 ALA A CA 1
ATOM 3243 C C . ALA A 1 393 ? -13.250 -14.586 -8.837 1.00 56.12 393 ALA A C 1
ATOM 3245 O O . ALA A 1 393 ? -13.796 -13.854 -8.014 1.00 56.12 393 ALA A O 1
ATOM 3246 N N . GLU A 1 394 ? -12.546 -14.084 -9.854 1.00 55.91 394 GLU A N 1
ATOM 3247 C CA . GLU A 1 394 ? -11.997 -12.726 -9.858 1.00 55.91 394 GLU A CA 1
ATOM 3248 C C . GLU A 1 394 ? -12.605 -11.866 -10.977 1.00 55.91 394 GLU A C 1
ATOM 3250 O O . GLU A 1 394 ? -11.992 -11.599 -12.008 1.00 55.91 394 GLU A O 1
ATOM 3255 N N . ARG A 1 395 ? -13.842 -11.394 -10.765 1.00 53.19 395 ARG A N 1
ATOM 3256 C CA . ARG A 1 395 ? -14.642 -10.669 -11.780 1.00 53.19 395 ARG A CA 1
ATOM 3257 C C . ARG A 1 395 ? -14.045 -9.346 -12.287 1.00 53.19 395 ARG A C 1
ATOM 3259 O O . ARG A 1 395 ? -14.526 -8.836 -13.294 1.00 53.19 395 ARG A O 1
ATOM 3266 N N . ARG A 1 396 ? -13.066 -8.761 -11.589 1.00 56.94 396 ARG A N 1
ATOM 3267 C CA . ARG A 1 396 ? -12.451 -7.462 -11.940 1.00 56.94 396 ARG A CA 1
ATOM 3268 C C . ARG A 1 396 ? -10.928 -7.489 -12.069 1.00 56.94 396 ARG A C 1
ATOM 3270 O O . ARG A 1 396 ? -10.359 -6.489 -12.494 1.00 56.94 396 ARG A O 1
ATOM 3277 N N . ARG A 1 397 ? -10.267 -8.601 -11.731 1.00 63.84 397 ARG A N 1
ATOM 3278 C CA . ARG A 1 397 ? -8.842 -8.752 -12.041 1.00 63.84 397 ARG A CA 1
ATOM 3279 C C . ARG A 1 397 ? -8.692 -9.071 -13.513 1.00 63.84 397 ARG A C 1
ATOM 3281 O O . ARG A 1 397 ? -9.559 -9.710 -14.108 1.00 63.84 397 ARG A O 1
ATOM 3288 N N . VAL A 1 398 ? -7.600 -8.607 -14.097 1.00 69.69 398 VAL A N 1
ATOM 3289 C CA . VAL A 1 398 ? -7.402 -8.684 -15.536 1.00 69.69 398 VAL A CA 1
ATOM 3290 C C . VAL A 1 398 ? -6.109 -9.428 -15.811 1.00 69.69 398 VAL A C 1
ATOM 3292 O O . VAL A 1 398 ? -5.134 -8.816 -16.184 1.00 69.69 398 VAL A O 1
ATOM 3295 N N . GLY A 1 399 ? -6.061 -10.746 -15.661 1.00 83.69 399 GLY A N 1
ATOM 3296 C CA . GLY A 1 399 ? -4.864 -11.520 -16.012 1.00 83.69 399 GLY A CA 1
ATOM 3297 C C . GLY A 1 399 ? -3.905 -11.820 -14.866 1.00 83.69 399 GLY A C 1
ATOM 3298 O O . GLY A 1 399 ? -4.164 -11.434 -13.730 1.00 83.69 399 GLY A O 1
ATOM 3299 N N . PRO A 1 400 ? -2.833 -12.579 -15.164 1.00 88.19 400 PRO A N 1
ATOM 3300 C CA . PRO A 1 400 ? -1.891 -13.060 -14.162 1.00 88.19 400 PRO A CA 1
ATOM 3301 C C . PRO A 1 400 ? -1.075 -11.917 -13.551 1.00 88.19 400 PRO A C 1
ATOM 3303 O O . PRO A 1 400 ? -0.794 -10.912 -14.207 1.00 88.19 400 PRO A O 1
ATOM 3306 N N . GLU A 1 401 ? -0.652 -12.114 -12.307 1.00 91.19 401 GLU A N 1
ATOM 3307 C CA . GLU A 1 401 ? 0.059 -11.119 -11.500 1.00 91.19 401 GLU A CA 1
ATOM 3308 C C . GLU A 1 401 ? 1.296 -11.737 -10.846 1.00 91.19 401 GLU A C 1
ATOM 3310 O O . GLU A 1 401 ? 1.395 -12.957 -10.695 1.00 91.19 401 GLU A O 1
ATOM 3315 N N . LEU A 1 402 ? 2.218 -10.899 -10.377 1.00 93.75 402 LEU A N 1
ATOM 3316 C CA . LEU A 1 402 ? 3.282 -11.325 -9.472 1.00 93.75 402 LEU A CA 1
ATOM 3317 C C . LEU A 1 402 ? 3.081 -10.710 -8.091 1.00 93.75 402 LEU A C 1
ATOM 3319 O O . LEU A 1 402 ? 2.880 -9.507 -7.958 1.00 93.75 402 LEU A O 1
ATOM 3323 N N . GLU A 1 403 ? 3.234 -11.521 -7.055 1.00 95.56 403 GLU A N 1
ATOM 3324 C CA . GLU A 1 403 ? 3.423 -11.046 -5.690 1.00 95.56 403 GLU A CA 1
ATOM 3325 C C . GLU A 1 403 ? 4.917 -11.113 -5.363 1.00 95.56 403 GLU A C 1
ATOM 3327 O O . GLU A 1 403 ? 5.526 -12.186 -5.406 1.00 95.56 403 GLU A O 1
ATOM 3332 N N . LEU A 1 404 ? 5.524 -9.960 -5.077 1.00 97.44 404 LEU A N 1
ATOM 3333 C CA . LEU A 1 404 ? 6.941 -9.852 -4.746 1.00 97.44 404 LEU A CA 1
ATOM 3334 C C . LEU A 1 404 ? 7.114 -9.388 -3.308 1.00 97.44 404 LEU A C 1
ATOM 3336 O O . LEU A 1 404 ? 6.680 -8.294 -2.955 1.00 97.44 404 LEU A O 1
ATOM 3340 N N . VAL A 1 405 ? 7.812 -10.175 -2.494 1.00 97.75 405 VAL A N 1
ATOM 3341 C CA . VAL A 1 405 ? 8.099 -9.838 -1.098 1.00 97.75 405 VAL A CA 1
ATOM 3342 C C . VAL A 1 405 ? 9.569 -9.475 -0.951 1.00 97.75 405 VAL A C 1
ATOM 3344 O O . VAL A 1 405 ? 10.451 -10.336 -0.968 1.00 97.75 405 VAL A O 1
ATOM 3347 N N . PHE A 1 406 ? 9.833 -8.185 -0.764 1.00 97.38 406 PHE A N 1
ATOM 3348 C CA . PHE A 1 406 ? 11.167 -7.647 -0.533 1.00 97.38 406 PHE A CA 1
ATOM 3349 C C . PHE A 1 406 ? 11.474 -7.621 0.959 1.00 97.38 406 PHE A C 1
ATOM 3351 O O . PHE A 1 406 ? 10.706 -7.084 1.757 1.00 97.38 406 PHE A O 1
ATOM 3358 N N . ARG A 1 407 ? 12.627 -8.166 1.345 1.00 96.38 407 ARG A N 1
ATOM 3359 C CA . ARG A 1 407 ? 13.143 -8.158 2.720 1.00 96.38 407 ARG A CA 1
ATOM 3360 C C . ARG A 1 407 ? 14.597 -7.717 2.717 1.00 96.38 407 ARG A C 1
ATOM 3362 O O . ARG A 1 407 ? 15.345 -8.018 1.789 1.00 96.38 407 ARG A O 1
ATOM 3369 N N . ARG A 1 408 ? 15.045 -7.058 3.785 1.00 92.06 408 ARG A N 1
ATOM 3370 C CA . ARG A 1 408 ? 16.477 -6.778 3.950 1.00 92.06 408 ARG A CA 1
ATOM 3371 C C . ARG A 1 408 ? 17.257 -8.075 4.097 1.00 92.06 408 ARG A C 1
ATOM 3373 O O . ARG A 1 408 ? 16.884 -8.950 4.881 1.00 92.06 408 ARG A O 1
ATOM 3380 N N . ARG A 1 409 ? 18.375 -8.186 3.385 1.00 87.81 409 ARG A N 1
ATOM 3381 C CA . ARG A 1 409 ? 19.292 -9.306 3.560 1.00 87.81 409 ARG A CA 1
ATOM 3382 C C . ARG A 1 409 ? 20.042 -9.104 4.873 1.00 87.81 409 ARG A C 1
ATOM 3384 O O . ARG A 1 409 ? 20.749 -8.114 5.051 1.00 87.81 409 ARG A O 1
ATOM 3391 N N . GLN A 1 410 ? 19.876 -10.026 5.819 1.00 75.69 410 GLN A N 1
ATOM 3392 C CA . GLN A 1 410 ? 20.696 -10.005 7.027 1.00 75.69 410 GLN A CA 1
ATOM 3393 C C . GLN A 1 410 ? 22.147 -10.244 6.604 1.00 75.69 410 GLN A C 1
ATOM 3395 O O . GLN A 1 410 ? 22.456 -11.265 5.987 1.00 75.69 410 GLN A O 1
ATOM 3400 N N . ARG A 1 411 ? 23.045 -9.297 6.906 1.00 62.00 411 ARG A N 1
ATOM 3401 C CA . ARG A 1 411 ? 24.484 -9.539 6.772 1.00 62.00 411 ARG A CA 1
ATOM 3402 C C . ARG A 1 411 ? 24.828 -10.690 7.711 1.00 62.00 411 ARG A C 1
ATOM 3404 O O . ARG A 1 411 ? 24.902 -10.497 8.921 1.00 62.00 411 ARG A O 1
ATOM 3411 N N . HIS A 1 412 ? 25.011 -11.892 7.167 1.00 45.97 412 HIS A N 1
ATOM 3412 C CA . HIS A 1 412 ? 25.617 -12.979 7.919 1.00 45.97 412 HIS A CA 1
ATOM 3413 C C . HIS A 1 412 ? 27.018 -12.520 8.322 1.00 45.97 412 HIS A C 1
ATOM 3415 O O . HIS A 1 412 ? 27.914 -12.438 7.488 1.00 45.97 412 HIS A O 1
ATOM 3421 N N . GLY A 1 413 ? 27.193 -12.193 9.603 1.00 44.22 413 GLY A N 1
ATOM 3422 C CA . GLY A 1 413 ? 28.489 -11.923 10.218 1.00 44.22 413 GLY A CA 1
ATOM 3423 C C . GLY A 1 413 ? 29.321 -13.198 10.324 1.00 44.22 413 GLY A C 1
ATOM 3424 O O . GLY A 1 413 ? 29.629 -13.641 11.425 1.00 44.22 413 GLY A O 1
ATOM 3425 N N . ASN A 1 414 ? 29.656 -13.797 9.183 1.00 39.88 414 ASN A N 1
ATOM 3426 C CA . ASN A 1 414 ? 30.563 -14.931 9.071 1.00 39.88 414 ASN A CA 1
ATOM 3427 C C . ASN A 1 414 ? 31.872 -14.491 8.399 1.00 39.88 414 ASN A C 1
ATOM 3429 O O . ASN A 1 414 ? 32.355 -15.105 7.459 1.00 39.88 414 ASN A O 1
ATOM 3433 N N . GLU A 1 415 ? 32.468 -13.426 8.932 1.00 43.41 415 GLU A N 1
ATOM 3434 C CA . GLU A 1 415 ? 33.912 -13.211 8.866 1.00 43.41 415 GLU A CA 1
ATOM 3435 C C . GLU A 1 415 ? 34.491 -13.560 10.242 1.00 43.41 415 GLU A C 1
ATOM 3437 O O . GLU A 1 415 ? 34.788 -12.705 11.074 1.00 43.41 415 GLU A O 1
ATOM 3442 N N . ARG A 1 416 ? 34.597 -14.862 10.525 1.00 42.34 416 ARG A N 1
ATOM 3443 C CA . ARG A 1 416 ? 35.453 -15.376 11.598 1.00 42.34 416 ARG A CA 1
ATOM 3444 C C . ARG A 1 416 ? 36.522 -16.278 10.989 1.00 42.34 416 ARG A C 1
ATOM 3446 O O . ARG A 1 416 ? 36.271 -17.434 10.683 1.00 42.34 416 ARG A O 1
ATOM 3453 N N . HIS A 1 417 ? 37.703 -15.679 10.860 1.00 42.72 417 HIS A N 1
ATOM 3454 C CA . HIS A 1 417 ? 39.035 -16.284 10.953 1.00 42.72 417 HIS A CA 1
ATOM 3455 C C . HIS A 1 417 ? 39.353 -17.444 9.996 1.00 42.72 417 HIS A C 1
ATOM 3457 O O . HIS A 1 417 ? 39.327 -18.611 10.377 1.00 42.72 417 HIS A O 1
ATOM 3463 N N . GLY A 1 418 ? 39.800 -17.091 8.789 1.00 40.00 418 GLY A N 1
ATOM 3464 C CA . GLY A 1 418 ? 40.873 -17.834 8.130 1.00 40.00 418 GLY A CA 1
ATOM 3465 C C . GLY A 1 418 ? 42.207 -17.249 8.590 1.00 40.00 418 GLY A C 1
ATOM 3466 O O . GLY A 1 418 ? 42.530 -16.123 8.218 1.00 40.00 418 GLY A O 1
ATOM 3467 N N . VAL A 1 419 ? 42.884 -17.980 9.477 1.00 40.91 419 VAL A N 1
ATOM 3468 C CA . VAL A 1 419 ? 44.279 -17.767 9.900 1.00 40.91 419 VAL A CA 1
ATOM 3469 C C . VAL A 1 419 ? 45.225 -17.963 8.723 1.00 40.91 419 VAL A C 1
ATOM 3471 O O . VAL A 1 419 ? 44.949 -18.885 7.921 1.00 40.91 419 VAL A O 1
#

Foldseek 3Di:
DPPCDPVNDDLVVLLVVLLVVQVPPPLVPVPQAAQFVVLVVQDQDALLSVCVNLVVVVQNPDRVSSVSSLLSCQQPHAGEHQYALQSVLSVLVNLCVRPVRCSLVSQQSRAHYEYHHPQPADLVQQCPVVVVVVVVVVVPPPDPDDDPDDDPDDPDPCPVVPCPDPPDHSNNDDPPCCVVPPDPVGPPDPDDPCVVPVPRCPPPDPPDDDDPDDDPPPPPDDDDDDPDPQVSSVVSLVVSCVPRLVVSLVVLLDPSHQYAEYEAEAEFEFPCCCVVCVPPDDDSVNLSRLSSLLSRVCLQPPLDPVDDRSYQKYKYKYAHPDLNCAVGPLADLVCCQVVHQPPPCVPPPVDCVCVSYNVSSVSNCVSNVVVVHDDDVVFKDKHKDKDADDVVPCVPGRGIIIIIIIGTDPPPPPPDDPD

Mean predicted aligned error: 13.99 Å

Sequence (419 aa):
MAAVGFLALPREIRDRIYDEYFSIATPDNPDAYRIERRQLQYFVPSPVAILLLLGYQPLLLDQQIAAEALRILFENHTPLFSVGPSVFRALLERIEEESAKFGEQWLRWLKRFQWDWVTFPSLRHYRRELEALLQKGAYYDDIEMETDELPEDDNGHNDEYDHEGAYYNDNTYGEGSLALFLTWQSLNVRTVDPTSDPYGFSSHLSSEGYQEGDSEETQWHAYGEHDGLIEKPYKRLELLIANEVTPLFQYLATPTFALDSITLPLYFMSRLQTIRQPFVPRPSNLQFWVRVAAHAFLLLSPRDPATAPRLNSVIIKYMPYNIQATLEPADDLERIVREGVWFHEDINAGDRSRQLEGDSFRGLWDDLWERGMEVGSDKLNVEIKLVEWDMKAERRRVGPELELVFRRRQRHGNERHGV

Radius of gyration: 24.76 Å; Cα contacts (8 Å, |Δi|>4): 494; chains: 1; bounding box: 77×76×56 Å

Solvent-accessible surface area (backbone atoms only — not comparable to full-atom values): 25342 Å² total; per-residue (Å²): 130,84,79,80,54,76,87,74,49,57,68,72,58,51,51,51,50,46,52,49,51,59,69,65,53,54,74,80,42,94,67,56,39,73,51,52,64,75,62,56,74,64,58,62,72,42,44,47,52,53,37,47,55,55,49,46,60,91,47,60,84,40,71,68,52,12,44,56,42,46,46,50,42,23,62,76,40,58,51,53,44,36,31,49,49,57,49,46,40,52,52,53,52,49,29,44,67,26,91,84,59,53,26,43,55,56,44,37,32,34,22,31,35,30,50,44,51,87,78,70,58,65,53,87,57,59,56,65,61,55,54,50,50,54,50,54,62,69,61,64,83,85,57,92,71,80,92,80,80,78,83,91,75,72,96,64,90,71,68,79,83,70,58,88,52,102,78,61,59,77,63,77,66,60,91,73,53,48,81,83,44,77,55,92,89,64,71,77,75,81,80,68,62,64,89,80,46,84,80,63,55,92,89,71,75,84,89,68,79,91,70,93,74,80,84,83,87,78,82,89,79,82,90,76,94,64,92,80,62,74,64,51,50,54,56,38,49,52,47,46,41,61,69,24,44,47,51,35,55,56,56,66,64,36,87,59,44,51,39,39,34,47,32,36,59,43,53,44,54,20,37,66,58,56,70,77,38,76,86,52,81,72,62,66,66,61,53,48,36,30,55,53,48,37,56,53,48,43,35,40,54,39,76,51,87,87,50,77,58,52,28,60,30,43,32,36,42,40,32,42,69,40,66,58,15,47,78,41,45,34,51,60,65,71,54,37,59,75,72,48,82,73,77,72,59,59,82,83,66,83,52,65,90,58,74,70,40,54,61,51,48,50,53,25,52,51,55,30,43,77,71,63,38,87,80,48,80,85,48,35,43,73,49,63,40,82,43,80,58,51,75,89,81,38,89,80,65,50,55,57,32,36,44,34,44,36,30,73,46,77,81,76,88,75,86,75,81,89,128

Secondary structure (DSSP, 8-state):
-----GGGS-HHHHHHHHHHHHHHS-TT-TT--EE-HHHHHS----HHHHHHHTT-GGGTT-HHHHHHHHHHHHHHS--EEEE-HHHHHHHHHHHHT-TTS-HHHHHHH--EEEEE-TT---TTTTTHHHHHHHHHHHTSSS----S-----------GGG---STT--GGG--TTGGGGS--TT--------TTT-SSS-TT-------------TT-S------SS-SHHHHHHHHHHIIIIIHHHHHHHTSTT----EEEEEEEE-BHHHHHH-TTSPPPHHHHHHHHHHHHHHHHHS-SSTTSPPS-SEEEEEEEESSHHHHHSBSS-HHHHHHH-S--GGGTTS---TTTTS-HHHHHHHHHHHHTT---STTTEEEEEEEE---TTT-TT--S-EEEEEEEEPP---------

Organism: NCBI:txid1392246